Protein 4PCQ (pdb70)

Foldseek 3Di:
DDDVLLVQLVQVCVVPVPDDLVVSCVVSVHDSVVSVVSVVVCCVVCVPVDRDDDDDLCVVPQVWKKKKFFAFDPVCVVVVVVLCVVLVVDDFFDDKAADDDDTRIITIGTHRDPVRVVCCCVVSPVPDRTDDMDMDTDNGDDDDPDHD/DPPVADPLNVQLCLVCVVPVPQDLCNSCVVSVHDSVVSVVSVVVCVVVCVPVDDDDDPACVQFVWKKKKFFAFDPVCVVCVVVLCVVVVVDDFFDDWAQDDDRTGIITIGTHRDPVRVVCCCVVSPVPDRTDDMDMGTDDDDDDDPDRD/DDPLLVQLCVVCVVPVPQDLVNSCVVSVHDSVVSVVSVVVCVVVCVPVDDDDDDDVCVVQFVWKKKKFFAFDPVCLVCVVVLCVVLVPDPFFDDKAADPDDGRIMTIGTHNDPVRVCCCCVPSPVPDRTDDMDMDTDPDDDDPDDDD/DDDPLLVLLVQVCLVPVPDDQCNSVVSVDHSVVSVVSVVVCCVVCVPVDRDDDDPCVPHWWKKKKFFAADPVCVVVVVVLVVVLVVDPFFDDWAADDDRTGIMTIGTARDPVRVVVCCVPSPVPDRTDDMDMDTDDDDDDDPDRD

Solvent-accessible surface area: 28224 Å² total; per-residue (Å²): 149,46,82,134,59,20,143,38,1,22,51,53,7,90,70,62,2,70,29,85,38,71,42,0,0,118,82,32,68,37,50,80,86,85,1,116,38,25,15,40,55,8,60,124,83,40,22,5,72,12,25,58,9,19,44,1,77,20,26,31,41,50,84,57,19,4,7,3,17,0,34,6,88,24,102,7,23,79,120,48,81,72,21,5,50,76,5,74,151,62,127,14,2,61,29,0,0,25,26,10,18,60,43,28,0,22,0,4,0,1,0,131,65,99,63,5,31,174,45,1,34,64,119,33,6,106,79,73,53,18,56,60,49,81,62,47,54,10,121,42,23,19,50,18,63,20,93,118,78,73,107,100,41,66,84,40,1,49,36,0,13,59,56,0,21,52,70,0,63,30,82,39,96,38,0,0,106,86,29,64,39,53,58,88,71,0,102,38,59,10,108,79,0,45,114,88,33,7,3,101,24,43,69,40,52,46,37,76,81,48,51,76,15,20,2,11,0,19,0,21,7,63,93,110,24,109,77,64,48,76,73,34,6,72,58,5,87,65,68,70,30,1,58,17,0,1,35,26,65,48,99,51,19,0,20,0,8,1,0,1,146,63,30,63,15,15,81,43,3,20,59,122,31,2,39,73,74,61,3,31,29,20,48,7,32,20,3,39,102,61,60,43,28,58,34,116,108,108,100,80,41,29,63,116,20,42,66,29,21,95,51,64,0,78,35,76,55,86,33,5,0,109,68,40,68,44,50,70,84,87,12,48,40,33,31,54,114,20,70,122,114,29,47,12,112,25,54,73,6,23,20,33,2,79,26,62,50,33,67,14,11,4,11,2,18,0,40,5,56,98,105,18,103,76,56,46,195,66,31,3,112,38,6,60,143,76,67,28,0,44,24,0,1,26,27,57,50,103,40,30,0,24,0,0,1,0,0,145,67,20,70,10,8,8,33,1,27,73,123,35,5,51,82,71,52,7,33,39,28,56,14,41,22,5,36,26,22,23,39,58,23,70,42,141,117,25,63,83,40,2,127,38,1,5,65,51,0,54,67,57,1,84,33,86,21,102,51,1,104,90,28,69,32,55,52,86,74,2,105,31,76,25,169,80,0,54,91,96,11,11,0,20,13,25,46,6,31,22,21,79,102,68,114,129,49,54,0,12,3,21,0,39,3,90,21,105,15,20,70,135,42,63,58,34,3,115,125,7,63,193,74,101,38,19,85,8,1,0,19,25,14,14,67,52,20,0,28,0,10,2,19,6,203,72,98,65,25,25,177,42,4,20,73,120,30,4,101,76,79,58,12,49,55,42,85,59,28,49,18,119,64,61,23,26,26,58,23,112,80

Sequence (589 aa):
ELDEVDRRILSLLHGDARMPNNALADTVGIAPSTCHGRVRRLVDLGVIRGFYTDIDPVAVGLPLQAMISVNLQSSARGKIRSFIQQIRRKRQVMDVYFLAGADDFILHVAARDTEDLRSFVVENLNADADVAGTQTSLIFEHLRGAAPRPAELDEVDRRILSLLHGDARMPNNALADTVGIAPSTCHGRVRRLVDLGVIRGFYIDPVAVGLPLQAMISVNLQSSARGKIRSFIQQIRRKRQVMDVYFLAGADDFILHVAARDTEDLRSFVVENLNADADVAGTQTSLIFEHLRGAAPLDEVDRRILSLLHGDARMPNNALADTVGIAPSTCHGRVRRLVDLGVIRGFYTDIDPVAVGLPLQAMISVNLQSSARGKIRSFIQQIRRKRQVMDVYFLAGADDFILHVAARDTEDLRSFVVENLNADADVAGTQTSLIFEHLRGAAPELDEVDRRILSLLHGDARMPNNALDTVGIAPSTCHGRVRRLVDLGVIRGFYTDIDPVAVPLQAMISVNLQSSARGKIRSFIQQIRRKRQVMDVYFLAGADDFILHVAARDTEDLRSFVVENLNADADVAGTQTSLIFEHLRGAAP

B-factor: mean 44.5, std 14.68, range [3.32, 142.03]

Secondary structure (DSSP, 8-state):
---HHHHHHHHHHHH-TT--HHHHHHHHTS-HHHHHHHHHHHHHTTSS----EEETTSTTT--EEEEEEEE--TTGGGGHHHHHHHHHTSSSEEEEEEEESSSSEEEEEEESSHHHHHHHIIIIIITSS--EEEEEEEEEEEE-----/--SS--HHHHHHHHHHHH-TT--HHHHHHHHTS-HHHHHHHHHHHHHHTSEEEE----STTT--EEEEEEEE--TTTGGGHHHHHHHHTTSSSEEEEEEESSSSSEEEEEEESSHHHHHHHIIIIIITSS--EEEEEEEEEEEE-----/-HHHHHHHHHHHHH-TT--HHHHHHHHT--HHHHHHHHHHHHHHTSEEEEEEEE-GGGGT--EEEEEEEE--TTGGGGHHHHHHHHTTSTTEEEEEEEESSSSEEEEEEESSHHHHHHHIIIIIITSS--EEEEEEEEEEESSS---/---HHHHHHHHHHHH-TT--TTT---SSS-HHHHHHHHHHHHHHTSEEEEEEEE-SS---EEEEEEEE--TTTGGGHHHHHHHHTTSSSEEEEEEESSSSSEEEEEEESSHHHHHHHIIIIIITSS--EEEEEEEEEEEE-----

CATH classification: 1.10.10.10 (+1 more: 3.30.70.920)

Structure (mmCIF, N/CA/C/O backbone):
data_4PCQ
#
_entry.id   4PCQ
#
_cell.length_a   99.739
_cell.length_b   146.099
_cell.length_c   49.961
_cell.angle_alpha   90.00
_cell.angle_beta   90.00
_cell.angle_gamma   90.00
#
_symmetry.space_group_name_H-M   'P 21 21 2'
#
loop_
_entity.id
_entity.type
_entity.pdbx_description
1 polymer 'Possible transcriptional regulatory protein (Probably Lrp/AsnC-family)'
2 water water
#
loop_
_atom_site.group_PDB
_atom_site.id
_atom_site.type_symbol
_atom_site.label_atom_id
_atom_site.label_alt_id
_atom_site.label_comp_id
_atom_site.label_asym_id
_atom_site.label_entity_id
_atom_site.label_seq_id
_atom_site.pdbx_PDB_ins_code
_atom_site.Cartn_x
_atom_site.Cartn_y
_atom_site.Cartn_z
_atom_site.occupancy
_atom_site.B_iso_or_equiv
_atom_site.auth_seq_id
_atom_site.auth_comp_id
_atom_site.auth_asym_id
_atom_site.auth_atom_id
_atom_site.pdbx_PDB_model_num
ATOM 1 N N . GLU A 1 31 ? 9.353 14.410 13.025 1.00 84.18 31 GLU A N 1
ATOM 2 C CA . GLU A 1 31 ? 8.864 15.544 13.800 1.00 83.37 31 GLU A CA 1
ATOM 3 C C . GLU A 1 31 ? 8.967 16.843 13.006 1.00 82.00 31 GLU A C 1
ATOM 4 O O . GLU A 1 31 ? 8.926 17.934 13.577 1.00 82.88 31 GLU A O 1
ATOM 6 N N . LEU A 1 32 ? 9.100 16.724 11.688 1.00 64.86 32 LEU A N 1
ATOM 7 C CA . LEU A 1 32 ? 9.193 17.902 10.833 1.00 61.26 32 LEU A CA 1
ATOM 8 C C . LEU A 1 32 ? 8.024 18.020 9.872 1.00 52.72 32 LEU A C 1
ATOM 9 O O . LEU A 1 32 ? 7.786 17.135 9.049 1.00 56.52 32 LEU A O 1
ATOM 14 N N . ASP A 1 33 ? 7.306 19.131 9.972 1.00 56.79 33 ASP A N 1
ATOM 15 C CA . ASP A 1 33 ? 6.220 19.416 9.049 1.00 62.25 33 ASP A CA 1
ATOM 16 C C . ASP A 1 33 ? 6.758 20.129 7.813 1.00 62.04 33 ASP A C 1
ATOM 17 O O . ASP A 1 33 ? 7.850 20.698 7.847 1.00 58.23 33 ASP A O 1
ATOM 22 N N . GLU A 1 34 ? 5.994 20.090 6.726 1.00 55.47 34 GLU A N 1
ATOM 23 C CA . GLU A 1 34 ? 6.472 20.589 5.441 1.00 56.47 34 GLU A CA 1
ATOM 24 C C . GLU A 1 34 ? 6.851 22.067 5.474 1.00 57.22 34 GLU A C 1
ATOM 25 O O . GLU A 1 34 ? 7.714 22.509 4.714 1.00 57.78 34 GLU A O 1
ATOM 31 N N . VAL A 1 35 ? 6.217 22.825 6.363 1.00 51.43 35 VAL A N 1
ATOM 32 C CA . VAL A 1 35 ? 6.559 24.233 6.511 1.00 51.00 35 VAL A CA 1
ATOM 33 C C . VAL A 1 35 ? 8.007 24.351 7.011 1.00 51.99 35 VAL A C 1
ATOM 34 O O . VAL A 1 35 ? 8.789 25.160 6.493 1.00 51.60 35 VAL A O 1
ATOM 38 N N . ASP A 1 36 ? 8.370 23.521 7.988 1.00 50.26 36 ASP A N 1
ATOM 39 C CA . ASP A 1 36 ? 9.736 23.477 8.490 1.00 49.56 36 ASP A CA 1
ATOM 40 C C . ASP A 1 36 ? 10.691 23.066 7.382 1.00 48.59 36 ASP A C 1
ATOM 41 O O . ASP A 1 36 ? 11.816 23.550 7.316 1.00 49.99 36 ASP A O 1
ATOM 46 N N . ARG A 1 37 ? 10.245 22.156 6.522 1.00 48.70 37 ARG A N 1
ATOM 47 C CA . ARG A 1 37 ? 11.073 21.688 5.418 1.00 47.95 37 ARG A CA 1
ATOM 48 C C . ARG A 1 37 ? 11.371 22.813 4.420 1.00 48.11 37 ARG A C 1
ATOM 49 O O . ARG A 1 37 ? 12.511 22.974 3.971 1.00 46.70 37 ARG A O 1
ATOM 57 N N . ARG A 1 38 ? 10.347 23.590 4.078 1.00 47.93 38 ARG A N 1
ATOM 58 C CA . ARG A 1 38 ? 10.528 24.732 3.184 1.00 47.66 38 ARG A CA 1
ATOM 59 C C . ARG A 1 38 ? 11.451 25.774 3.817 1.00 47.26 38 ARG A C 1
ATOM 60 O O . ARG A 1 38 ? 12.343 26.324 3.153 1.00 46.78 38 ARG A O 1
ATOM 62 N N . ILE A 1 39 ? 11.244 26.021 5.108 1.00 47.63 39 ILE A N 1
ATOM 63 C CA . ILE A 1 39 ? 12.076 26.961 5.853 1.00 47.50 39 ILE A CA 1
ATOM 64 C C . ILE A 1 39 ? 13.545 26.532 5.816 1.00 46.76 39 ILE A C 1
ATOM 65 O O . ILE A 1 39 ? 14.431 27.335 5.514 1.00 46.46 39 ILE A O 1
ATOM 70 N N . LEU A 1 40 ? 13.787 25.256 6.100 1.00 46.57 40 LEU A N 1
ATOM 71 C CA . LEU A 1 40 ? 15.137 24.697 6.113 1.00 45.96 40 LEU A CA 1
ATOM 72 C C . LEU A 1 40 ? 15.802 24.704 4.740 1.00 45.38 40 LEU A C 1
ATOM 73 O O . LEU A 1 40 ? 17.004 24.939 4.632 1.00 44.97 40 LEU A O 1
ATOM 78 N N . SER A 1 41 ? 15.027 24.429 3.696 1.00 50.31 41 SER A N 1
ATOM 79 C CA . SER A 1 41 ? 15.571 24.420 2.342 1.00 51.76 41 SER A CA 1
ATOM 80 C C . SER A 1 41 ? 15.992 25.829 1.931 1.00 50.82 41 SER A C 1
ATOM 81 O O . SER A 1 41 ? 17.123 26.057 1.469 1.00 49.42 41 SER A O 1
ATOM 84 N N . LEU A 1 42 ? 15.081 26.777 2.129 1.00 45.60 42 LEU A N 1
ATOM 85 C CA . LEU A 1 42 ? 15.352 28.163 1.784 1.00 45.79 42 LEU A CA 1
ATOM 86 C C . LEU A 1 42 ? 16.525 28.718 2.583 1.00 45.64 42 LEU A C 1
ATOM 87 O O . LEU A 1 42 ? 17.336 29.480 2.054 1.00 45.65 42 LEU A O 1
ATOM 92 N N . LEU A 1 43 ? 16.622 28.334 3.852 1.00 45.65 43 LEU A N 1
ATOM 93 C CA . LEU A 1 43 ? 17.697 28.838 4.696 1.00 45.67 43 LEU A CA 1
ATOM 94 C C . LEU A 1 43 ? 19.014 28.176 4.306 1.00 45.10 43 LEU A C 1
ATOM 95 O O . LEU A 1 43 ? 20.085 28.766 4.452 1.00 45.14 43 LEU A O 1
ATOM 100 N N . HIS A 1 44 ? 18.929 26.941 3.822 1.00 44.70 44 HIS A N 1
ATOM 101 C CA . HIS A 1 44 ? 20.104 26.252 3.315 1.00 44.24 44 HIS A CA 1
ATOM 102 C C . HIS A 1 44 ? 20.663 27.023 2.136 1.00 44.26 44 HIS A C 1
ATOM 103 O O . HIS A 1 44 ? 21.872 27.226 2.033 1.00 44.18 44 HIS A O 1
ATOM 110 N N . GLY A 1 45 ? 19.775 27.446 1.239 1.00 48.38 45 GLY A N 1
ATOM 111 C CA . GLY A 1 45 ? 20.225 28.156 0.055 1.00 47.75 45 GLY A CA 1
ATOM 112 C C . GLY A 1 45 ? 20.629 29.589 0.353 1.00 47.14 45 GLY A C 1
ATOM 113 O O . GLY A 1 45 ? 21.581 30.109 -0.231 1.00 48.45 45 GLY A O 1
ATOM 114 N N . ASP A 1 46 ? 19.902 30.230 1.261 1.00 48.96 46 ASP A N 1
ATOM 115 C CA . ASP A 1 46 ? 20.225 31.589 1.682 1.00 46.05 46 ASP A CA 1
ATOM 116 C C . ASP A 1 46 ? 20.258 31.690 3.205 1.00 46.20 46 ASP A C 1
ATOM 117 O O . ASP A 1 46 ? 19.254 32.035 3.824 1.00 46.58 46 ASP A O 1
ATOM 122 N N . ALA A 1 47 ? 21.408 31.401 3.808 1.00 46.03 47 ALA A N 1
ATOM 123 C CA . ALA A 1 47 ? 21.547 31.493 5.261 1.00 46.32 47 ALA A CA 1
ATOM 124 C C . ALA A 1 47 ? 21.313 32.919 5.759 1.00 47.23 47 ALA A C 1
ATOM 125 O O . ALA A 1 47 ? 21.018 33.140 6.936 1.00 47.71 47 ALA A O 1
ATOM 127 N N . ARG A 1 48 ? 21.426 33.878 4.845 1.00 48.06 48 ARG A N 1
ATOM 128 C CA . ARG A 1 48 ? 21.368 35.292 5.181 1.00 49.07 48 ARG A CA 1
ATOM 129 C C . ARG A 1 48 ? 20.006 35.867 4.847 1.00 49.48 48 ARG A C 1
ATOM 130 O O . ARG A 1 48 ? 19.801 37.082 4.928 1.00 50.42 48 ARG A O 1
ATOM 138 N N . MET A 1 49 ? 19.075 34.987 4.492 1.00 51.60 49 MET A N 1
ATOM 139 C CA . MET A 1 49 ? 17.743 35.413 4.074 1.00 51.98 49 MET A CA 1
ATOM 140 C C . MET A 1 49 ? 16.971 36.103 5.192 1.00 52.79 49 MET A C 1
ATOM 141 O O . MET A 1 49 ? 16.737 35.511 6.253 1.00 52.93 49 MET A O 1
ATOM 146 N N . PRO A 1 50 ? 16.552 37.351 4.939 1.00 50.55 50 PRO A N 1
ATOM 147 C CA . PRO A 1 50 ? 15.816 38.156 5.917 1.00 51.54 50 PRO A CA 1
ATOM 148 C C . PRO A 1 50 ? 14.508 37.428 6.264 1.00 51.36 50 PRO A C 1
ATOM 149 O O . PRO A 1 50 ? 13.933 36.831 5.353 1.00 50.83 50 PRO A O 1
ATOM 153 N N . ASN A 1 51 ? 14.052 37.473 7.521 1.00 51.92 51 ASN A N 1
ATOM 154 C CA . ASN A 1 51 ? 12.857 36.722 7.953 1.00 51.89 51 ASN A CA 1
ATOM 155 C C . ASN A 1 51 ? 11.565 37.157 7.240 1.00 52.33 51 ASN A C 1
ATOM 156 O O . ASN A 1 51 ? 10.681 36.344 7.013 1.00 52.04 51 ASN A O 1
ATOM 161 N N . ASN A 1 52 ? 11.468 38.427 6.864 1.00 53.13 52 ASN A N 1
ATOM 162 C CA . ASN A 1 52 ? 10.292 38.902 6.133 1.00 53.64 52 ASN A CA 1
ATOM 163 C C . ASN A 1 52 ? 10.155 38.163 4.804 1.00 52.80 52 ASN A C 1
ATOM 164 O O . ASN A 1 52 ? 9.095 37.609 4.489 1.00 52.76 52 ASN A O 1
ATOM 166 N N . ALA A 1 53 ? 11.241 38.144 4.038 1.00 52.26 53 ALA A N 1
ATOM 167 C CA . ALA A 1 53 ? 11.270 37.453 2.757 1.00 51.58 53 ALA A CA 1
ATOM 168 C C . ALA A 1 53 ? 11.039 35.952 2.915 1.00 58.05 53 ALA A C 1
ATOM 169 O O . ALA A 1 53 ? 10.379 35.330 2.085 1.00 58.27 53 ALA A O 1
ATOM 171 N N . LEU A 1 54 ? 11.587 35.376 3.981 1.00 54.11 54 LEU A N 1
ATOM 172 C CA . LEU A 1 54 ? 11.443 33.945 4.234 1.00 49.67 54 LEU A CA 1
ATOM 173 C C . LEU A 1 54 ? 9.987 33.592 4.538 1.00 58.03 54 LEU A C 1
ATOM 174 O O . LEU A 1 54 ? 9.422 32.667 3.953 1.00 49.92 54 LEU A O 1
ATOM 179 N N . ALA A 1 55 ? 9.386 34.354 5.446 1.00 51.00 55 ALA A N 1
ATOM 180 C CA . ALA A 1 55 ? 8.005 34.154 5.865 1.00 56.16 55 ALA A CA 1
ATOM 181 C C . ALA A 1 55 ? 7.056 34.361 4.690 1.00 55.66 55 ALA A C 1
ATOM 182 O O . ALA A 1 55 ? 6.047 33.664 4.562 1.00 52.19 55 ALA A O 1
ATOM 184 N N . ASP A 1 56 ? 7.381 35.327 3.836 1.00 52.08 56 ASP A N 1
ATOM 185 C CA . ASP A 1 56 ? 6.573 35.587 2.651 1.00 52.44 56 ASP A CA 1
ATOM 186 C C . ASP A 1 56 ? 6.686 34.463 1.623 1.00 51.77 56 ASP A C 1
ATOM 187 O O . ASP A 1 56 ? 5.681 34.020 1.068 1.00 52.11 56 ASP A O 1
ATOM 192 N N . THR A 1 57 ? 7.909 34.007 1.374 1.00 50.93 57 THR A N 1
ATOM 193 C CA . THR A 1 57 ? 8.149 32.924 0.422 1.00 50.35 57 THR A CA 1
ATOM 194 C C . THR A 1 57 ? 7.514 31.611 0.872 1.00 50.24 57 THR A C 1
ATOM 195 O O . THR A 1 57 ? 7.041 30.825 0.048 1.00 50.30 57 THR A O 1
ATOM 199 N N . VAL A 1 58 ? 7.474 31.390 2.182 1.00 50.26 58 VAL A N 1
ATOM 200 C CA . VAL A 1 58 ? 6.890 30.164 2.716 1.00 50.34 58 VAL A CA 1
ATOM 201 C C . VAL A 1 58 ? 5.370 30.296 2.795 1.00 51.33 58 VAL A C 1
ATOM 202 O O . VAL A 1 58 ? 4.643 29.304 2.770 1.00 51.66 58 VAL A O 1
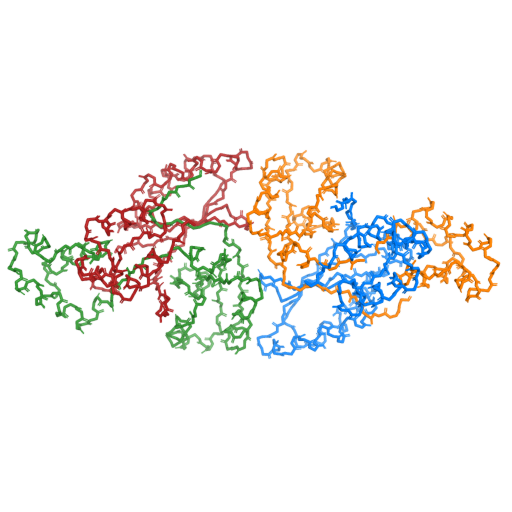ATOM 206 N N . GLY A 1 59 ? 4.893 31.535 2.834 1.00 51.91 59 GLY A N 1
ATOM 207 C CA . GLY A 1 59 ? 3.469 31.806 2.880 1.00 52.93 59 GLY A CA 1
ATOM 208 C C . GLY A 1 59 ? 2.924 31.799 4.291 1.00 53.53 59 GLY A C 1
ATOM 209 O O . GLY A 1 59 ? 1.751 31.507 4.516 1.00 54.94 59 GLY A O 1
ATOM 210 N N . ILE A 1 60 ? 3.784 32.127 5.246 1.00 53.24 60 ILE A N 1
ATOM 211 C CA . ILE A 1 60 ? 3.386 32.187 6.644 1.00 65.85 60 ILE A CA 1
ATOM 212 C C . ILE A 1 60 ? 3.572 33.603 7.171 1.00 66.87 60 ILE A C 1
ATOM 213 O O . ILE A 1 60 ? 4.093 34.470 6.470 1.00 54.17 60 ILE A O 1
ATOM 215 N N . ALA A 1 61 ? 3.153 33.832 8.410 1.00 82.15 61 ALA A N 1
ATOM 216 C CA . ALA A 1 61 ? 3.322 35.134 9.043 1.00 60.34 61 ALA A CA 1
ATOM 217 C C . ALA A 1 61 ? 4.706 35.218 9.673 1.00 59.84 61 ALA A C 1
ATOM 218 O O . ALA A 1 61 ? 5.240 34.209 10.133 1.00 59.31 61 ALA A O 1
ATOM 220 N N . PRO A 1 62 ? 5.299 36.421 9.676 1.00 55.70 62 PRO A N 1
ATOM 221 C CA . PRO A 1 62 ? 6.646 36.629 10.220 1.00 55.39 62 PRO A CA 1
ATOM 222 C C . PRO A 1 62 ? 6.812 36.119 11.652 1.00 55.83 62 PRO A C 1
ATOM 223 O O . PRO A 1 62 ? 7.851 35.544 11.981 1.00 55.20 62 PRO A O 1
ATOM 227 N N . SER A 1 63 ? 5.795 36.310 12.485 1.00 56.99 63 SER A N 1
ATOM 228 C CA . SER A 1 63 ? 5.848 35.838 13.863 1.00 57.66 63 SER A CA 1
ATOM 229 C C . SER A 1 63 ? 5.957 34.318 13.938 1.00 56.91 63 SER A C 1
ATOM 230 O O . SER A 1 63 ? 6.811 33.774 14.647 1.00 56.72 63 SER A O 1
ATOM 233 N N . THR A 1 64 ? 5.098 33.636 13.188 1.00 56.59 64 THR A N 1
ATOM 234 C CA . THR A 1 64 ? 5.064 32.180 13.197 1.00 56.10 64 THR A CA 1
ATOM 235 C C . THR A 1 64 ? 6.345 31.616 12.584 1.00 54.73 64 THR A C 1
ATOM 236 O O . THR A 1 64 ? 6.856 30.583 13.024 1.00 54.41 64 THR A O 1
ATOM 240 N N . CYS A 1 65 ? 6.859 32.304 11.569 1.00 54.02 65 CYS A N 1
ATOM 241 C CA . CYS A 1 65 ? 8.093 31.896 10.909 1.00 52.82 65 CYS A CA 1
ATOM 242 C C . CYS A 1 65 ? 9.276 31.992 11.869 1.00 52.80 65 CYS A C 1
ATOM 243 O O . CYS A 1 65 ? 10.072 31.053 11.992 1.00 52.14 65 CYS A O 1
ATOM 246 N N . HIS A 1 66 ? 9.367 33.118 12.573 1.00 53.65 66 HIS A N 1
ATOM 247 C CA . HIS A 1 66 ? 10.427 33.316 13.552 1.00 53.92 66 HIS A CA 1
ATOM 248 C C . HIS A 1 66 ? 10.340 32.279 14.664 1.00 54.31 66 HIS A C 1
ATOM 249 O O . HIS A 1 66 ? 11.356 31.732 15.088 1.00 53.96 66 HIS A O 1
ATOM 256 N N . GLY A 1 67 ? 9.129 32.013 15.138 1.00 55.16 67 GLY A N 1
ATOM 257 C CA . GLY A 1 67 ? 8.944 31.010 16.171 1.00 55.74 67 GLY A CA 1
ATOM 258 C C . GLY A 1 67 ? 9.351 29.621 15.716 1.00 54.74 67 GLY A C 1
ATOM 259 O O . GLY A 1 67 ? 9.940 28.854 16.478 1.00 54.87 67 GLY A O 1
ATOM 260 N N . ARG A 1 68 ? 9.034 29.300 14.465 1.00 56.52 68 ARG A N 1
ATOM 261 C CA . ARG A 1 68 ? 9.384 28.006 13.896 1.00 52.98 68 ARG A CA 1
ATOM 262 C C . ARG A 1 68 ? 10.896 27.851 13.797 1.00 52.07 68 ARG A C 1
ATOM 263 O O . ARG A 1 68 ? 11.440 26.791 14.114 1.00 51.85 68 ARG A O 1
ATOM 265 N N . VAL A 1 69 ? 11.569 28.912 13.360 1.00 51.68 69 VAL A N 1
ATOM 266 C CA . VAL A 1 69 ? 13.025 28.889 13.240 1.00 50.94 69 VAL A CA 1
ATOM 267 C C . VAL A 1 69 ? 13.707 28.781 14.605 1.00 51.60 69 VAL A C 1
ATOM 268 O O . VAL A 1 69 ? 14.642 27.995 14.781 1.00 51.16 69 VAL A O 1
ATOM 272 N N . ARG A 1 70 ? 13.233 29.571 15.565 1.00 60.11 70 ARG A N 1
ATOM 273 C CA . ARG A 1 70 ? 13.738 29.502 16.933 1.00 53.71 70 ARG A CA 1
ATOM 274 C C . ARG A 1 70 ? 13.555 28.094 17.488 1.00 53.88 70 ARG A C 1
ATOM 275 O O . ARG A 1 70 ? 14.437 27.562 18.161 1.00 54.02 70 ARG A O 1
ATOM 277 N N . ARG A 1 71 ? 12.409 27.491 17.187 1.00 53.98 71 ARG A N 1
ATOM 278 C CA . ARG A 1 71 ? 12.140 26.115 17.584 1.00 54.24 71 ARG A CA 1
ATOM 279 C C . ARG A 1 71 ? 13.160 25.169 16.961 1.00 54.70 71 ARG A C 1
ATOM 280 O O . ARG A 1 71 ? 13.689 24.284 17.635 1.00 53.38 71 ARG A O 1
ATOM 282 N N . LEU A 1 72 ? 13.434 25.370 15.673 1.00 51.90 72 LEU A N 1
ATOM 283 C CA . LEU A 1 72 ? 14.373 24.525 14.941 1.00 50.83 72 LEU A CA 1
ATOM 284 C C . LEU A 1 72 ? 15.784 24.606 15.519 1.00 50.71 72 LEU A C 1
ATOM 285 O O . LEU A 1 72 ? 16.475 23.593 15.629 1.00 50.46 72 LEU A O 1
ATOM 290 N N . VAL A 1 73 ? 16.211 25.810 15.885 1.00 51.00 73 VAL A N 1
ATOM 291 C CA . VAL A 1 73 ? 17.518 25.984 16.508 1.00 51.13 73 VAL A CA 1
ATOM 292 C C . VAL A 1 73 ? 17.530 25.339 17.894 1.00 52.24 73 VAL A C 1
ATOM 293 O O . VAL A 1 73 ? 18.508 24.701 18.291 1.00 52.22 73 VAL A O 1
ATOM 297 N N . ASP A 1 74 ? 16.423 25.493 18.613 1.00 53.31 74 ASP A N 1
ATOM 298 C CA . ASP A 1 74 ? 16.286 24.952 19.961 1.00 57.81 74 ASP A CA 1
ATOM 299 C C . ASP A 1 74 ? 16.349 23.427 19.996 1.00 56.98 74 ASP A C 1
ATOM 300 O O . ASP A 1 74 ? 17.013 22.845 20.853 1.00 59.24 74 ASP A O 1
ATOM 305 N N . LEU A 1 75 ? 15.656 22.786 19.060 1.00 53.83 75 LEU A N 1
ATOM 306 C CA . LEU A 1 75 ? 15.603 21.329 19.005 1.00 53.84 75 LEU A CA 1
ATOM 307 C C . LEU A 1 75 ? 16.904 20.726 18.477 1.00 52.83 75 LEU A C 1
ATOM 308 O O . LEU A 1 75 ? 17.092 19.510 18.504 1.00 56.73 75 LEU A O 1
ATOM 310 N N . GLY A 1 76 ? 17.801 21.580 17.997 1.00 52.04 76 GLY A N 1
ATOM 311 C CA . GLY A 1 76 ? 19.072 21.121 17.473 1.00 51.12 76 GLY A CA 1
ATOM 312 C C . GLY A 1 76 ? 18.995 20.740 16.008 1.00 49.91 76 GLY A C 1
ATOM 313 O O . GLY A 1 76 ? 19.973 20.259 15.439 1.00 49.21 76 GLY A O 1
ATOM 314 N N . VAL A 1 77 ? 17.835 20.960 15.395 1.00 50.10 77 VAL A N 1
ATOM 315 C CA . VAL A 1 77 ? 17.654 20.666 13.977 1.00 49.14 77 VAL A CA 1
ATOM 316 C C . VAL A 1 77 ? 18.579 21.544 13.148 1.00 48.22 77 VAL A C 1
ATOM 317 O O . VAL A 1 77 ? 19.156 21.095 12.156 1.00 47.44 77 VAL A O 1
ATOM 321 N N . ILE A 1 78 ? 18.714 22.800 13.565 1.00 48.74 78 ILE A N 1
ATOM 322 C CA . ILE A 1 78 ? 19.747 23.677 13.040 1.00 47.60 78 ILE A CA 1
ATOM 323 C C . ILE A 1 78 ? 20.801 23.838 14.129 1.00 55.15 78 ILE A C 1
ATOM 324 O O . ILE A 1 78 ? 20.523 24.385 15.197 1.00 55.38 78 ILE A O 1
ATOM 329 N N . ARG A 1 79 ? 22.004 23.335 13.871 1.00 47.67 79 ARG A N 1
ATOM 330 C CA . ARG A 1 79 ? 23.085 23.437 14.841 1.00 49.42 79 ARG A CA 1
ATOM 331 C C . ARG A 1 79 ? 23.507 24.893 14.985 1.00 49.96 79 ARG A C 1
ATOM 332 O O . ARG A 1 79 ? 23.995 25.315 16.033 1.00 51.53 79 ARG A O 1
ATOM 334 N N . GLY A 1 80 ? 23.303 25.658 13.919 1.00 47.94 80 GLY A N 1
ATOM 335 C CA . GLY A 1 80 ? 23.625 27.070 13.918 1.00 48.29 80 GLY A CA 1
ATOM 336 C C . GLY A 1 80 ? 23.738 27.610 12.508 1.00 47.55 80 GLY A C 1
ATOM 337 O O . GLY A 1 80 ? 23.583 26.875 11.535 1.00 46.76 80 GLY A O 1
ATOM 338 N N . PHE A 1 81 ? 23.996 28.907 12.404 1.00 48.68 81 PHE A N 1
ATOM 339 C CA . PHE A 1 81 ? 24.233 29.544 11.119 1.00 48.22 81 PHE A CA 1
ATOM 340 C C . PHE A 1 81 ? 25.665 30.036 11.145 1.00 48.47 81 PHE A C 1
ATOM 341 O O . PHE A 1 81 ? 26.081 30.697 12.098 1.00 49.34 81 PHE A O 1
ATOM 349 N N . TYR A 1 82 ? 26.424 29.725 10.101 1.00 47.12 82 TYR A N 1
ATOM 350 C CA . TYR A 1 82 ? 27.841 30.062 10.103 1.00 47.41 82 TYR A CA 1
ATOM 351 C C . TYR A 1 82 ? 28.313 30.772 8.844 1.00 47.30 82 TYR A C 1
ATOM 352 O O . TYR A 1 82 ? 27.743 30.613 7.765 1.00 46.75 82 TYR A O 1
ATOM 361 N N . THR A 1 83 ? 29.376 31.551 9.005 1.00 65.89 83 THR A N 1
ATOM 362 C CA . THR A 1 83 ? 30.033 32.206 7.889 1.00 65.34 83 THR A CA 1
ATOM 363 C C . THR A 1 83 ? 31.312 31.436 7.596 1.00 69.34 83 THR A C 1
ATOM 364 O O . THR A 1 83 ? 32.079 31.122 8.507 1.00 48.13 83 THR A O 1
ATOM 368 N N . ASP A 1 84 ? 31.544 31.130 6.325 1.00 94.55 84 ASP A N 1
ATOM 369 C CA . ASP A 1 84 ? 32.735 30.389 5.943 1.00 49.25 84 ASP A CA 1
ATOM 370 C C . ASP A 1 84 ? 33.846 31.401 5.708 1.00 49.15 84 ASP A C 1
ATOM 371 O O . ASP A 1 84 ? 33.955 31.989 4.633 1.00 52.46 84 ASP A O 1
ATOM 376 N N . ILE A 1 85 ? 34.671 31.597 6.732 1.00 76.13 85 ILE A N 1
ATOM 377 C CA . ILE A 1 85 ? 35.693 32.632 6.701 1.00 68.89 85 ILE A CA 1
ATOM 378 C C . ILE A 1 85 ? 37.023 32.140 6.162 1.00 67.53 85 ILE A C 1
ATOM 379 O O . ILE A 1 85 ? 37.772 31.453 6.859 1.00 66.46 85 ILE A O 1
ATOM 384 N N . ASP A 1 86 ? 37.286 32.488 4.902 1.00 87.99 86 ASP A N 1
ATOM 385 C CA . ASP A 1 86 ? 38.619 32.409 4.311 1.00 90.00 86 ASP A CA 1
ATOM 386 C C . ASP A 1 86 ? 39.170 30.994 4.242 1.00 89.99 86 ASP A C 1
ATOM 387 O O . ASP A 1 86 ? 38.553 30.057 4.740 1.00 91.29 86 ASP A O 1
ATOM 389 N N . PRO A 1 87 ? 40.351 30.831 3.621 1.00 94.24 87 PRO A N 1
ATOM 390 C CA . PRO A 1 87 ? 41.065 29.562 3.786 1.00 92.74 87 PRO A CA 1
ATOM 391 C C . PRO A 1 87 ? 41.608 29.415 5.208 1.00 86.32 87 PRO A C 1
ATOM 392 O O . PRO A 1 87 ? 42.486 28.578 5.428 1.00 89.48 87 PRO A O 1
ATOM 396 N N . VAL A 1 88 ? 41.094 30.228 6.133 1.00 53.87 88 VAL A N 1
ATOM 397 C CA . VAL A 1 88 ? 41.631 30.399 7.483 1.00 49.12 88 VAL A CA 1
ATOM 398 C C . VAL A 1 88 ? 42.975 31.131 7.455 1.00 47.79 88 VAL A C 1
ATOM 399 O O . VAL A 1 88 ? 43.513 31.492 8.495 1.00 46.92 88 VAL A O 1
ATOM 401 N N . ALA A 1 89 ? 43.493 31.371 6.254 1.00 47.54 89 ALA A N 1
ATOM 402 C CA . ALA A 1 89 ? 44.759 32.072 6.046 1.00 47.63 89 ALA A CA 1
ATOM 403 C C . ALA A 1 89 ? 44.837 33.461 6.692 1.00 47.07 89 ALA A C 1
ATOM 404 O O . ALA A 1 89 ? 45.891 34.094 6.675 1.00 50.04 89 ALA A O 1
ATOM 406 N N . VAL A 1 90 ? 43.730 33.933 7.258 1.00 46.62 90 VAL A N 1
ATOM 407 C CA . VAL A 1 90 ? 43.653 35.289 7.802 1.00 46.97 90 VAL A CA 1
ATOM 408 C C . VAL A 1 90 ? 43.211 35.357 9.282 1.00 45.34 90 VAL A C 1
ATOM 409 O O . VAL A 1 90 ? 42.141 35.873 9.599 1.00 45.76 90 VAL A O 1
ATOM 413 N N . GLY A 1 91 ? 44.029 34.838 10.197 1.00 43.99 91 GLY A N 1
ATOM 414 C CA . GLY A 1 91 ? 45.382 34.409 9.904 1.00 46.23 91 GLY A CA 1
ATOM 415 C C . GLY A 1 91 ? 45.754 33.130 10.629 1.00 44.01 91 GLY A C 1
ATOM 416 O O . GLY A 1 91 ? 46.554 33.132 11.565 1.00 44.02 91 GLY A O 1
ATOM 417 N N . LEU A 1 92 ? 45.159 32.030 10.187 1.00 42.06 92 LEU A N 1
ATOM 418 C CA . LEU A 1 92 ? 45.436 30.716 10.742 1.00 41.26 92 LEU A CA 1
ATOM 419 C C . LEU A 1 92 ? 45.734 29.800 9.571 1.00 48.88 92 LEU A C 1
ATOM 420 O O . LEU A 1 92 ? 44.948 28.907 9.254 1.00 44.64 92 LEU A O 1
ATOM 425 N N . PRO A 1 93 ? 46.881 30.017 8.917 1.00 61.40 93 PRO A N 1
ATOM 426 C CA . PRO A 1 93 ? 47.123 29.334 7.647 1.00 21.92 93 PRO A CA 1
ATOM 427 C C . PRO A 1 93 ? 47.436 27.856 7.816 1.00 24.14 93 PRO A C 1
ATOM 428 O O . PRO A 1 93 ? 47.429 27.128 6.824 1.00 29.67 93 PRO A O 1
ATOM 432 N N . LEU A 1 94 ? 47.694 27.406 9.039 1.00 28.40 94 LEU A N 1
ATOM 433 C CA . LEU A 1 94 ? 48.113 26.024 9.188 1.00 33.99 94 LEU A CA 1
ATOM 434 C C . LEU A 1 94 ? 46.976 25.197 9.766 1.00 34.65 94 LEU A C 1
ATOM 435 O O . LEU A 1 94 ? 46.564 25.406 10.888 1.00 26.35 94 LEU A O 1
ATOM 440 N N . GLN A 1 95 ? 46.484 24.234 9.000 1.00 28.70 95 GLN A N 1
ATOM 441 C CA . GLN A 1 95 ? 45.358 23.426 9.454 1.00 24.82 95 GLN A CA 1
ATOM 442 C C . GLN A 1 95 ? 45.769 21.979 9.592 1.00 24.00 95 GLN A C 1
ATOM 443 O O . GLN A 1 95 ? 46.592 21.496 8.826 1.00 24.20 95 GLN A O 1
ATOM 449 N N . ALA A 1 96 ? 45.196 21.275 10.560 1.00 23.47 96 ALA A N 1
ATOM 450 C CA . ALA A 1 96 ? 45.583 19.880 10.768 1.00 23.09 96 ALA A CA 1
ATOM 451 C C . ALA A 1 96 ? 44.428 18.972 11.197 1.00 22.55 96 ALA A C 1
ATOM 452 O O . ALA A 1 96 ? 43.409 19.442 11.700 1.00 22.54 96 ALA A O 1
ATOM 454 N N . MET A 1 97 ? 44.635 17.668 11.023 1.00 23.02 97 MET A N 1
ATOM 455 C CA . MET A 1 97 ? 43.715 16.630 11.445 1.00 22.09 97 MET A CA 1
ATOM 456 C C . MET A 1 97 ? 44.488 15.795 12.452 1.00 25.27 97 MET A C 1
ATOM 457 O O . MET A 1 97 ? 45.499 15.189 12.102 1.00 22.70 97 MET A O 1
ATOM 462 N N . ILE A 1 98 ? 44.045 15.768 13.700 1.00 22.53 98 ILE A N 1
ATOM 463 C CA . ILE A 1 98 ? 44.748 14.987 14.703 1.00 23.12 98 ILE A CA 1
ATOM 464 C C . ILE A 1 98 ? 43.868 13.835 15.177 1.00 23.21 98 ILE A C 1
ATOM 465 O O . ILE A 1 98 ? 42.891 14.054 15.882 1.00 23.35 98 ILE A O 1
ATOM 470 N N . SER A 1 99 ? 44.223 12.605 14.821 1.00 24.49 99 SER A N 1
ATOM 471 C CA . SER A 1 99 ? 43.441 11.455 15.269 1.00 26.52 99 SER A CA 1
ATOM 472 C C . SER A 1 99 ? 43.952 11.041 16.647 1.00 30.26 99 SER A C 1
ATOM 473 O O . SER A 1 99 ? 45.145 10.803 16.829 1.00 26.79 99 SER A O 1
ATOM 476 N N . VAL A 1 100 ? 43.054 10.984 17.626 1.00 25.21 100 VAL A N 1
ATOM 477 C CA . VAL A 1 100 ? 43.455 10.748 19.013 1.00 26.52 100 VAL A CA 1
ATOM 478 C C . VAL A 1 100 ? 42.989 9.403 19.568 1.00 27.47 100 VAL A C 1
ATOM 479 O O . VAL A 1 100 ? 41.811 9.052 19.459 1.00 27.32 100 VAL A O 1
ATOM 483 N N . ASN A 1 101 ? 43.917 8.651 20.153 1.00 28.68 101 ASN A N 1
ATOM 484 C CA . ASN A 1 101 ? 43.578 7.413 20.837 1.00 43.70 101 ASN A CA 1
ATOM 485 C C . ASN A 1 101 ? 43.827 7.543 22.338 1.00 42.10 101 ASN A C 1
ATOM 486 O O . ASN A 1 101 ? 44.934 7.907 22.755 1.00 43.11 101 ASN A O 1
ATOM 491 N N . LEU A 1 102 ? 42.823 7.200 23.141 1.00 32.77 102 LEU A N 1
ATOM 492 C CA . LEU A 1 102 ? 42.910 7.355 24.584 1.00 34.83 102 LEU A CA 1
ATOM 493 C C . LEU A 1 102 ? 43.307 6.017 25.198 1.00 36.74 102 LEU A C 1
ATOM 494 O O . LEU A 1 102 ? 43.296 4.985 24.524 1.00 36.42 102 LEU A O 1
ATOM 499 N N . GLN A 1 103 ? 43.646 6.028 26.481 1.00 39.03 103 GLN A N 1
ATOM 500 C CA . GLN A 1 103 ? 43.888 4.783 27.197 1.00 41.29 103 GLN A CA 1
ATOM 501 C C . GLN A 1 103 ? 42.564 4.062 27.480 1.00 41.97 103 GLN A C 1
ATOM 502 O O . GLN A 1 103 ? 41.511 4.698 27.573 1.00 41.45 103 GLN A O 1
ATOM 508 N N . SER A 1 104 ? 42.622 2.738 27.606 1.00 43.34 104 SER A N 1
ATOM 509 C CA . SER A 1 104 ? 41.424 1.924 27.788 1.00 44.16 104 SER A CA 1
ATOM 510 C C . SER A 1 104 ? 40.634 2.277 29.044 1.00 49.21 104 SER A C 1
ATOM 511 O O . SER A 1 104 ? 39.424 2.062 29.100 1.00 51.22 104 SER A O 1
ATOM 514 N N . SER A 1 105 ? 41.319 2.824 30.042 1.00 54.98 105 SER A N 1
ATOM 515 C CA . SER A 1 105 ? 40.684 3.170 31.306 1.00 50.49 105 SER A CA 1
ATOM 516 C C . SER A 1 105 ? 40.058 4.552 31.223 1.00 49.29 105 SER A C 1
ATOM 517 O O . SER A 1 105 ? 39.104 4.856 31.936 1.00 50.87 105 SER A O 1
ATOM 520 N N . ALA A 1 106 ? 40.594 5.382 30.337 1.00 62.39 106 ALA A N 1
ATOM 521 C CA . ALA A 1 106 ? 40.131 6.759 30.208 1.00 60.83 106 ALA A CA 1
ATOM 522 C C . ALA A 1 106 ? 38.895 6.881 29.322 1.00 57.91 106 ALA A C 1
ATOM 523 O O . ALA A 1 106 ? 38.290 7.950 29.240 1.00 57.87 106 ALA A O 1
ATOM 525 N N . ARG A 1 107 ? 38.527 5.788 28.660 1.00 42.90 107 ARG A N 1
ATOM 526 C CA . ARG A 1 107 ? 37.415 5.813 27.713 1.00 41.16 107 ARG A CA 1
ATOM 527 C C . ARG A 1 107 ? 36.102 6.240 28.359 1.00 42.62 107 ARG A C 1
ATOM 528 O O . ARG A 1 107 ? 35.308 6.952 27.749 1.00 41.38 107 ARG A O 1
ATOM 536 N N . GLY A 1 108 ? 35.900 5.846 29.610 1.00 48.16 108 GLY A N 1
ATOM 537 C CA . GLY A 1 108 ? 34.698 6.211 30.335 1.00 53.15 108 GLY A CA 1
ATOM 538 C C . GLY A 1 108 ? 34.541 7.715 30.468 1.00 51.54 108 GLY A C 1
ATOM 539 O O . GLY A 1 108 ? 33.437 8.217 30.674 1.00 53.36 108 GLY A O 1
ATOM 540 N N . LYS A 1 109 ? 35.652 8.434 30.342 1.00 46.42 109 LYS A N 1
ATOM 541 C CA . LYS A 1 109 ? 35.661 9.879 30.520 1.00 49.98 109 LYS A CA 1
ATOM 542 C C . LYS A 1 109 ? 35.529 10.630 29.194 1.00 49.01 109 LYS A C 1
ATOM 543 O O . LYS A 1 109 ? 35.608 11.865 29.165 1.00 50.25 109 LYS A O 1
ATOM 549 N N . ILE A 1 110 ? 35.290 9.886 28.112 1.00 41.35 110 ILE A N 1
ATOM 550 C CA . ILE A 1 110 ? 35.317 10.454 26.760 1.00 38.55 110 ILE A CA 1
ATOM 551 C C . ILE A 1 110 ? 34.462 11.717 26.591 1.00 38.62 110 ILE A C 1
ATOM 552 O O . ILE A 1 110 ? 34.948 12.742 26.103 1.00 37.47 110 ILE A O 1
ATOM 557 N N . ARG A 1 111 ? 33.217 11.653 27.055 1.00 41.48 111 ARG A N 1
ATOM 558 C CA . ARG A 1 111 ? 32.268 12.750 26.913 1.00 41.87 111 ARG A CA 1
ATOM 559 C C . ARG A 1 111 ? 32.812 14.020 27.544 1.00 44.61 111 ARG A C 1
ATOM 560 O O . ARG A 1 111 ? 32.622 15.116 27.016 1.00 45.37 111 ARG A O 1
ATOM 562 N N . SER A 1 112 ? 33.484 13.868 28.680 1.00 43.94 112 SER A N 1
ATOM 563 C CA . SER A 1 112 ? 34.060 15.019 29.354 1.00 45.48 112 SER A CA 1
ATOM 564 C C . SER A 1 112 ? 35.221 15.578 28.548 1.00 47.20 112 SER A C 1
ATOM 565 O O . SER A 1 112 ? 35.331 16.794 28.368 1.00 49.64 112 SER A O 1
ATOM 568 N N . PHE A 1 113 ? 36.068 14.683 28.043 1.00 41.22 113 PHE A N 1
ATOM 569 C CA . PHE A 1 113 ? 37.304 15.091 27.379 1.00 39.38 113 PHE A CA 1
ATOM 570 C C . PHE A 1 113 ? 37.005 16.007 26.202 1.00 38.68 113 PHE A C 1
ATOM 571 O O . PHE A 1 113 ? 37.648 17.042 26.028 1.00 40.97 113 PHE A O 1
ATOM 579 N N . ILE A 1 114 ? 36.034 15.608 25.389 1.00 36.18 114 ILE A N 1
ATOM 580 C CA . ILE A 1 114 ? 35.625 16.412 24.252 1.00 34.65 114 ILE A CA 1
ATOM 581 C C . ILE A 1 114 ? 35.140 17.780 24.711 1.00 36.36 114 ILE A C 1
ATOM 582 O O . ILE A 1 114 ? 35.524 18.804 24.135 1.00 35.69 114 ILE A O 1
ATOM 587 N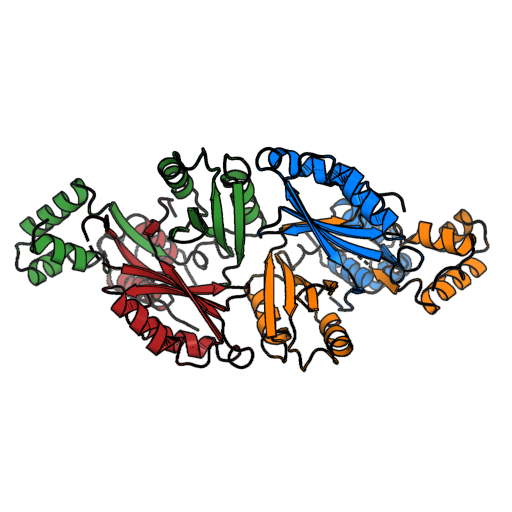 N . GLN A 1 115 ? 34.347 17.797 25.781 1.00 38.89 115 GLN A N 1
ATOM 588 C CA . GLN A 1 115 ? 33.703 19.027 26.233 1.00 41.03 115 GLN A CA 1
ATOM 589 C C . GLN A 1 115 ? 34.735 20.118 26.429 1.00 41.49 115 GLN A C 1
ATOM 590 O O . GLN A 1 115 ? 34.777 21.088 25.666 1.00 40.70 115 GLN A O 1
ATOM 592 N N . GLN A 1 116 ? 35.591 19.928 27.426 1.00 62.09 116 GLN A N 1
ATOM 593 C CA . GLN A 1 116 ? 36.667 20.866 27.703 1.00 68.08 116 GLN A CA 1
ATOM 594 C C . GLN A 1 116 ? 37.505 21.168 26.462 1.00 70.23 116 GLN A C 1
ATOM 595 O O . GLN A 1 116 ? 37.964 22.297 26.284 1.00 69.46 116 GLN A O 1
ATOM 601 N N . ILE A 1 117 ? 37.708 20.174 25.601 1.00 40.14 117 ILE A N 1
ATOM 602 C CA . ILE A 1 117 ? 38.596 20.397 24.466 1.00 37.81 117 ILE A CA 1
ATOM 603 C C . ILE A 1 117 ? 37.896 21.201 23.371 1.00 38.62 117 ILE A C 1
ATOM 604 O O . ILE A 1 117 ? 38.553 21.873 22.573 1.00 39.84 117 ILE A O 1
ATOM 609 N N . ARG A 1 118 ? 36.566 21.128 23.328 1.00 42.79 118 ARG A N 1
ATOM 610 C CA . ARG A 1 118 ? 35.809 21.906 22.351 1.00 44.25 118 ARG A CA 1
ATOM 611 C C . ARG A 1 118 ? 35.989 23.385 22.643 1.00 49.17 118 ARG A C 1
ATOM 612 O O . ARG A 1 118 ? 35.919 24.226 21.752 1.00 50.66 118 ARG A O 1
ATOM 620 N N . ARG A 1 119 ? 36.234 23.684 23.911 1.00 38.86 119 ARG A N 1
ATOM 621 C CA . ARG A 1 119 ? 36.421 25.047 24.383 1.00 41.11 119 ARG A CA 1
ATOM 622 C C . ARG A 1 119 ? 37.757 25.639 23.943 1.00 40.23 119 ARG A C 1
ATOM 623 O O . ARG A 1 119 ? 37.989 26.842 24.076 1.00 41.86 119 ARG A O 1
ATOM 631 N N . LYS A 1 120 ? 38.626 24.791 23.401 1.00 37.90 120 LYS A N 1
ATOM 632 C CA . LYS A 1 120 ? 39.937 25.240 22.943 1.00 37.12 120 LYS A CA 1
ATOM 633 C C . LYS A 1 120 ? 39.870 25.987 21.614 1.00 35.82 120 LYS A C 1
ATOM 634 O O . LYS A 1 120 ? 39.136 25.602 20.701 1.00 34.30 120 LYS A O 1
ATOM 640 N N . ARG A 1 121 ? 40.655 27.058 21.527 1.00 36.72 121 ARG A N 1
ATOM 641 C CA . ARG A 1 121 ? 40.672 27.961 20.379 1.00 36.15 121 ARG A CA 1
ATOM 642 C C . ARG A 1 121 ? 40.944 27.259 19.051 1.00 33.46 121 ARG A C 1
ATOM 643 O O . ARG A 1 121 ? 40.196 27.411 18.086 1.00 32.71 121 ARG A O 1
ATOM 651 N N . GLN A 1 122 ? 42.022 26.488 19.014 1.00 33.63 122 GLN A N 1
ATOM 652 C CA . GLN A 1 122 ? 42.481 25.872 17.776 1.00 32.25 122 GLN A CA 1
ATOM 653 C C . GLN A 1 122 ? 41.489 24.867 17.195 1.00 31.17 122 GLN A C 1
ATOM 654 O O . GLN A 1 122 ? 41.413 24.707 15.981 1.00 31.54 122 GLN A O 1
ATOM 660 N N . VAL A 1 123 ? 40.740 24.190 18.060 1.00 29.17 123 VAL A N 1
ATOM 661 C CA . VAL A 1 123 ? 39.768 23.187 17.625 1.00 28.11 123 VAL A CA 1
ATOM 662 C C . VAL A 1 123 ? 38.593 23.798 16.853 1.00 28.30 123 VAL A C 1
ATOM 663 O O . VAL A 1 123 ? 37.968 24.736 17.332 1.00 29.87 123 VAL A O 1
ATOM 667 N N . MET A 1 124 ? 38.318 23.298 15.648 1.00 41.19 124 MET A N 1
ATOM 668 C CA . MET A 1 124 ? 37.104 23.691 14.927 1.00 40.33 124 MET A CA 1
ATOM 669 C C . MET A 1 124 ? 36.107 22.550 14.908 1.00 38.52 124 MET A C 1
ATOM 670 O O . MET A 1 124 ? 34.920 22.740 15.174 1.00 40.86 124 MET A O 1
ATOM 675 N N . ASP A 1 125 ? 36.591 21.358 14.581 1.00 25.72 125 ASP A N 1
ATOM 676 C CA . ASP A 1 125 ? 35.682 20.226 14.451 1.00 25.47 125 ASP A CA 1
ATOM 677 C C . ASP A 1 125 ? 36.124 19.015 15.254 1.00 25.07 125 ASP A C 1
ATOM 678 O O . ASP A 1 125 ? 37.312 18.812 15.492 1.00 24.57 125 ASP A O 1
ATOM 683 N N . VAL A 1 126 ? 35.149 18.222 15.682 1.00 25.54 126 VAL A N 1
ATOM 684 C CA . VAL A 1 126 ? 35.427 16.941 16.320 1.00 25.36 126 VAL A CA 1
ATOM 685 C C . VAL A 1 126 ? 34.635 15.826 15.641 1.00 25.11 126 VAL A C 1
ATOM 686 O O . VAL A 1 126 ? 33.410 15.901 15.534 1.00 25.87 126 VAL A O 1
ATOM 690 N N . TYR A 1 127 ? 35.336 14.792 15.188 1.00 24.34 127 TYR A N 1
ATOM 691 C CA . TYR A 1 127 ? 34.691 13.653 14.544 1.00 24.36 127 TYR A CA 1
ATOM 692 C C . TYR A 1 127 ? 34.881 12.397 15.372 1.00 24.73 127 TYR A C 1
ATOM 693 O O . TYR A 1 127 ? 35.987 12.067 15.752 1.00 24.46 127 TYR A O 1
ATOM 702 N N . PHE A 1 128 ? 33.789 11.708 15.673 1.00 29.82 128 PHE A N 1
ATOM 703 C CA . PHE A 1 128 ? 33.871 10.410 16.328 1.00 26.20 128 PHE A CA 1
ATOM 704 C C . PHE A 1 128 ? 33.691 9.355 15.257 1.00 26.13 128 PHE A C 1
ATOM 705 O O . PHE A 1 128 ? 32.723 9.404 14.499 1.00 29.35 128 PHE A O 1
ATOM 713 N N . LEU A 1 129 ? 34.590 8.385 15.181 1.00 49.24 129 LEU A N 1
ATOM 714 C CA . LEU A 1 129 ? 34.445 7.404 14.119 1.00 48.42 129 LEU A CA 1
ATOM 715 C C . LEU A 1 129 ? 34.292 5.987 14.628 1.00 51.07 129 LEU A C 1
ATOM 716 O O . LEU A 1 129 ? 34.543 5.684 15.797 1.00 53.26 129 LEU A O 1
ATOM 721 N N . ALA A 1 130 ? 33.909 5.115 13.708 1.00 48.51 130 ALA A N 1
ATOM 722 C CA . ALA A 1 130 ? 33.778 3.707 13.996 1.00 47.22 130 ALA A CA 1
ATOM 723 C C . ALA A 1 130 ? 34.941 3.049 13.284 1.00 49.23 130 ALA A C 1
ATOM 724 O O . ALA A 1 130 ? 34.776 2.411 12.245 1.00 52.09 130 ALA A O 1
ATOM 726 N N . GLY A 1 131 ? 36.126 3.264 13.844 1.00 55.30 131 GLY A N 1
ATOM 727 C CA . GLY A 1 131 ? 37.363 2.735 13.310 1.00 48.94 131 GLY A CA 1
ATOM 728 C C . GLY A 1 131 ? 38.357 2.560 14.439 1.00 50.10 131 GLY A C 1
ATOM 729 O O . GLY A 1 131 ? 37.970 2.378 15.593 1.00 54.47 131 GLY A O 1
ATOM 730 N N . ALA A 1 132 ? 39.640 2.619 14.110 1.00 40.54 132 ALA A N 1
ATOM 731 C CA . ALA A 1 132 ? 40.688 2.400 15.098 1.00 47.91 132 ALA A CA 1
ATOM 732 C C . ALA A 1 132 ? 40.816 3.550 16.099 1.00 51.57 132 ALA A C 1
ATOM 733 O O . ALA A 1 132 ? 41.152 3.334 17.263 1.00 54.09 132 ALA A O 1
ATOM 735 N N . ASP A 1 133 ? 40.543 4.769 15.644 1.00 55.61 133 ASP A N 1
ATOM 736 C CA . ASP A 1 133 ? 40.709 5.961 16.473 1.00 54.44 133 ASP A CA 1
ATOM 737 C C . ASP A 1 133 ? 39.453 6.338 17.255 1.00 49.20 133 ASP A C 1
ATOM 738 O O . ASP A 1 133 ? 38.338 6.152 16.770 1.00 50.96 133 ASP A O 1
ATOM 743 N N . ASP A 1 134 ? 39.638 6.861 18.466 1.00 40.30 134 ASP A N 1
ATOM 744 C CA . ASP A 1 134 ? 38.511 7.291 19.296 1.00 28.66 134 ASP A CA 1
ATOM 745 C C . ASP A 1 134 ? 37.848 8.551 18.738 1.00 27.05 134 ASP A C 1
ATOM 746 O O . ASP A 1 134 ? 36.621 8.658 18.717 1.00 30.69 134 ASP A O 1
ATOM 751 N N . PHE A 1 135 ? 38.665 9.506 18.304 1.00 26.14 135 PHE A N 1
ATOM 752 C CA . PHE A 1 135 ? 38.163 10.701 17.633 1.00 25.29 135 PHE A CA 1
ATOM 753 C C . PHE A 1 135 ? 39.244 11.442 16.844 1.00 24.35 135 PHE A C 1
ATOM 754 O O . PHE A 1 135 ? 40.437 11.215 17.035 1.00 27.45 135 PHE A O 1
ATOM 762 N N . ILE A 1 136 ? 38.805 12.313 1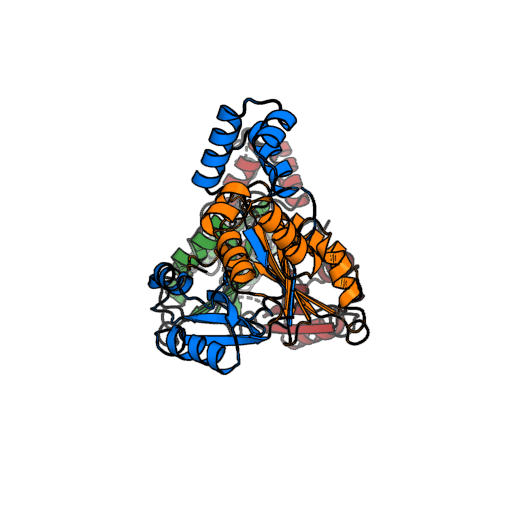5.943 1.00 23.68 136 ILE A N 1
ATOM 763 C CA . ILE A 1 136 ? 39.689 13.145 15.145 1.00 23.01 136 ILE A CA 1
ATOM 764 C C . ILE A 1 136 ? 39.374 14.608 15.416 1.00 23.07 136 ILE A C 1
ATOM 765 O O . ILE A 1 136 ? 38.212 14.989 15.549 1.00 23.41 136 ILE A O 1
ATOM 770 N N . LEU A 1 137 ? 40.420 15.419 15.506 1.00 23.02 137 LEU A N 1
ATOM 771 C CA . LEU A 1 137 ? 40.295 16.833 15.795 1.00 23.37 137 LEU A CA 1
ATOM 772 C C . LEU A 1 137 ? 40.696 17.625 14.575 1.00 22.84 137 LEU A C 1
ATOM 773 O O . LEU A 1 137 ? 41.835 17.541 14.129 1.00 23.07 137 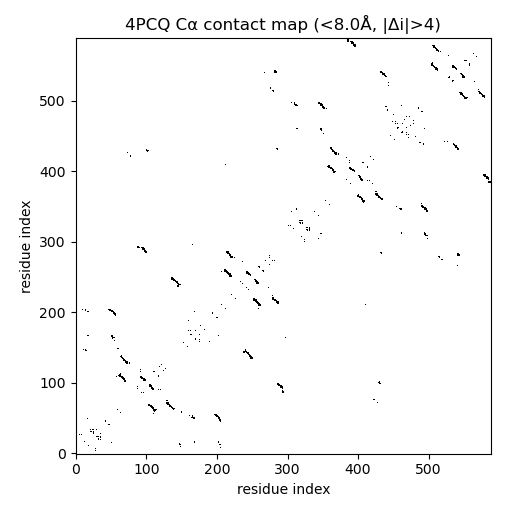LEU A O 1
ATOM 778 N N . HIS A 1 138 ? 39.761 18.400 14.036 1.00 27.45 138 HIS A N 1
ATOM 779 C CA . HIS A 1 138 ? 40.089 19.336 12.974 1.00 23.23 138 HIS A CA 1
ATOM 780 C C . HIS A 1 138 ? 40.437 20.667 13.628 1.00 23.98 138 HIS A C 1
ATOM 781 O O . HIS A 1 138 ? 39.580 21.305 14.267 1.00 29.27 138 HIS A O 1
ATOM 788 N N . VAL A 1 139 ? 41.695 21.072 13.458 1.00 23.58 139 VAL A N 1
ATOM 789 C CA . VAL A 1 139 ? 42.228 22.254 14.125 1.00 24.52 139 VAL A CA 1
ATOM 790 C C . VAL A 1 139 ? 42.846 23.265 13.157 1.00 24.75 139 VAL A C 1
ATOM 791 O O . VAL A 1 139 ? 43.278 22.911 12.053 1.00 24.20 139 VAL A O 1
ATOM 795 N N . ALA A 1 140 ? 42.892 24.523 13.592 1.00 28.81 140 ALA A N 1
ATOM 796 C CA . ALA A 1 140 ? 43.562 25.591 12.854 1.00 28.24 140 ALA A CA 1
ATOM 797 C C . ALA A 1 140 ? 44.537 26.319 13.768 1.00 27.62 140 ALA A C 1
ATOM 798 O O . ALA A 1 140 ? 44.257 26.552 14.944 1.00 28.51 140 ALA A O 1
ATOM 800 N N . ALA A 1 141 ? 45.690 26.665 13.216 1.00 29.15 141 ALA A N 1
ATOM 801 C CA . ALA A 1 141 ? 46.739 27.343 13.954 1.00 30.44 141 ALA A CA 1
ATOM 802 C C . ALA A 1 141 ? 47.477 28.380 13.114 1.00 37.80 141 ALA A C 1
ATOM 803 O O . ALA A 1 141 ? 47.523 28.305 11.870 1.00 36.99 141 ALA A O 1
ATOM 805 N N . ARG A 1 142 ? 48.100 29.302 13.845 1.00 31.66 142 ARG A N 1
ATOM 806 C CA . ARG A 1 142 ? 48.844 30.435 13.321 1.00 33.04 142 ARG A CA 1
ATOM 807 C C . ARG A 1 142 ? 50.147 29.996 12.669 1.00 33.53 142 ARG A C 1
ATOM 808 O O . ARG A 1 142 ? 50.432 30.312 11.508 1.00 33.52 142 ARG A O 1
ATOM 816 N N . ASP A 1 143 ? 50.915 29.228 13.429 1.00 50.49 143 ASP A N 1
ATOM 817 C CA . ASP A 1 143 ? 52.212 28.743 13.000 1.00 39.93 143 ASP A CA 1
ATOM 818 C C . ASP A 1 143 ? 52.455 27.347 13.540 1.00 36.70 143 ASP A C 1
ATOM 819 O O . ASP A 1 143 ? 51.579 26.754 14.166 1.00 37.45 143 ASP A O 1
ATOM 824 N N . THR A 1 144 ? 53.653 26.833 13.306 1.00 36.81 144 THR A N 1
ATOM 825 C CA . THR A 1 144 ? 53.996 25.508 13.778 1.00 33.95 144 THR A CA 1
ATOM 826 C C . THR A 1 144 ? 54.068 25.506 15.302 1.00 32.91 144 THR A C 1
ATOM 827 O O . THR A 1 144 ? 53.717 24.519 15.954 1.00 32.33 144 THR A O 1
ATOM 831 N N . GLU A 1 145 ? 54.474 26.638 15.869 1.00 48.23 145 GLU A N 1
ATOM 832 C CA . GLU A 1 145 ? 54.606 26.760 17.316 1.00 49.80 145 GLU A CA 1
ATOM 833 C C . GLU A 1 145 ? 53.240 26.725 17.993 1.00 50.46 145 GLU A C 1
ATOM 834 O O . GLU A 1 145 ? 53.091 26.171 19.083 1.00 51.45 145 GLU A O 1
ATOM 836 N N . ASP A 1 146 ? 52.246 27.314 17.335 1.00 35.63 146 ASP A N 1
ATOM 837 C CA . ASP A 1 146 ? 50.887 27.339 17.857 1.00 35.23 146 ASP A CA 1
ATOM 838 C C . ASP A 1 146 ? 50.300 25.928 17.887 1.00 42.39 146 ASP A C 1
ATOM 839 O O . ASP A 1 146 ? 49.724 25.498 18.893 1.00 41.72 146 ASP A O 1
ATOM 844 N N . LEU A 1 147 ? 50.487 25.203 16.787 1.00 30.95 147 LEU A N 1
ATOM 845 C CA . LEU A 1 147 ? 50.006 23.832 16.668 1.00 29.53 147 LEU A CA 1
ATOM 846 C C . LEU A 1 147 ? 50.671 22.957 17.718 1.00 32.39 147 LEU A C 1
ATOM 847 O O . LEU A 1 147 ? 50.004 22.205 18.442 1.00 30.15 147 LEU A O 1
ATOM 852 N N . ARG A 1 148 ? 51.992 23.067 17.800 1.00 31.46 148 ARG A N 1
ATOM 853 C CA . ARG A 1 148 ? 52.758 22.280 18.749 1.00 32.62 148 ARG A CA 1
ATOM 854 C C . ARG A 1 148 ? 52.288 22.583 20.163 1.00 34.02 148 ARG A C 1
ATOM 855 O O . ARG A 1 148 ? 52.231 21.694 21.012 1.00 34.58 148 ARG A O 1
ATOM 863 N N . SER A 1 149 ? 51.948 23.844 20.409 1.00 37.37 149 SER A N 1
ATOM 864 C CA . SER A 1 149 ? 51.485 24.248 21.726 1.00 39.40 149 SER A CA 1
ATOM 865 C C . SER A 1 149 ? 50.160 23.566 22.027 1.00 35.73 149 SER A C 1
ATOM 866 O O . SER A 1 149 ? 49.945 23.065 23.136 1.00 36.98 149 SER A O 1
ATOM 869 N N . PHE A 1 150 ? 49.283 23.518 21.029 1.00 33.72 150 PHE A N 1
ATOM 870 C CA . PHE A 1 150 ? 48.008 22.839 21.215 1.00 32.85 150 PHE A CA 1
ATOM 871 C C . PHE A 1 150 ? 48.202 21.365 21.550 1.00 32.46 150 PHE A C 1
ATOM 872 O O . PHE A 1 150 ? 47.607 20.857 22.499 1.00 33.30 150 PHE A O 1
ATOM 880 N N . VAL A 1 151 ? 49.030 20.681 20.765 1.00 31.46 151 VAL A N 1
ATOM 881 C CA . VAL A 1 151 ? 49.259 19.257 20.981 1.00 31.27 151 VAL A CA 1
ATOM 882 C C . VAL A 1 151 ? 49.882 18.977 22.348 1.00 33.48 151 VAL A C 1
ATOM 883 O O . VAL A 1 151 ? 49.405 18.118 23.091 1.00 34.02 151 VAL A O 1
ATOM 887 N N . VAL A 1 152 ? 50.937 19.715 22.679 1.00 35.01 152 VAL A N 1
ATOM 888 C CA . VAL A 1 152 ? 51.647 19.520 23.941 1.00 39.24 152 VAL A CA 1
ATOM 889 C C . VAL A 1 152 ? 50.777 19.806 25.162 1.00 39.14 152 VAL A C 1
ATOM 890 O O . VAL A 1 152 ? 50.683 18.979 26.065 1.00 40.44 152 VAL A O 1
ATOM 894 N N . GLU A 1 153 ? 50.140 20.970 25.194 1.00 42.30 153 GLU A N 1
ATOM 895 C CA . GLU A 1 153 ? 49.336 21.335 26.359 1.00 45.70 153 GLU A CA 1
ATOM 896 C C . GLU A 1 153 ? 47.984 20.628 26.477 1.00 46.17 153 GLU A C 1
ATOM 897 O O . GLU A 1 153 ? 47.534 20.333 27.583 1.00 50.26 153 GLU A O 1
ATOM 903 N N . ASN A 1 154 ? 47.341 20.338 25.353 1.00 50.24 154 ASN A N 1
ATOM 904 C CA . ASN A 1 154 ? 46.002 19.759 25.412 1.00 38.41 154 ASN A CA 1
ATOM 905 C C . ASN A 1 154 ? 45.936 18.245 25.248 1.00 37.37 154 ASN A C 1
ATOM 906 O O . ASN A 1 154 ? 44.998 17.610 25.730 1.00 37.75 154 ASN A O 1
ATOM 911 N N . LEU A 1 155 ? 46.925 17.669 24.573 1.00 40.47 155 LEU A N 1
ATOM 912 C CA . LEU A 1 155 ? 46.939 16.228 24.348 1.00 34.25 155 LEU A CA 1
ATOM 913 C C . LEU A 1 155 ? 48.059 15.536 25.133 1.00 36.08 155 LEU A C 1
ATOM 914 O O . LEU A 1 155 ? 47.795 14.725 26.021 1.00 37.48 155 LEU A O 1
ATOM 919 N N . ASN A 1 156 ? 49.306 15.871 24.814 1.00 41.35 156 ASN A N 1
ATOM 920 C CA . ASN A 1 156 ? 50.465 15.225 25.429 1.00 38.41 156 ASN A CA 1
ATOM 921 C C . ASN A 1 156 ? 50.458 15.276 26.956 1.00 46.81 156 ASN A C 1
ATOM 922 O O . ASN A 1 156 ? 51.033 14.411 27.613 1.00 49.37 156 ASN A O 1
ATOM 927 N N . ALA A 1 157 ? 49.820 16.298 27.520 1.00 54.99 157 ALA A N 1
ATOM 928 C CA . ALA A 1 157 ? 49.768 16.440 28.970 1.00 58.04 157 ALA A CA 1
ATOM 929 C C . ALA A 1 157 ? 48.482 15.877 29.575 1.00 61.96 157 ALA A C 1
ATOM 930 O O . ALA A 1 157 ? 47.848 16.524 30.409 1.00 65.40 157 ALA A O 1
ATOM 932 N N . ASP A 1 158 ? 48.108 14.669 29.164 1.00 65.51 158 ASP A N 1
ATOM 933 C CA . ASP A 1 158 ? 46.916 14.019 29.700 1.00 67.20 158 ASP A CA 1
ATOM 934 C C . ASP A 1 158 ? 47.018 12.501 29.558 1.00 68.15 158 ASP A C 1
ATOM 935 O O . ASP A 1 158 ? 48.004 11.978 29.039 1.00 68.24 158 ASP A O 1
ATOM 940 N N . ALA A 1 159 ? 45.987 11.806 30.026 1.00 52.71 159 ALA A N 1
ATOM 941 C CA . ALA A 1 159 ? 45.898 10.356 29.917 1.00 50.04 159 ALA A CA 1
ATOM 942 C C . ALA A 1 159 ? 45.258 9.926 28.597 1.00 49.05 159 ALA A C 1
ATOM 943 O O . ALA A 1 159 ? 44.157 9.375 28.582 1.00 46.64 159 ALA A O 1
ATOM 945 N N . ASP A 1 160 ? 45.934 10.211 27.489 1.00 43.95 160 ASP A N 1
ATOM 946 C CA . ASP A 1 160 ? 45.529 9.672 26.197 1.00 38.63 160 ASP A CA 1
ATOM 947 C C . ASP A 1 160 ? 46.733 8.997 25.578 1.00 37.18 160 ASP A C 1
ATOM 948 O O . ASP A 1 160 ? 47.837 9.532 25.609 1.00 37.66 160 ASP A O 1
ATOM 953 N N . VAL A 1 161 ? 46.513 7.806 25.036 1.00 43.47 161 VAL A N 1
ATOM 954 C CA . VAL A 1 161 ? 47.609 6.959 24.598 1.00 14.54 161 VAL A CA 1
ATOM 955 C C . VAL A 1 161 ? 48.494 7.646 23.565 1.00 24.30 161 VAL A C 1
ATOM 956 O O . VAL A 1 161 ? 49.704 7.748 23.759 1.00 29.02 161 VAL A O 1
ATOM 958 N N . ALA A 1 162 ? 47.889 8.131 22.484 1.00 45.08 162 ALA A N 1
ATOM 959 C CA . ALA A 1 162 ? 48.663 8.758 21.416 1.00 43.47 162 ALA A CA 1
ATOM 960 C C . ALA A 1 162 ? 47.817 9.560 20.443 1.00 42.31 162 ALA A C 1
ATOM 961 O O . ALA A 1 162 ? 46.597 9.580 20.537 1.00 42.80 162 ALA A O 1
ATOM 963 N N . GLY A 1 163 ? 48.487 10.222 19.506 1.00 43.06 163 GLY A N 1
ATOM 964 C CA . GLY A 1 163 ? 47.809 10.948 18.452 1.00 42.15 163 GLY A CA 1
ATOM 965 C C . GLY A 1 163 ? 48.618 10.962 17.174 1.00 41.37 163 GLY A C 1
ATOM 966 O O . GLY A 1 163 ? 49.849 10.935 17.206 1.00 41.03 163 GLY A O 1
ATOM 967 N N . THR A 1 164 ? 47.918 11.014 16.048 1.00 39.25 164 THR A N 1
ATOM 968 C CA . THR A 1 164 ? 48.553 11.113 14.745 1.00 38.81 164 THR A CA 1
ATOM 969 C C . THR A 1 164 ? 48.094 12.394 14.080 1.00 37.82 164 THR A C 1
ATOM 970 O O . THR A 1 164 ? 46.917 12.547 13.745 1.00 38.33 164 THR A O 1
ATOM 974 N N . GLN A 1 165 ? 49.027 13.321 13.897 1.00 36.61 165 GLN A N 1
ATOM 975 C CA . GLN A 1 165 ? 48.704 14.584 13.255 1.00 35.82 165 GLN A CA 1
ATOM 976 C C . GLN A 1 165 ? 49.037 14.507 11.774 1.00 35.89 165 GLN A C 1
ATOM 977 O O . GLN A 1 165 ? 50.113 14.074 11.394 1.00 35.85 165 GLN A O 1
ATOM 979 N N . THR A 1 166 ? 48.087 14.892 10.935 1.00 36.34 166 THR A N 1
ATOM 980 C CA . THR A 1 166 ? 48.288 14.894 9.495 1.00 36.81 166 THR A CA 1
ATOM 981 C C . THR A 1 166 ? 47.940 16.284 8.980 1.00 36.24 166 THR A C 1
ATOM 982 O O . THR A 1 166 ? 47.014 16.925 9.488 1.00 36.26 166 THR A O 1
ATOM 986 N N . SER A 1 167 ? 48.661 16.730 7.954 1.00 36.02 167 SER A N 1
ATOM 987 C CA . SER A 1 167 ? 48.534 18.099 7.469 1.00 35.53 167 SER A CA 1
ATOM 988 C C . SER A 1 167 ? 47.312 18.314 6.591 1.00 36.90 167 SER A C 1
ATOM 989 O O . SER A 1 167 ? 47.064 17.570 5.645 1.00 38.32 167 SER A O 1
ATOM 992 N N . LEU A 1 168 ? 46.562 19.358 6.921 1.00 64.21 168 LEU A N 1
ATOM 993 C CA . LEU A 1 168 ? 45.494 19.851 6.070 1.00 35.37 168 LEU A CA 1
ATOM 994 C C . LEU A 1 168 ? 46.015 20.921 5.145 1.00 34.92 168 LEU A C 1
ATOM 995 O O . LEU A 1 168 ? 46.553 21.944 5.569 1.00 41.09 168 LEU A O 1
ATOM 1000 N N . ILE A 1 169 ? 45.841 20.661 3.865 1.00 26.14 169 ILE A N 1
ATOM 1001 C CA . ILE A 1 169 ? 46.286 21.557 2.824 1.00 26.44 169 ILE A CA 1
ATOM 1002 C C . ILE A 1 169 ? 45.198 22.533 2.360 1.00 25.60 169 ILE A C 1
ATOM 1003 O O . ILE A 1 169 ? 45.476 23.708 2.134 1.00 25.93 169 ILE A O 1
ATOM 1008 N N . PHE A 1 170 ? 43.966 22.048 2.247 1.00 28.19 170 PHE A N 1
ATOM 1009 C CA . PHE A 1 170 ? 42.811 22.902 1.971 1.00 26.07 170 PHE A CA 1
ATOM 1010 C C . PHE A 1 170 ? 41.553 22.195 2.450 1.00 26.04 170 PHE A C 1
ATOM 1011 O O . PHE A 1 170 ? 41.452 20.973 2.333 1.00 26.27 170 PHE A O 1
ATOM 1013 N N . GLU A 1 171 ? 40.595 22.931 3.002 1.00 21.91 171 GLU A N 1
ATOM 1014 C CA . GLU A 1 171 ? 39.287 22.325 3.218 1.00 21.28 171 GLU A CA 1
ATOM 1015 C C . GLU A 1 171 ? 38.190 23.103 2.513 1.00 22.95 171 GLU A C 1
ATOM 1016 O O . GLU A 1 171 ? 38.187 24.333 2.535 1.00 21.94 171 GLU A O 1
ATOM 1022 N N . HIS A 1 172 ? 37.248 22.388 1.903 1.00 36.08 172 HIS A N 1
ATOM 1023 C CA . HIS A 1 172 ? 36.125 23.027 1.216 1.00 34.91 172 HIS A CA 1
ATOM 1024 C C . HIS A 1 172 ? 34.749 22.481 1.614 1.00 35.61 172 HIS A C 1
ATOM 1025 O O . HIS A 1 172 ? 34.541 21.264 1.651 1.00 38.62 172 HIS A O 1
ATOM 1027 N N . LEU A 1 173 ? 33.818 23.399 1.898 1.00 33.02 173 LEU A N 1
ATOM 1028 C CA . LEU A 1 173 ? 32.391 23.084 2.028 1.00 34.70 173 LEU A CA 1
ATOM 1029 C C . LEU A 1 173 ? 31.896 22.475 0.717 1.00 36.48 173 LEU A C 1
ATOM 1030 O O . LEU A 1 173 ? 32.625 22.429 -0.274 1.00 35.41 173 LEU A O 1
ATOM 1035 N N . ARG A 1 174 ? 30.630 22.077 0.681 1.00 30.43 174 ARG A N 1
ATOM 1036 C CA . ARG A 1 174 ? 30.069 21.496 -0.535 1.00 34.02 174 ARG A CA 1
ATOM 1037 C C . ARG A 1 174 ? 28.865 22.288 -1.018 1.00 38.61 174 ARG A C 1
ATOM 1038 O O . ARG A 1 174 ? 27.947 22.562 -0.250 1.00 37.80 174 ARG A O 1
ATOM 1040 N N . GLY A 1 175 ? 28.875 22.644 -2.299 1.00 46.13 175 GLY A N 1
ATOM 1041 C CA . GLY A 1 175 ? 27.799 23.412 -2.896 1.00 49.73 175 GLY A CA 1
ATOM 1042 C C . GLY A 1 175 ? 26.696 22.592 -3.522 1.00 55.23 175 GLY A C 1
ATOM 1043 O O . GLY A 1 175 ? 26.515 22.635 -4.735 1.00 59.85 175 GLY A O 1
ATOM 1044 N N . ALA A 1 176 ? 25.975 21.819 -2.720 1.00 38.14 176 ALA A N 1
ATOM 1045 C CA . ALA A 1 176 ? 24.870 21.048 -3.268 1.00 37.57 176 ALA A CA 1
ATOM 1046 C C . ALA A 1 176 ? 23.552 21.475 -2.643 1.00 42.70 176 ALA A C 1
ATOM 1047 O O . ALA A 1 176 ? 23.458 21.640 -1.429 1.00 42.36 176 ALA A O 1
ATOM 1049 N N . ALA A 1 177 ? 22.540 21.649 -3.489 1.00 47.94 177 ALA A N 1
ATOM 1050 C CA . ALA A 1 177 ? 21.205 22.055 -3.058 1.00 51.80 177 ALA A CA 1
ATOM 1051 C C . ALA A 1 177 ? 20.407 20.860 -2.535 1.00 65.06 177 ALA A C 1
ATOM 1052 O O . ALA A 1 177 ? 20.622 19.732 -2.977 1.00 62.66 177 ALA A O 1
ATOM 1054 N N . PRO A 1 178 ? 19.474 21.101 -1.598 1.00 107.17 178 PRO A N 1
ATOM 1055 C CA . PRO A 1 178 ? 18.649 20.013 -1.062 1.00 75.98 178 PRO A CA 1
ATOM 1056 C C . PRO A 1 178 ? 17.411 19.762 -1.921 1.00 75.50 178 PRO A C 1
ATOM 1057 O O . PRO A 1 178 ? 16.704 18.779 -1.690 1.00 78.70 178 PRO A O 1
ATOM 1061 N N . ARG B 1 28 ? 44.714 35.987 1.908 1.00 68.15 28 ARG B N 1
ATOM 1062 C CA . ARG B 1 28 ? 45.638 37.111 2.011 1.00 72.55 28 ARG B CA 1
ATOM 1063 C C . ARG B 1 28 ? 45.312 37.982 3.222 1.00 76.72 28 ARG B C 1
ATOM 1064 O O . ARG B 1 28 ? 44.316 38.705 3.219 1.00 78.34 28 ARG B O 1
ATOM 1066 N N . PRO B 1 29 ? 46.158 37.916 4.263 1.00 76.79 29 PRO B N 1
ATOM 1067 C CA . PRO B 1 29 ? 45.940 38.652 5.513 1.00 77.56 29 PRO B CA 1
ATOM 1068 C C . PRO B 1 29 ? 46.424 40.090 5.409 1.00 84.07 29 PRO B C 1
ATOM 1069 O O . PRO B 1 29 ? 46.772 40.536 4.316 1.00 90.80 29 PRO B O 1
ATOM 1073 N N . ALA B 1 30 ? 46.421 40.804 6.533 1.00 81.65 30 ALA B N 1
ATOM 1074 C CA . ALA B 1 30 ? 47.006 42.147 6.630 1.00 82.79 30 ALA B CA 1
ATOM 1075 C C . ALA B 1 30 ? 46.313 43.238 5.803 1.00 78.96 30 ALA B C 1
ATOM 1076 O O . ALA B 1 30 ? 46.544 44.426 6.027 1.00 76.46 30 ALA B O 1
ATOM 1078 N N . GLU B 1 31 ? 45.479 42.842 4.848 1.00 76.62 31 GLU B N 1
ATOM 1079 C CA . GLU B 1 31 ? 44.634 43.802 4.148 1.00 72.95 31 GLU B CA 1
ATOM 1080 C C . GLU B 1 31 ? 43.257 43.806 4.786 1.00 66.74 31 GLU B C 1
ATOM 1081 O O . GLU B 1 31 ? 42.235 43.780 4.104 1.00 65.97 31 GLU B O 1
ATOM 1087 N N . LEU B 1 32 ? 43.257 43.825 6.113 1.00 52.75 32 LEU B N 1
ATOM 1088 C CA . LEU B 1 32 ? 42.043 43.822 6.911 1.00 51.09 32 LEU B CA 1
ATOM 1089 C C . LEU B 1 32 ? 42.272 44.749 8.098 1.00 52.30 32 LEU B C 1
ATOM 1090 O O . LEU B 1 32 ? 43.187 44.521 8.887 1.00 55.63 32 LEU B O 1
ATOM 1095 N N . ASP B 1 33 ? 41.449 45.784 8.240 1.00 51.48 33 ASP B N 1
ATOM 1096 C CA . ASP B 1 33 ? 41.582 46.676 9.391 1.00 52.72 33 ASP B CA 1
ATOM 1097 C C . ASP B 1 33 ? 40.809 46.169 10.602 1.00 52.03 33 ASP B C 1
ATOM 1098 O O . ASP B 1 33 ? 40.203 45.101 10.553 1.00 53.22 33 ASP B O 1
ATOM 1103 N N . GLU B 1 34 ? 40.826 46.945 11.681 1.00 53.21 34 GLU B N 1
ATOM 1104 C CA . GLU B 1 34 ? 40.155 46.558 12.917 1.00 53.21 34 GLU B CA 1
ATOM 1105 C C . GLU B 1 34 ? 38.657 46.408 12.687 1.00 50.88 34 GLU B C 1
ATOM 1106 O O . GLU B 1 34 ? 38.012 45.561 13.301 1.00 50.34 34 GLU B O 1
ATOM 1108 N N . VAL B 1 35 ? 38.110 47.231 11.798 1.00 62.96 35 VAL B N 1
ATOM 1109 C CA . VAL B 1 35 ? 36.694 47.156 11.460 1.00 47.63 35 VAL B CA 1
ATOM 1110 C C . VAL B 1 35 ? 36.385 45.831 10.760 1.00 46.13 35 VAL B C 1
ATOM 1111 O O . VAL B 1 35 ? 35.422 45.141 11.111 1.00 45.12 35 VAL B O 1
ATOM 1115 N N . ASP B 1 36 ? 37.228 45.463 9.796 1.00 49.05 36 ASP B N 1
ATOM 1116 C CA . ASP B 1 36 ? 37.076 44.196 9.092 1.00 47.85 36 ASP B CA 1
ATOM 1117 C C . ASP B 1 36 ? 37.185 43.036 10.071 1.00 48.11 36 ASP B C 1
ATOM 1118 O O . ASP B 1 36 ? 36.432 42.062 9.987 1.00 48.97 36 ASP B O 1
ATOM 1123 N N . ARG B 1 37 ? 38.105 43.171 11.023 1.00 52.34 37 ARG B N 1
ATOM 1124 C CA . ARG B 1 37 ? 38.323 42.153 12.041 1.00 51.32 37 ARG B CA 1
ATOM 1125 C C . ARG B 1 37 ? 37.082 41.965 12.903 1.00 50.69 37 ARG B C 1
ATOM 1126 O O . ARG B 1 37 ? 36.610 40.842 13.085 1.00 52.34 37 ARG B O 1
ATOM 1128 N N . ARG B 1 38 ? 36.557 43.069 13.427 1.00 47.98 38 ARG B N 1
ATOM 1129 C CA . ARG B 1 38 ? 35.351 43.030 14.244 1.00 47.59 38 ARG B CA 1
ATOM 1130 C C . ARG B 1 38 ? 34.188 42.422 13.465 1.00 45.44 38 ARG B C 1
ATOM 1131 O O . ARG B 1 38 ? 33.413 41.625 14.004 1.00 45.21 38 ARG B O 1
ATOM 1133 N N . ILE B 1 39 ? 34.078 42.794 12.192 1.00 53.86 39 ILE B N 1
ATOM 1134 C CA . ILE B 1 39 ? 33.032 42.253 11.330 1.00 52.64 39 ILE B CA 1
ATOM 1135 C C . ILE B 1 39 ? 33.135 40.734 11.202 1.00 51.73 39 ILE B C 1
ATOM 1136 O O . ILE B 1 39 ? 32.152 40.021 11.410 1.00 50.87 39 ILE B O 1
ATOM 1141 N N . LEU B 1 40 ? 34.328 40.238 10.885 1.00 42.91 40 LEU B N 1
ATOM 1142 C CA . LEU B 1 40 ? 34.510 38.800 10.713 1.00 42.95 40 LEU B CA 1
ATOM 1143 C C . LEU B 1 40 ? 34.281 38.044 12.012 1.00 43.86 40 LEU B C 1
ATOM 1144 O O . LEU B 1 40 ? 33.708 36.949 12.012 1.00 43.46 40 LEU B O 1
ATOM 1149 N N . SER B 1 41 ? 34.714 38.638 13.119 1.00 45.30 41 SER B N 1
ATOM 1150 C CA . SER B 1 41 ? 34.566 38.006 14.423 1.00 46.60 41 SER B CA 1
ATOM 1151 C C . SER B 1 41 ? 33.097 37.877 14.789 1.00 45.73 41 SER B C 1
ATOM 1152 O O . SER B 1 41 ? 32.642 36.804 15.183 1.00 45.96 41 SER B O 1
ATOM 1155 N N . LEU B 1 42 ? 32.357 38.973 14.655 1.00 44.93 42 LEU B N 1
ATOM 1156 C CA . LEU B 1 42 ? 30.931 38.967 14.966 1.00 44.27 42 LEU B CA 1
ATOM 1157 C C . LEU B 1 42 ? 30.148 38.036 14.041 1.00 48.80 42 LEU B C 1
ATOM 1158 O O . LEU B 1 42 ? 29.250 37.321 14.481 1.00 49.43 42 LEU B O 1
ATOM 1163 N N . LEU B 1 43 ? 30.499 38.046 12.759 1.00 41.59 43 LEU B N 1
ATOM 1164 C CA . LEU B 1 43 ? 29.777 37.262 11.760 1.00 40.30 43 LEU B CA 1
ATOM 1165 C C . LEU B 1 43 ? 30.112 35.763 11.749 1.00 44.78 43 LEU B C 1
ATOM 1166 O O . LEU B 1 43 ? 29.355 34.963 11.196 1.00 43.06 43 LEU B O 1
ATOM 1171 N N . HIS B 1 44 ? 31.246 35.390 12.340 1.00 46.94 44 HIS B N 1
ATOM 1172 C CA . HIS B 1 44 ? 31.694 33.995 12.343 1.00 47.49 44 HIS B CA 1
ATOM 1173 C C . HIS B 1 44 ? 30.654 33.026 12.908 1.00 48.11 44 HIS B C 1
ATOM 1174 O O . HIS B 1 44 ? 30.277 32.053 12.254 1.00 45.20 44 HIS B O 1
ATOM 1176 N N . GLY B 1 45 ? 30.203 33.302 14.127 1.00 54.20 45 GLY B N 1
ATOM 1177 C CA . GLY B 1 45 ? 29.251 32.449 14.820 1.00 54.21 45 GLY B CA 1
ATOM 1178 C C . GLY B 1 45 ? 27.800 32.806 14.549 1.00 53.10 45 GLY B C 1
ATOM 1179 O O . GLY B 1 45 ? 26.929 31.935 14.524 1.00 53.62 45 GLY B O 1
ATOM 1180 N N . ASP B 1 46 ? 27.546 34.091 14.319 1.00 42.90 46 ASP B N 1
ATOM 1181 C CA . ASP B 1 46 ? 26.197 34.571 14.078 1.00 41.65 46 ASP B CA 1
ATOM 1182 C C . ASP B 1 46 ? 26.132 35.124 12.672 1.00 39.99 46 ASP B C 1
ATOM 1183 O O . ASP B 1 46 ? 26.216 36.332 12.451 1.00 39.50 46 ASP B O 1
ATOM 1188 N N . ALA B 1 47 ? 25.960 34.214 11.721 1.00 44.58 47 ALA B N 1
ATOM 1189 C CA . ALA B 1 47 ? 25.847 34.579 10.320 1.00 41.37 47 ALA B CA 1
ATOM 1190 C C . ALA B 1 47 ? 24.598 35.410 10.090 1.00 41.02 47 ALA B C 1
ATOM 1191 O O . ALA B 1 47 ? 24.498 36.120 9.101 1.00 41.45 47 ALA B O 1
ATOM 1193 N N . ARG B 1 48 ? 23.655 35.335 11.022 1.00 37.98 48 ARG B N 1
ATOM 1194 C CA . ARG B 1 48 ? 22.359 35.968 10.834 1.00 38.99 48 ARG B CA 1
ATOM 1195 C C . ARG B 1 48 ? 22.246 37.286 11.575 1.00 41.85 48 ARG B C 1
ATOM 1196 O O . ARG B 1 48 ? 21.156 37.835 11.699 1.00 44.15 48 ARG B O 1
ATOM 1204 N N . MET B 1 49 ? 23.367 37.780 12.088 1.00 38.30 49 MET B N 1
ATOM 1205 C CA . MET B 1 49 ? 23.357 39.067 12.756 1.00 38.82 49 MET B CA 1
ATOM 1206 C C . MET B 1 49 ? 23.002 40.104 11.708 1.00 41.05 49 MET B C 1
ATOM 1207 O O . MET B 1 49 ? 23.672 40.198 10.680 1.00 43.43 49 MET B O 1
ATOM 1212 N N . PRO B 1 50 ? 21.937 40.879 11.961 1.00 43.91 50 PRO B N 1
ATOM 1213 C CA . PRO B 1 50 ? 21.426 41.873 11.016 1.00 40.91 50 PRO B CA 1
ATOM 1214 C C . PRO B 1 50 ? 22.466 42.939 10.731 1.00 42.48 50 PRO B C 1
ATOM 1215 O O . PRO B 1 50 ? 23.286 43.238 11.597 1.00 45.13 50 PRO B O 1
ATOM 1219 N N . ASN B 1 51 ? 22.433 43.492 9.523 1.00 44.38 51 ASN B N 1
ATOM 1220 C CA . ASN B 1 51 ? 23.419 44.477 9.097 1.00 45.83 51 ASN B CA 1
ATOM 1221 C C . ASN B 1 51 ? 23.407 45.699 10.000 1.00 48.91 51 ASN B C 1
ATOM 1222 O O . ASN B 1 51 ? 24.454 46.256 10.308 1.00 49.52 51 ASN B O 1
ATOM 1227 N N . ASN B 1 52 ? 22.216 46.112 10.421 1.00 37.43 52 ASN B N 1
ATOM 1228 C CA . ASN B 1 52 ? 22.083 47.264 11.301 1.00 38.60 52 ASN B CA 1
ATOM 1229 C C . ASN B 1 52 ? 22.663 47.013 12.689 1.00 39.93 52 ASN B C 1
ATOM 1230 O O . ASN B 1 52 ? 23.366 47.860 13.241 1.00 40.97 52 ASN B O 1
ATOM 1235 N N . ALA B 1 53 ? 22.397 45.828 13.230 1.00 41.74 53 ALA B N 1
ATOM 1236 C CA . ALA B 1 53 ? 22.918 45.443 14.537 1.00 41.55 53 ALA B CA 1
ATOM 1237 C C . ALA B 1 53 ? 24.426 45.285 14.473 1.00 41.67 53 ALA B C 1
ATOM 1238 O O . ALA B 1 53 ? 25.146 45.642 15.408 1.00 43.16 53 ALA B O 1
ATOM 1240 N N . LEU B 1 54 ? 24.894 44.765 13.346 1.00 43.18 54 LEU B N 1
ATOM 1241 C CA . LEU B 1 54 ? 26.311 44.519 13.143 1.00 42.96 54 LEU B CA 1
ATOM 1242 C C . LEU B 1 54 ? 27.039 45.848 13.064 1.00 41.04 54 LEU B C 1
ATOM 1243 O O . LEU B 1 54 ? 28.027 46.062 13.757 1.00 45.35 54 LEU B O 1
ATOM 1248 N N . ALA B 1 55 ? 26.521 46.748 12.236 1.00 46.65 55 ALA B N 1
ATOM 1249 C CA . ALA B 1 55 ? 27.125 48.059 12.039 1.00 47.87 55 ALA B CA 1
ATOM 1250 C C . ALA B 1 55 ? 27.105 48.876 13.323 1.00 49.42 55 ALA B C 1
ATOM 1251 O O . ALA B 1 55 ? 28.052 49.607 13.615 1.00 49.69 55 ALA B O 1
ATOM 1253 N N . ASP B 1 56 ? 26.028 48.744 14.091 1.00 52.67 56 ASP B N 1
ATOM 1254 C CA . ASP B 1 56 ? 25.921 49.456 15.356 1.00 53.41 56 ASP B CA 1
ATOM 1255 C C . ASP B 1 56 ? 26.941 48.920 16.355 1.00 53.92 56 ASP B C 1
ATOM 1256 O O . ASP B 1 56 ? 27.620 49.692 17.032 1.00 55.89 56 ASP B O 1
ATOM 1261 N N . THR B 1 57 ? 27.053 47.598 16.432 1.00 54.42 57 THR B N 1
ATOM 1262 C CA . THR B 1 57 ? 28.009 46.956 17.330 1.00 56.20 57 THR B CA 1
ATOM 1263 C C . THR B 1 57 ? 29.460 47.273 16.950 1.00 55.90 57 THR B C 1
ATOM 1264 O O . THR B 1 57 ? 30.333 47.360 17.815 1.00 57.09 57 THR B O 1
ATOM 1268 N N . VAL B 1 58 ? 29.715 47.449 15.658 1.00 55.43 58 VAL B N 1
ATOM 1269 C CA . VAL B 1 58 ? 31.059 47.773 15.191 1.00 54.42 58 VAL B CA 1
ATOM 1270 C C . VAL B 1 58 ? 31.296 49.282 15.298 1.00 55.80 58 VAL B C 1
ATOM 1271 O O . VAL B 1 58 ? 32.434 49.743 15.400 1.00 58.36 58 VAL B O 1
ATOM 1275 N N . GLY B 1 59 ? 30.211 50.048 15.316 1.00 48.68 59 GLY B N 1
ATOM 1276 C CA . GLY B 1 59 ? 30.311 51.490 15.453 1.00 50.97 59 GLY B CA 1
ATOM 1277 C C . GLY B 1 59 ? 30.510 52.241 14.150 1.00 51.84 59 GLY B C 1
ATOM 1278 O O . GLY B 1 59 ? 31.110 53.317 14.132 1.00 52.11 59 GLY B O 1
ATOM 1279 N N . ILE B 1 60 ? 30.015 51.675 13.055 1.00 46.13 60 ILE B N 1
ATOM 1280 C CA . ILE B 1 60 ? 30.057 52.350 11.762 1.00 50.68 60 ILE B CA 1
ATOM 1281 C C . ILE B 1 60 ? 28.660 52.403 11.156 1.00 55.05 60 ILE B C 1
ATOM 1282 O O . ILE B 1 60 ? 27.752 51.713 11.618 1.00 51.47 60 ILE B O 1
ATOM 1287 N N . ALA B 1 61 ? 28.486 53.227 10.129 1.00 76.25 61 ALA B N 1
ATOM 1288 C CA . ALA B 1 61 ? 27.191 53.346 9.472 1.00 34.33 61 ALA B CA 1
ATOM 1289 C C . ALA B 1 61 ? 26.869 52.065 8.709 1.00 41.72 61 ALA B C 1
ATOM 1290 O O . ALA B 1 61 ? 27.766 51.427 8.159 1.00 47.28 61 ALA B O 1
ATOM 1292 N N . PRO B 1 62 ? 25.582 51.682 8.682 1.00 41.06 62 PRO B N 1
ATOM 1293 C CA . PRO B 1 62 ? 25.104 50.462 8.018 1.00 37.07 62 PRO B CA 1
ATOM 1294 C C . PRO B 1 62 ? 25.514 50.358 6.549 1.00 38.43 62 PRO B C 1
ATOM 1295 O O . PRO B 1 62 ? 25.810 49.259 6.082 1.00 39.64 62 PRO B O 1
ATOM 1299 N N . SER B 1 63 ? 25.514 51.479 5.835 1.00 42.76 63 SER B N 1
ATOM 1300 C CA . SER B 1 63 ? 25.938 51.501 4.440 1.00 40.76 63 SER B CA 1
ATOM 1301 C C . SER B 1 63 ? 27.408 51.107 4.326 1.00 42.05 63 SER B C 1
ATOM 1302 O O . SER B 1 63 ? 27.791 50.285 3.481 1.00 43.03 63 SER B O 1
ATOM 1305 N N . THR B 1 64 ? 28.220 51.686 5.207 1.00 43.52 64 THR B N 1
ATOM 1306 C CA . THR B 1 64 ? 29.656 51.451 5.223 1.00 44.47 64 THR B CA 1
ATOM 1307 C C . THR B 1 64 ? 29.908 49.990 5.549 1.00 39.91 64 THR B C 1
ATOM 1308 O O . THR B 1 64 ? 30.797 49.343 4.985 1.00 37.79 64 THR B O 1
ATOM 1312 N N . CYS B 1 65 ? 29.089 49.476 6.455 1.00 30.13 65 CYS B N 1
ATOM 1313 C CA . CYS B 1 65 ? 29.192 48.100 6.896 1.00 31.17 65 CYS B CA 1
ATOM 1314 C C . CYS B 1 65 ? 28.867 47.145 5.760 1.00 30.57 65 CYS B C 1
ATOM 1315 O O . CYS B 1 65 ? 29.563 46.156 5.562 1.00 28.93 65 CYS B O 1
ATOM 1318 N N . HIS B 1 66 ? 27.806 47.446 5.018 1.00 28.41 66 HIS B N 1
ATOM 1319 C CA . HIS B 1 66 ? 27.416 46.629 3.877 1.00 29.03 66 HIS B CA 1
ATOM 1320 C C . HIS B 1 66 ? 28.518 46.613 2.830 1.00 35.39 66 HIS B C 1
ATOM 1321 O O . HIS B 1 66 ? 28.821 45.564 2.254 1.00 36.57 66 HIS B O 1
ATOM 1328 N N . GLY B 1 67 ? 29.120 47.775 2.591 1.00 28.91 67 GLY B N 1
ATOM 1329 C CA . GLY B 1 67 ? 30.224 47.860 1.652 1.00 29.17 67 GLY B CA 1
ATOM 1330 C C . GLY B 1 67 ? 31.390 46.996 2.098 1.00 28.90 67 GLY B C 1
ATOM 1331 O O . GLY B 1 67 ? 32.052 46.353 1.284 1.00 29.40 67 GLY B O 1
ATOM 1332 N N . ARG B 1 68 ? 31.627 46.982 3.406 1.00 28.34 68 ARG B N 1
ATOM 1333 C CA . ARG B 1 68 ? 32.713 46.209 3.991 1.00 28.31 68 ARG B CA 1
ATOM 1334 C C . ARG B 1 68 ? 32.475 44.695 3.918 1.00 33.68 68 ARG B C 1
ATOM 1335 O O . ARG B 1 68 ? 33.395 43.929 3.630 1.00 34.56 68 ARG B O 1
ATOM 1343 N N . VAL B 1 69 ? 31.250 44.264 4.205 1.00 28.69 69 VAL B N 1
ATOM 1344 C CA . VAL B 1 69 ? 30.892 42.852 4.111 1.00 29.26 69 VAL B CA 1
ATOM 1345 C C . VAL B 1 69 ? 30.971 42.367 2.665 1.00 30.51 69 VAL B C 1
ATOM 1346 O O . VAL B 1 69 ? 31.488 41.278 2.382 1.00 32.60 69 VAL B O 1
ATOM 1350 N N . ARG B 1 70 ? 30.468 43.195 1.753 1.00 38.58 70 ARG B N 1
ATOM 1351 C CA . ARG B 1 70 ? 30.549 42.914 0.324 1.00 39.60 70 ARG B CA 1
ATOM 1352 C C . ARG B 1 70 ? 32.000 42.801 -0.109 1.00 31.28 70 ARG B C 1
ATOM 1353 O O . ARG B 1 70 ? 32.368 41.939 -0.912 1.00 32.22 70 ARG B O 1
ATOM 1361 N N . ARG B 1 71 ? 32.815 43.682 0.456 1.00 30.56 71 ARG B N 1
ATOM 1362 C CA . ARG B 1 71 ? 34.244 43.709 0.221 1.00 30.82 71 ARG B CA 1
ATOM 1363 C C . ARG B 1 71 ? 34.832 42.354 0.641 1.00 38.81 71 ARG B C 1
ATOM 1364 O O . ARG B 1 71 ? 35.587 41.721 -0.114 1.00 32.05 71 ARG B O 1
ATOM 1372 N N . LEU B 1 72 ? 34.477 41.914 1.847 1.00 30.66 72 LEU B N 1
ATOM 1373 C CA . LEU B 1 72 ? 34.987 40.657 2.399 1.00 31.14 72 LEU B CA 1
ATOM 1374 C C . LEU B 1 72 ? 34.603 39.437 1.567 1.00 34.66 72 LEU B C 1
ATOM 1375 O O . LEU B 1 72 ? 35.399 38.510 1.410 1.00 32.94 72 LEU B O 1
ATOM 1380 N N . VAL B 1 73 ? 33.373 39.424 1.063 1.00 44.38 73 VAL B N 1
ATOM 1381 C CA . VAL B 1 73 ? 32.932 38.336 0.194 1.00 45.56 73 VAL B CA 1
ATOM 1382 C C . VAL B 1 73 ? 33.694 38.367 -1.130 1.00 46.55 73 VAL B C 1
ATOM 1383 O O . VAL B 1 73 ? 34.098 37.326 -1.655 1.00 46.42 73 VAL B O 1
ATOM 1387 N N . ASP B 1 74 ? 33.907 39.573 -1.648 1.00 42.87 74 ASP B N 1
ATOM 1388 C CA . ASP B 1 74 ? 34.605 39.757 -2.918 1.00 47.70 74 ASP B CA 1
ATOM 1389 C C . ASP B 1 74 ? 36.053 39.285 -2.879 1.00 47.31 74 ASP B C 1
ATOM 1390 O O . ASP B 1 74 ? 36.532 38.662 -3.825 1.00 49.79 74 ASP B O 1
ATOM 1395 N N . LEU B 1 75 ? 36.749 39.587 -1.788 1.00 46.45 75 LEU B N 1
ATOM 1396 C CA . LEU B 1 75 ? 38.151 39.195 -1.656 1.00 41.76 75 LEU B CA 1
ATOM 1397 C C . LEU B 1 75 ? 38.326 37.692 -1.435 1.00 47.96 75 LEU B C 1
ATOM 1398 O O . LEU B 1 75 ? 39.432 37.161 -1.545 1.00 51.52 75 LEU B O 1
ATOM 1403 N N . GLY B 1 76 ? 37.233 37.011 -1.113 1.00 47.04 76 GLY B N 1
ATOM 1404 C CA . GLY B 1 76 ? 37.281 35.590 -0.831 1.00 38.55 76 GLY B CA 1
ATOM 1405 C C . GLY B 1 76 ? 37.572 35.356 0.638 1.00 36.84 76 GLY B C 1
ATOM 1406 O O . GLY B 1 76 ? 37.691 34.215 1.084 1.00 39.64 76 GLY B O 1
ATOM 1407 N N . VAL B 1 77 ? 37.674 36.446 1.393 1.00 35.18 77 VAL B N 1
ATOM 1408 C CA . VAL B 1 77 ? 37.896 36.371 2.833 1.00 34.83 77 VAL B CA 1
ATOM 1409 C C . VAL B 1 77 ? 36.688 35.714 3.494 1.00 34.71 77 VAL B C 1
ATOM 1410 O O . VAL B 1 77 ? 36.816 34.990 4.479 1.00 35.22 77 VAL B O 1
ATOM 1414 N N . ILE B 1 78 ? 35.509 35.991 2.951 1.00 36.40 78 ILE B N 1
ATOM 1415 C CA . ILE B 1 78 ? 34.311 35.249 3.316 1.00 38.11 78 ILE B CA 1
ATOM 1416 C C . ILE B 1 78 ? 33.971 34.306 2.170 1.00 35.80 78 ILE B C 1
ATOM 1417 O O . ILE B 1 78 ? 33.653 34.747 1.064 1.00 35.88 78 ILE B O 1
ATOM 1422 N N . ARG B 1 79 ? 34.052 33.006 2.433 1.00 37.01 79 ARG B N 1
ATOM 1423 C CA . ARG B 1 79 ? 33.819 32.005 1.400 1.00 39.63 79 ARG B CA 1
ATOM 1424 C C . ARG B 1 79 ? 32.324 31.752 1.214 1.00 43.26 79 ARG B C 1
ATOM 1425 O O . ARG B 1 79 ? 31.882 31.358 0.135 1.00 46.87 79 ARG B O 1
ATOM 1433 N N . GLY B 1 80 ? 31.551 31.968 2.273 1.00 43.25 80 GLY B N 1
ATOM 1434 C CA . GLY B 1 80 ? 30.108 31.862 2.177 1.00 42.63 80 GLY B CA 1
ATOM 1435 C C . GLY B 1 80 ? 29.394 31.811 3.514 1.00 42.17 80 GLY B C 1
ATOM 1436 O O . GLY B 1 80 ? 30.024 31.809 4.572 1.00 42.40 80 GLY B O 1
ATOM 1437 N N . PHE B 1 81 ? 28.065 31.783 3.455 1.00 39.05 81 PHE B N 1
ATOM 1438 C CA . PHE B 1 81 ? 27.232 31.638 4.642 1.00 39.23 81 PHE B CA 1
ATOM 1439 C C . PHE B 1 81 ? 26.402 30.357 4.528 1.00 41.31 81 PHE B C 1
ATOM 1440 O O . PHE B 1 81 ? 25.751 30.130 3.507 1.00 43.72 81 PHE B O 1
ATOM 1448 N N . TYR B 1 82 ? 26.411 29.523 5.564 1.00 45.57 82 TYR B N 1
ATOM 1449 C CA . TYR B 1 82 ? 25.688 28.249 5.512 1.00 48.03 82 TYR B CA 1
ATOM 1450 C C . TYR B 1 82 ? 24.844 27.973 6.759 1.00 46.93 82 TYR B C 1
ATOM 1451 O O . TYR B 1 82 ? 25.005 28.621 7.794 1.00 45.86 82 TYR B O 1
ATOM 1460 N N . ILE B 1 85 ? 23.680 25.445 9.234 1.00 50.13 85 ILE B N 1
ATOM 1461 C CA . ILE B 1 85 ? 24.079 24.045 9.322 1.00 52.23 85 ILE B CA 1
ATOM 1462 C C . ILE B 1 85 ? 22.978 23.167 9.908 1.00 54.80 85 ILE B C 1
ATOM 1463 O O . ILE B 1 85 ? 22.950 22.914 11.113 1.00 55.64 85 ILE B O 1
ATOM 1465 N N . ASP B 1 86 ? 22.064 22.718 9.052 1.00 56.29 86 ASP B N 1
ATOM 1466 C CA . ASP B 1 86 ? 21.015 21.800 9.471 1.00 59.13 86 ASP B CA 1
ATOM 1467 C C . ASP B 1 86 ? 21.706 20.469 9.685 1.00 63.33 86 ASP B C 1
ATOM 1468 O O . ASP B 1 86 ? 22.556 20.106 8.878 1.00 60.87 86 ASP B O 1
ATOM 1470 N N . PRO B 1 87 ? 21.357 19.768 10.766 1.00 95.44 87 PRO B N 1
ATOM 1471 C CA . PRO B 1 87 ? 22.023 18.522 11.182 1.00 39.77 87 PRO B CA 1
ATOM 1472 C C . PRO B 1 87 ? 22.357 17.536 10.060 1.00 47.45 87 PRO B C 1
ATOM 1473 O O . PRO B 1 87 ? 23.273 17.774 9.278 1.00 57.86 87 PRO B O 1
ATOM 1475 N N . VAL B 1 88 ? 21.653 16.404 10.034 1.00 60.98 88 VAL B N 1
ATOM 1476 C CA . VAL B 1 88 ? 21.766 15.403 8.964 1.00 52.72 88 VAL B CA 1
ATOM 1477 C C . VAL B 1 88 ? 20.761 14.279 9.158 1.00 53.48 88 VAL B C 1
ATOM 1478 O O . VAL B 1 88 ? 20.309 13.670 8.189 1.00 49.24 88 VAL B O 1
ATOM 1482 N N . ALA B 1 89 ? 20.416 14.004 10.412 1.00 65.16 89 ALA B N 1
ATOM 1483 C CA . ALA B 1 89 ? 19.533 12.887 10.737 1.00 65.05 89 ALA B CA 1
ATOM 1484 C C . ALA B 1 89 ? 18.140 13.063 10.138 1.00 67.81 89 ALA B C 1
ATOM 1485 O O . ALA B 1 89 ? 17.338 12.130 10.124 1.00 71.39 89 ALA B O 1
ATOM 1487 N N . VAL B 1 90 ? 17.869 14.261 9.632 1.00 56.67 90 VAL B N 1
ATOM 1488 C CA . VAL B 1 90 ? 16.640 14.537 8.903 1.00 59.80 90 VAL B CA 1
ATOM 1489 C C . VAL B 1 90 ? 16.739 14.099 7.440 1.00 59.69 90 VAL B C 1
ATOM 1490 O O . VAL B 1 90 ? 16.612 14.910 6.520 1.00 58.88 90 VAL B O 1
ATOM 1494 N N . GLY B 1 91 ? 17.044 12.825 7.226 1.00 66.96 91 GLY B N 1
ATOM 1495 C CA . GLY B 1 91 ? 16.921 12.241 5.905 1.00 57.86 91 GLY B CA 1
ATOM 1496 C C . GLY B 1 91 ? 18.139 11.407 5.591 1.00 54.68 91 GLY B C 1
ATOM 1497 O O . GLY B 1 91 ? 18.096 10.467 4.797 1.00 54.47 91 GLY B O 1
ATOM 1498 N N . LEU B 1 92 ? 19.237 11.776 6.240 1.00 53.78 92 LEU B N 1
ATOM 1499 C CA . LEU B 1 92 ? 20.531 11.155 6.025 1.00 50.49 92 LEU B CA 1
ATOM 1500 C C . LEU B 1 92 ? 21.160 10.761 7.358 1.00 49.35 92 LEU B C 1
ATOM 1501 O O . LEU B 1 92 ? 22.141 11.368 7.788 1.00 44.61 92 LEU B O 1
ATOM 1506 N N . PRO B 1 93 ? 20.597 9.739 8.020 1.00 54.40 93 PRO B N 1
ATOM 1507 C CA . PRO B 1 93 ? 20.999 9.408 9.391 1.00 53.78 93 PRO B CA 1
ATOM 1508 C C . PRO B 1 93 ? 22.365 8.738 9.469 1.00 52.13 93 PRO B C 1
ATOM 1509 O O . PRO B 1 93 ? 22.919 8.600 10.561 1.00 55.26 93 PRO B O 1
ATOM 1513 N N . LEU B 1 94 ? 22.896 8.317 8.327 1.00 43.49 94 LEU B N 1
ATOM 1514 C CA . LEU B 1 94 ? 24.154 7.588 8.315 1.00 40.85 94 LEU B CA 1
ATOM 1515 C C . LEU B 1 94 ? 25.270 8.462 7.751 1.00 38.12 94 LEU B C 1
ATOM 1516 O O . LEU B 1 94 ? 25.193 8.906 6.617 1.00 37.79 94 LEU B O 1
ATOM 1521 N N . GLN B 1 95 ? 26.316 8.697 8.532 1.00 41.86 95 GLN B N 1
ATOM 1522 C CA . GLN B 1 95 ? 27.407 9.570 8.092 1.00 39.63 95 GLN B CA 1
ATOM 1523 C C . GLN B 1 95 ? 28.714 8.811 7.943 1.00 37.51 95 GLN B C 1
ATOM 1524 O O . GLN B 1 95 ? 28.956 7.837 8.650 1.00 37.60 95 GLN B O 1
ATOM 1530 N N . ALA B 1 96 ? 29.545 9.250 7.003 1.00 32.42 96 ALA B N 1
ATOM 1531 C CA . ALA B 1 96 ? 30.812 8.575 6.753 1.00 30.67 96 ALA B CA 1
ATOM 1532 C C . ALA B 1 96 ? 31.965 9.511 6.393 1.00 29.28 96 ALA B C 1
ATOM 1533 O O . ALA B 1 96 ? 31.771 10.651 5.987 1.00 29.97 96 ALA B O 1
ATOM 1535 N N . MET B 1 97 ? 33.170 8.988 6.552 1.00 26.08 97 MET B N 1
ATOM 1536 C CA . MET B 1 97 ? 34.402 9.657 6.203 1.00 24.95 97 MET B CA 1
ATOM 1537 C C . MET B 1 97 ? 35.085 8.755 5.182 1.00 24.65 97 MET B C 1
ATOM 1538 O O . MET B 1 97 ? 35.513 7.654 5.528 1.00 23.97 97 MET B O 1
ATOM 1543 N N . ILE B 1 98 ? 35.224 9.213 3.944 1.00 24.16 98 ILE B N 1
ATOM 1544 C CA . ILE B 1 98 ? 35.824 8.374 2.913 1.00 23.87 98 ILE B CA 1
ATOM 1545 C C . ILE B 1 98 ? 37.159 8.937 2.454 1.00 24.36 98 ILE B C 1
ATOM 1546 O O . ILE B 1 98 ? 37.198 9.976 1.809 1.00 25.58 98 ILE B O 1
ATOM 1551 N N . SER B 1 99 ? 38.250 8.246 2.770 1.00 33.03 99 SER B N 1
ATOM 1552 C CA . SER B 1 99 ? 39.571 8.694 2.343 1.00 34.73 99 SER B CA 1
ATOM 1553 C C . SER B 1 99 ? 39.868 8.167 0.948 1.00 37.54 99 SER B C 1
ATOM 1554 O O . SER B 1 99 ? 39.773 6.970 0.697 1.00 34.41 99 SER B O 1
ATOM 1557 N N . VAL B 1 100 ? 40.208 9.069 0.034 1.00 23.73 100 VAL B N 1
ATOM 1558 C CA . VAL B 1 100 ? 40.415 8.693 -1.359 1.00 24.65 100 VAL B CA 1
ATOM 1559 C C . VAL B 1 100 ? 41.869 8.828 -1.796 1.00 25.16 100 VAL B C 1
ATOM 1560 O O . VAL B 1 100 ? 42.517 9.845 -1.541 1.00 25.31 100 VAL B O 1
ATOM 1564 N N . ASN B 1 101 ? 42.379 7.788 -2.448 1.00 25.68 101 ASN B N 1
ATOM 1565 C CA . ASN B 1 101 ? 43.702 7.839 -3.054 1.00 26.71 101 ASN B CA 1
ATOM 1566 C C . ASN B 1 101 ? 43.580 7.708 -4.567 1.00 28.35 101 ASN B C 1
ATOM 1567 O O . ASN B 1 101 ? 43.034 6.721 -5.069 1.00 28.65 101 ASN B O 1
ATOM 1569 N N . LEU B 1 102 ? 44.082 8.713 -5.284 1.00 29.68 102 LEU B N 1
ATOM 1570 C CA . LEU B 1 102 ? 44.019 8.748 -6.741 1.00 31.75 102 LEU B CA 1
ATOM 1571 C C . LEU B 1 102 ? 45.210 8.009 -7.331 1.00 33.69 102 LEU B C 1
ATOM 1572 O O . LEU B 1 102 ? 46.151 7.659 -6.615 1.00 32.57 102 LEU B O 1
ATOM 1577 N N . GLN B 1 103 ? 45.166 7.778 -8.640 1.00 36.83 103 GLN B N 1
ATOM 1578 C CA . GLN B 1 103 ? 46.302 7.201 -9.347 1.00 38.76 103 GLN B CA 1
ATOM 1579 C C . GLN B 1 103 ? 47.405 8.238 -9.505 1.00 40.22 103 GLN B C 1
ATOM 1580 O O . GLN B 1 103 ? 47.152 9.438 -9.603 1.00 40.55 103 GLN B O 1
ATOM 1586 N N . SER B 1 104 ? 48.639 7.762 -9.537 1.00 48.67 104 SER B N 1
ATOM 1587 C CA . SER B 1 104 ? 49.787 8.645 -9.602 1.00 49.72 104 SER B CA 1
ATOM 1588 C C . SER B 1 104 ? 49.738 9.487 -10.859 1.00 54.74 104 SER B C 1
ATOM 1589 O O . SER B 1 104 ? 50.295 10.590 -10.911 1.00 61.51 104 SER B O 1
ATOM 1592 N N . SER B 1 105 ? 49.045 8.961 -11.863 1.00 55.52 105 SER B N 1
ATOM 1593 C CA . SER B 1 105 ? 48.906 9.632 -13.141 1.00 48.49 105 SER B CA 1
ATOM 1594 C C . SER B 1 105 ? 47.743 10.613 -13.113 1.00 47.60 105 SER B C 1
ATOM 1595 O O . SER B 1 105 ? 47.700 11.545 -13.910 1.00 49.93 105 SER B O 1
ATOM 1598 N N . ALA B 1 106 ? 46.777 10.368 -12.234 1.00 58.14 106 ALA B N 1
ATOM 1599 C CA . ALA B 1 106 ? 45.597 11.215 -12.140 1.00 56.30 106 ALA B CA 1
ATOM 1600 C C . ALA B 1 106 ? 45.749 12.400 -11.182 1.00 53.17 106 ALA B C 1
ATOM 1601 O O . ALA B 1 106 ? 44.881 13.270 -11.153 1.00 52.96 106 ALA B O 1
ATOM 1603 N N . ARG B 1 107 ? 46.833 12.433 -10.407 1.00 48.44 107 ARG B N 1
ATOM 1604 C CA . ARG B 1 107 ? 46.991 13.433 -9.345 1.00 43.72 107 ARG B CA 1
ATOM 1605 C C . ARG B 1 107 ? 46.917 14.885 -9.815 1.00 44.56 107 ARG B C 1
ATOM 1606 O O . ARG B 1 107 ? 46.334 15.731 -9.134 1.00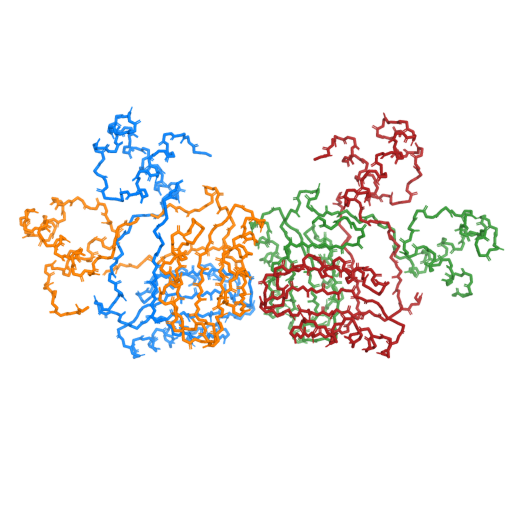 43.86 107 ARG B O 1
ATOM 1614 N N . GLY B 1 108 ? 47.470 15.159 -10.994 1.00 44.88 108 GLY B N 1
ATOM 1615 C CA . GLY B 1 108 ? 47.517 16.511 -11.522 1.00 46.97 108 GLY B CA 1
ATOM 1616 C C . GLY B 1 108 ? 46.150 17.143 -11.683 1.00 52.45 108 GLY B C 1
ATOM 1617 O O . GLY B 1 108 ? 45.998 18.358 -11.572 1.00 52.94 108 GLY B O 1
ATOM 1618 N N . LYS B 1 109 ? 45.147 16.310 -11.921 1.00 68.17 109 LYS B N 1
ATOM 1619 C CA . LYS B 1 109 ? 43.799 16.798 -12.159 1.00 74.47 109 LYS B CA 1
ATOM 1620 C C . LYS B 1 109 ? 42.981 16.901 -10.871 1.00 72.57 109 LYS B C 1
ATOM 1621 O O . LYS B 1 109 ? 41.761 17.085 -10.924 1.00 70.17 109 LYS B O 1
ATOM 1623 N N . ILE B 1 110 ? 43.653 16.784 -9.725 1.00 40.31 110 ILE B N 1
ATOM 1624 C CA . ILE B 1 110 ? 42.966 16.789 -8.431 1.00 37.53 110 ILE B CA 1
ATOM 1625 C C . ILE B 1 110 ? 42.004 17.976 -8.274 1.00 37.61 110 ILE B C 1
ATOM 1626 O O . ILE B 1 110 ? 40.856 17.804 -7.843 1.00 36.43 110 ILE B O 1
ATOM 1631 N N . ARG B 1 111 ? 42.463 19.161 -8.670 1.00 48.06 111 ARG B N 1
ATOM 1632 C CA . ARG B 1 111 ? 41.682 20.384 -8.538 1.00 48.12 111 ARG B CA 1
ATOM 1633 C C . ARG B 1 111 ? 40.334 20.241 -9.227 1.00 49.88 111 ARG B C 1
ATOM 1634 O O . ARG B 1 111 ? 39.311 20.690 -8.709 1.00 48.47 111 ARG B O 1
ATOM 1636 N N . SER B 1 112 ? 40.338 19.595 -10.387 1.00 46.98 112 SER B N 1
ATOM 1637 C CA . SER B 1 112 ? 39.111 19.375 -11.134 1.00 46.51 112 SER B CA 1
ATOM 1638 C C . SER B 1 112 ? 38.204 18.400 -10.415 1.00 47.06 112 SER B C 1
ATOM 1639 O O . SER B 1 112 ? 36.993 18.609 -10.337 1.00 51.57 112 SER B O 1
ATOM 1642 N N . PHE B 1 113 ? 38.803 17.335 -9.891 1.00 47.12 113 PHE B N 1
ATOM 1643 C CA . PHE B 1 113 ? 38.050 16.224 -9.316 1.00 46.87 113 PHE B CA 1
ATOM 1644 C C . PHE B 1 113 ? 37.139 16.744 -8.214 1.00 46.59 113 PHE B C 1
ATOM 1645 O O . PHE B 1 113 ? 35.911 16.561 -8.242 1.00 48.73 113 PHE B O 1
ATOM 1653 N N . ILE B 1 114 ? 37.749 17.469 -7.286 1.00 36.72 114 ILE B N 1
ATOM 1654 C CA . ILE B 1 114 ? 37.019 18.072 -6.185 1.00 34.11 114 ILE B CA 1
ATOM 1655 C C . ILE B 1 114 ? 35.964 19.032 -6.724 1.00 35.88 114 ILE B C 1
ATOM 1656 O O . ILE B 1 114 ? 34.826 19.049 -6.251 1.00 35.72 114 ILE B O 1
ATOM 1661 N N . GLN B 1 115 ? 36.350 19.807 -7.735 1.00 56.48 115 GLN B N 1
ATOM 1662 C CA . GLN B 1 115 ? 35.485 20.829 -8.303 1.00 58.43 115 GLN B CA 1
ATOM 1663 C C . GLN B 1 115 ? 34.164 20.213 -8.758 1.00 60.72 115 GLN B C 1
ATOM 1664 O O . GLN B 1 115 ? 33.128 20.887 -8.777 1.00 66.38 115 GLN B O 1
ATOM 1666 N N . GLN B 1 116 ? 34.202 18.922 -9.093 1.00 40.84 116 GLN B N 1
ATOM 1667 C CA . GLN B 1 116 ? 32.985 18.196 -9.432 1.00 41.95 116 GLN B CA 1
ATOM 1668 C C . GLN B 1 116 ? 32.389 17.538 -8.193 1.00 39.84 116 GLN B C 1
ATOM 1669 O O . GLN B 1 116 ? 31.183 17.628 -7.951 1.00 40.64 116 GLN B O 1
ATOM 1671 N N . ILE B 1 117 ? 33.241 16.884 -7.403 1.00 37.46 117 ILE B N 1
ATOM 1672 C CA . ILE B 1 117 ? 32.784 16.078 -6.267 1.00 35.71 117 ILE B CA 1
ATOM 1673 C C . ILE B 1 117 ? 32.008 16.900 -5.240 1.00 36.97 117 ILE B C 1
ATOM 1674 O O . ILE B 1 117 ? 31.157 16.370 -4.536 1.00 38.30 117 ILE B O 1
ATOM 1679 N N . ARG B 1 118 ? 32.310 18.194 -5.177 1.00 35.55 118 ARG B N 1
ATOM 1680 C CA . ARG B 1 118 ? 31.658 19.104 -4.250 1.00 35.44 118 ARG B CA 1
ATOM 1681 C C . ARG B 1 118 ? 30.184 19.259 -4.579 1.00 37.51 118 ARG B C 1
ATOM 1682 O O . ARG B 1 118 ? 29.360 19.455 -3.688 1.00 37.52 118 ARG B O 1
ATOM 1690 N N . ARG B 1 119 ? 29.855 19.180 -5.864 1.00 71.09 119 ARG B N 1
ATOM 1691 C CA . ARG B 1 119 ? 28.482 19.411 -6.295 1.00 39.41 119 ARG B CA 1
ATOM 1692 C C . ARG B 1 119 ? 27.576 18.223 -5.976 1.00 39.07 119 ARG B C 1
ATOM 1693 O O . ARG B 1 119 ? 26.351 18.339 -6.014 1.00 46.64 119 ARG B O 1
ATOM 1695 N N . LYS B 1 120 ? 28.187 17.088 -5.649 1.00 52.85 120 LYS B N 1
ATOM 1696 C CA . LYS B 1 120 ? 27.445 15.862 -5.375 1.00 51.91 120 LYS B CA 1
ATOM 1697 C C . LYS B 1 120 ? 26.658 16.013 -4.078 1.00 49.96 120 LYS B C 1
ATOM 1698 O O . LYS B 1 120 ? 27.142 16.613 -3.124 1.00 46.65 120 LYS B O 1
ATOM 1704 N N . ARG B 1 121 ? 25.443 15.475 -4.052 1.00 47.68 121 ARG B N 1
ATOM 1705 C CA . ARG B 1 121 ? 24.506 15.753 -2.965 1.00 51.42 121 ARG B CA 1
ATOM 1706 C C . ARG B 1 121 ? 24.967 15.275 -1.592 1.00 55.06 121 ARG B C 1
ATOM 1707 O O . ARG B 1 121 ? 24.723 15.941 -0.584 1.00 55.21 121 ARG B O 1
ATOM 1709 N N . GLN B 1 122 ? 25.638 14.130 -1.549 1.00 38.55 122 GLN B N 1
ATOM 1710 C CA . GLN B 1 122 ? 26.027 13.546 -0.269 1.00 37.78 122 GLN B CA 1
ATOM 1711 C C . GLN B 1 122 ? 27.191 14.256 0.429 1.00 35.59 122 GLN B C 1
ATOM 1712 O O . GLN B 1 122 ? 27.238 14.306 1.658 1.00 35.53 122 GLN B O 1
ATOM 1718 N N . VAL B 1 123 ? 28.122 14.803 -0.346 1.00 34.17 123 VAL B N 1
ATOM 1719 C CA . VAL B 1 123 ? 29.321 15.405 0.238 1.00 32.40 123 VAL B CA 1
ATOM 1720 C C . VAL B 1 123 ? 29.005 16.639 1.079 1.00 32.47 123 VAL B C 1
ATOM 1721 O O . VAL B 1 123 ? 28.252 17.523 0.668 1.00 33.30 123 VAL B O 1
ATOM 1725 N N . MET B 1 124 ? 29.531 16.648 2.297 1.00 41.70 124 MET B N 1
ATOM 1726 C CA . MET B 1 124 ? 29.429 17.815 3.161 1.00 41.78 124 MET B CA 1
ATOM 1727 C C . MET B 1 124 ? 30.771 18.519 3.259 1.00 40.31 124 MET B C 1
ATOM 1728 O O . MET B 1 124 ? 30.844 19.740 3.135 1.00 40.63 124 MET B O 1
ATOM 1733 N N . ASP B 1 125 ? 31.838 17.758 3.470 1.00 29.77 125 ASP B N 1
ATOM 1734 C CA . ASP B 1 125 ? 33.149 18.384 3.575 1.00 28.85 125 ASP B CA 1
ATOM 1735 C C . ASP B 1 125 ? 34.198 17.709 2.695 1.00 28.21 125 ASP B C 1
ATOM 1736 O O . ASP B 1 125 ? 34.141 16.506 2.449 1.00 28.32 125 ASP B O 1
ATOM 1741 N N . VAL B 1 126 ? 35.165 18.491 2.228 1.00 27.81 126 VAL B N 1
ATOM 1742 C CA . VAL B 1 126 ? 36.307 17.944 1.507 1.00 27.64 126 VAL B CA 1
ATOM 1743 C C . VAL B 1 126 ? 37.612 18.426 2.122 1.00 27.68 126 VAL B C 1
ATOM 1744 O O . VAL B 1 126 ? 37.840 19.626 2.241 1.00 27.78 126 VAL B O 1
ATOM 1748 N N . TYR B 1 127 ? 38.468 17.487 2.509 1.00 27.86 127 TYR B N 1
ATOM 1749 C CA . TYR B 1 127 ? 39.756 17.838 3.088 1.00 28.38 127 TYR B CA 1
ATOM 1750 C C . TYR B 1 127 ? 40.874 17.334 2.192 1.00 28.88 127 TYR B C 1
ATOM 1751 O O . TYR B 1 127 ? 40.925 16.145 1.893 1.00 28.89 127 TYR B O 1
ATOM 1760 N N . PHE B 1 128 ? 41.792 18.218 1.809 1.00 33.84 128 PHE B N 1
ATOM 1761 C CA . PHE B 1 128 ? 42.972 17.806 1.060 1.00 34.36 128 PHE B CA 1
ATOM 1762 C C . PHE B 1 128 ? 44.063 17.588 2.084 1.00 35.39 128 PHE B C 1
ATOM 1763 O O . PHE B 1 128 ? 44.283 18.429 2.951 1.00 35.77 128 PHE B O 1
ATOM 1771 N N . LEU B 1 129 ? 44.745 16.458 1.988 1.00 40.45 129 LEU B N 1
ATOM 1772 C CA . LEU B 1 129 ? 45.724 16.088 2.994 1.00 39.22 129 LEU B CA 1
ATOM 1773 C C . LEU B 1 129 ? 47.103 15.905 2.384 1.00 42.23 129 LEU B C 1
ATOM 1774 O O . LEU B 1 129 ? 47.254 15.912 1.165 1.00 44.60 129 LEU B O 1
ATOM 1779 N N . ALA B 1 130 ? 48.112 15.755 3.234 1.00 47.88 130 ALA B N 1
ATOM 1780 C CA . ALA B 1 130 ? 49.459 15.512 2.745 1.00 46.61 130 ALA B CA 1
ATOM 1781 C C . ALA B 1 130 ? 49.958 14.111 3.109 1.00 48.50 130 ALA B C 1
ATOM 1782 O O . ALA B 1 130 ? 51.144 13.817 2.969 1.00 52.35 130 ALA B O 1
ATOM 1784 N N . GLY B 1 131 ? 49.045 13.227 3.502 1.00 38.90 131 GLY B N 1
ATOM 1785 C CA . GLY B 1 131 ? 49.418 11.876 3.882 1.00 39.74 131 GLY B CA 1
ATOM 1786 C C . GLY B 1 131 ? 49.405 10.991 2.656 1.00 39.54 131 GLY B C 1
ATOM 1787 O O . GLY B 1 131 ? 49.604 11.473 1.544 1.00 39.81 131 GLY B O 1
ATOM 1788 N N . ALA B 1 132 ? 49.191 9.695 2.847 1.00 39.35 132 ALA B N 1
ATOM 1789 C CA . ALA B 1 132 ? 49.192 8.766 1.723 1.00 47.13 132 ALA B CA 1
ATOM 1790 C C . ALA B 1 132 ? 47.949 8.952 0.854 1.00 49.79 132 ALA B C 1
ATOM 1791 O O . ALA B 1 132 ? 48.007 8.822 -0.371 1.00 51.34 132 ALA B O 1
ATOM 1793 N N . ASP B 1 133 ? 46.829 9.281 1.489 1.00 51.39 133 ASP B N 1
ATOM 1794 C CA . ASP B 1 133 ? 45.596 9.484 0.747 1.00 50.15 133 ASP B CA 1
ATOM 1795 C C . ASP B 1 133 ? 45.525 10.932 0.312 1.00 45.45 133 ASP B C 1
ATOM 1796 O O . ASP B 1 133 ? 45.929 11.835 1.041 1.00 46.29 133 ASP B O 1
ATOM 1801 N N . ASP B 1 134 ? 45.003 11.140 -0.887 1.00 50.78 134 ASP B N 1
ATOM 1802 C CA . ASP B 1 134 ? 44.951 12.465 -1.478 1.00 33.44 134 ASP B CA 1
ATOM 1803 C C . ASP B 1 134 ? 43.947 13.381 -0.791 1.00 32.11 134 ASP B C 1
ATOM 1804 O O . ASP B 1 134 ? 44.211 14.570 -0.608 1.00 37.80 134 ASP B O 1
ATOM 1809 N N . PHE B 1 135 ? 42.796 12.829 -0.420 1.00 28.17 135 PHE B N 1
ATOM 1810 C CA . PHE B 1 135 ? 41.780 13.595 0.293 1.00 22.78 135 PHE B CA 1
ATOM 1811 C C . PHE B 1 135 ? 40.740 12.749 1.035 1.00 21.61 135 PHE B C 1
ATOM 1812 O O . PHE B 1 135 ? 40.568 11.569 0.736 1.00 27.47 135 PHE B O 1
ATOM 1820 N N . ILE B 1 136 ? 40.060 13.356 2.009 1.00 23.05 136 ILE B N 1
ATOM 1821 C CA . ILE B 1 136 ? 38.973 12.675 2.716 1.00 19.84 136 ILE B CA 1
ATOM 1822 C C . ILE B 1 136 ? 37.673 13.449 2.558 1.00 24.83 136 ILE B C 1
ATOM 1823 O O . ILE B 1 136 ? 37.654 14.682 2.570 1.00 26.34 136 ILE B O 1
ATOM 1828 N N . LEU B 1 137 ? 36.590 12.699 2.392 1.00 19.80 137 LEU B N 1
ATOM 1829 C CA . LEU B 1 137 ? 35.286 13.251 2.096 1.00 20.23 137 LEU B CA 1
ATOM 1830 C C . LEU B 1 137 ? 34.356 12.985 3.268 1.00 21.80 137 LEU B C 1
ATOM 1831 O O . LEU B 1 137 ? 34.112 11.834 3.609 1.00 23.40 137 LEU B O 1
ATOM 1836 N N . HIS B 1 138 ? 33.825 14.037 3.880 1.00 20.00 138 HIS B N 1
ATOM 1837 C CA . HIS B 1 138 ? 32.795 13.870 4.897 1.00 20.42 138 HIS B CA 1
ATOM 1838 C C . HIS B 1 138 ? 31.451 13.879 4.194 1.00 21.88 138 HIS B C 1
ATOM 1839 O O . HIS B 1 138 ? 31.054 14.892 3.610 1.00 22.54 138 HIS B O 1
ATOM 1846 N N . VAL B 1 139 ? 30.760 12.744 4.249 1.00 22.72 139 VAL B N 1
ATOM 1847 C CA . VAL B 1 139 ? 29.510 12.561 3.516 1.00 25.38 139 VAL B CA 1
ATOM 1848 C C . VAL B 1 139 ? 28.352 12.101 4.401 1.00 26.05 139 VAL B C 1
ATOM 1849 O O . VAL B 1 139 ? 28.556 11.518 5.468 1.00 25.59 139 VAL B O 1
ATOM 1853 N N . ALA B 1 140 ? 27.134 12.361 3.935 1.00 36.43 140 ALA B N 1
ATOM 1854 C CA . ALA B 1 140 ? 25.930 11.879 4.604 1.00 36.44 140 ALA B CA 1
ATOM 1855 C C . ALA B 1 140 ? 25.038 11.110 3.632 1.00 32.68 140 ALA B C 1
ATOM 1856 O O . ALA B 1 140 ? 24.865 11.511 2.482 1.00 33.62 140 ALA B O 1
ATOM 1858 N N . ALA B 1 141 ? 24.477 10.005 4.112 1.00 33.93 141 ALA B N 1
ATOM 1859 C CA . ALA B 1 141 ? 23.604 9.146 3.323 1.00 36.46 141 ALA B CA 1
ATOM 1860 C C . ALA B 1 141 ? 22.457 8.588 4.175 1.00 39.15 141 ALA B C 1
ATOM 1861 O O . ALA B 1 141 ? 22.551 8.519 5.409 1.00 38.66 141 ALA B O 1
ATOM 1863 N N . ARG B 1 142 ? 21.378 8.194 3.503 1.00 51.55 142 ARG B N 1
ATOM 1864 C CA . ARG B 1 142 ? 20.187 7.674 4.169 1.00 58.55 142 ARG B CA 1
ATOM 1865 C C . ARG B 1 142 ? 20.403 6.262 4.716 1.00 59.86 142 ARG B C 1
ATOM 1866 O O . ARG B 1 142 ? 20.029 5.962 5.851 1.00 59.89 142 ARG B O 1
ATOM 1874 N N . ASP B 1 143 ? 21.002 5.396 3.904 1.00 62.53 143 ASP B N 1
ATOM 1875 C CA . ASP B 1 143 ? 21.276 4.027 4.320 1.00 55.38 143 ASP B CA 1
ATOM 1876 C C . ASP B 1 143 ? 22.632 3.561 3.801 1.00 52.20 143 ASP B C 1
ATOM 1877 O O . ASP B 1 143 ? 23.342 4.324 3.148 1.00 50.21 143 ASP B O 1
ATOM 1882 N N . THR B 1 144 ? 22.985 2.310 4.082 1.00 40.91 144 THR B N 1
ATOM 1883 C CA . THR B 1 144 ? 24.277 1.779 3.656 1.00 38.39 144 THR B CA 1
ATOM 1884 C C . THR B 1 144 ? 24.334 1.611 2.149 1.00 38.81 144 THR B C 1
ATOM 1885 O O . THR B 1 144 ? 25.398 1.710 1.544 1.00 36.77 144 THR B O 1
ATOM 1889 N N . GLU B 1 145 ? 23.182 1.347 1.547 1.00 41.89 145 GLU B N 1
ATOM 1890 C CA . GLU B 1 145 ? 23.110 1.176 0.105 1.00 43.03 145 GLU B CA 1
ATOM 1891 C C . GLU B 1 145 ? 23.366 2.508 -0.591 1.00 42.14 145 GLU B C 1
ATOM 1892 O O . GLU B 1 145 ? 23.988 2.555 -1.649 1.00 41.61 145 GLU B O 1
ATOM 1894 N N . ASP B 1 146 ? 22.889 3.589 0.016 1.00 42.25 146 ASP B N 1
ATOM 1895 C CA . ASP B 1 146 ? 23.074 4.921 -0.534 1.00 41.66 146 ASP B CA 1
ATOM 1896 C C . ASP B 1 146 ? 24.557 5.269 -0.509 1.00 38.02 146 ASP B C 1
ATOM 1897 O O . ASP B 1 146 ? 25.107 5.774 -1.489 1.00 37.76 146 ASP B O 1
ATOM 1902 N N . LEU B 1 147 ? 25.200 4.967 0.613 1.00 35.87 147 LEU B N 1
ATOM 1903 C CA . LEU B 1 147 ? 26.624 5.217 0.787 1.00 32.84 147 LEU B CA 1
ATOM 1904 C C . LEU B 1 147 ? 27.422 4.420 -0.241 1.00 32.57 147 LEU B C 1
ATOM 1905 O O . LEU B 1 147 ? 28.301 4.957 -0.929 1.00 31.47 147 LEU B O 1
ATOM 1910 N N . ARG B 1 148 ? 27.089 3.136 -0.341 1.00 33.89 148 ARG B N 1
ATOM 1911 C CA . ARG B 1 148 ? 27.739 2.218 -1.265 1.00 34.11 148 ARG B CA 1
ATOM 1912 C C . ARG B 1 148 ? 27.604 2.706 -2.697 1.00 43.01 148 ARG B C 1
ATOM 1913 O O . ARG B 1 148 ? 28.538 2.614 -3.491 1.00 34.96 148 ARG B O 1
ATOM 1921 N N . SER B 1 149 ? 26.425 3.224 -3.016 1.00 41.39 149 SER B N 1
ATOM 1922 C CA . SER B 1 149 ? 26.142 3.734 -4.345 1.00 39.69 149 SER B CA 1
ATOM 1923 C C . SER B 1 149 ? 26.981 4.975 -4.607 1.00 38.77 149 SER B C 1
ATOM 1924 O O . SER B 1 149 ? 27.482 5.170 -5.716 1.00 38.79 149 SER B O 1
ATOM 1927 N N . PHE B 1 150 ? 27.129 5.813 -3.583 1.00 36.07 150 PHE B N 1
ATOM 1928 C CA . PHE B 1 150 ? 27.953 7.007 -3.706 1.00 34.49 150 PHE B CA 1
ATOM 1929 C C . PHE B 1 150 ? 29.374 6.609 -4.058 1.00 32.90 150 PHE B C 1
ATOM 1930 O O . PHE B 1 150 ? 29.967 7.156 -4.990 1.00 33.33 150 PHE B O 1
ATOM 1938 N N . VAL B 1 151 ? 29.915 5.651 -3.314 1.00 31.47 151 VAL B N 1
ATOM 1939 C CA . VAL B 1 151 ? 31.280 5.199 -3.566 1.00 30.37 151 VAL B CA 1
ATOM 1940 C C . VAL B 1 151 ? 31.442 4.573 -4.955 1.00 32.34 151 VAL B C 1
ATOM 1941 O O . VAL B 1 151 ? 32.365 4.913 -5.695 1.00 32.45 151 VAL B O 1
ATOM 1945 N N . VAL B 1 152 ? 30.535 3.670 -5.309 1.00 34.24 152 VAL B N 1
ATOM 1946 C CA . VAL B 1 152 ? 30.619 2.972 -6.587 1.00 43.56 152 VAL B CA 1
ATOM 1947 C C . VAL B 1 152 ? 30.506 3.906 -7.786 1.00 38.33 152 VAL B C 1
ATOM 1948 O O . VAL B 1 152 ? 31.374 3.922 -8.658 1.00 39.01 152 VAL B O 1
ATOM 1952 N N . GLU B 1 153 ? 29.438 4.691 -7.816 1.00 60.52 153 GLU B N 1
ATOM 1953 C CA . GLU B 1 153 ? 29.162 5.554 -8.958 1.00 63.47 153 GLU B CA 1
ATOM 1954 C C . GLU B 1 153 ? 30.003 6.843 -9.020 1.00 63.65 153 GLU B C 1
ATOM 1955 O O . GLU B 1 153 ? 30.295 7.330 -10.110 1.00 67.35 153 GLU B O 1
ATOM 1961 N N . ASN B 1 154 ? 30.390 7.397 -7.873 1.00 43.16 154 ASN B N 1
ATOM 1962 C CA . ASN B 1 154 ? 31.208 8.616 -7.891 1.00 17.23 154 ASN B CA 1
ATOM 1963 C C . ASN B 1 154 ? 32.715 8.392 -7.736 1.00 23.23 154 ASN B C 1
ATOM 1964 O O . ASN B 1 154 ? 33.515 9.200 -8.207 1.00 24.02 154 ASN B O 1
ATOM 1969 N N . LEU B 1 155 ? 33.100 7.304 -7.076 1.00 44.48 155 LEU B N 1
ATOM 1970 C CA . LEU B 1 155 ? 34.516 7.037 -6.840 1.00 41.99 155 LEU B CA 1
ATOM 1971 C C . LEU B 1 155 ? 35.031 5.807 -7.586 1.00 42.35 155 LEU B C 1
ATOM 1972 O O . LEU B 1 155 ? 35.870 5.923 -8.476 1.00 42.70 155 LEU B O 1
ATOM 1977 N N . ASN B 1 156 ? 34.516 4.634 -7.228 1.00 42.59 156 ASN B N 1
ATOM 1978 C CA . ASN B 1 156 ? 35.007 3.367 -7.771 1.00 43.13 156 ASN B CA 1
ATOM 1979 C C . ASN B 1 156 ? 34.988 3.287 -9.296 1.00 45.85 156 ASN B C 1
ATOM 1980 O O . ASN B 1 156 ? 35.806 2.594 -9.900 1.00 46.54 156 ASN B O 1
ATOM 1985 N N . ALA B 1 157 ? 34.051 3.995 -9.915 1.00 61.02 157 ALA B N 1
ATOM 1986 C CA . ALA B 1 157 ? 33.945 3.999 -11.366 1.00 63.61 157 ALA B CA 1
ATOM 1987 C C . ALA B 1 157 ? 34.663 5.207 -11.957 1.00 67.36 157 ALA B C 1
ATOM 1988 O O . ALA B 1 157 ? 34.100 5.928 -12.779 1.00 70.97 157 ALA B O 1
ATOM 1990 N N . ASP B 1 158 ? 35.908 5.422 -11.536 1.00 61.41 158 ASP B N 1
ATOM 1991 C CA . ASP B 1 158 ? 36.698 6.551 -12.019 1.00 62.82 158 ASP B CA 1
ATOM 1992 C C . ASP B 1 158 ? 38.194 6.252 -11.924 1.00 63.95 158 ASP B C 1
ATOM 1993 O O . ASP B 1 158 ? 38.590 5.168 -11.497 1.00 63.94 158 ASP B O 1
ATOM 1998 N N . ALA B 1 159 ? 39.018 7.220 -12.319 1.00 65.52 159 ALA B N 1
ATOM 1999 C CA . ALA B 1 159 ? 40.472 7.083 -12.253 1.00 63.20 159 ALA B CA 1
ATOM 2000 C C . ALA B 1 159 ? 41.033 7.470 -10.883 1.00 61.90 159 ALA B C 1
ATOM 2001 O O . ALA B 1 159 ? 41.819 8.413 -10.765 1.00 59.52 159 ALA B O 1
ATOM 2003 N N . ASP B 1 160 ? 40.612 6.747 -9.850 1.00 47.76 160 ASP B N 1
ATOM 2004 C CA . ASP B 1 160 ? 41.211 6.872 -8.527 1.00 42.42 160 ASP B CA 1
ATOM 2005 C C . ASP B 1 160 ? 41.531 5.487 -7.986 1.00 37.30 160 ASP B C 1
ATOM 2006 O O . ASP B 1 160 ? 40.725 4.570 -8.108 1.00 37.56 160 ASP B O 1
ATOM 2011 N N . VAL B 1 161 ? 42.720 5.339 -7.411 1.00 35.73 161 VAL B N 1
ATOM 2012 C CA . VAL B 1 161 ? 43.225 4.030 -7.021 1.00 35.41 161 VAL B CA 1
ATOM 2013 C C . VAL B 1 161 ? 42.309 3.310 -6.033 1.00 35.03 161 VAL B C 1
ATOM 2014 O O . VAL B 1 161 ? 41.919 2.163 -6.271 1.00 35.86 161 VAL B O 1
ATOM 2016 N N . ALA B 1 162 ? 41.950 3.979 -4.940 1.00 34.13 162 ALA B N 1
ATOM 2017 C CA . ALA B 1 162 ? 41.131 3.327 -3.918 1.00 41.20 162 ALA B CA 1
ATOM 2018 C C . ALA B 1 162 ? 40.462 4.287 -2.949 1.00 35.50 162 ALA B C 1
ATOM 2019 O O . ALA B 1 162 ? 40.716 5.487 -2.969 1.00 35.69 162 ALA B O 1
ATOM 2021 N N . GLY B 1 163 ? 39.620 3.733 -2.084 1.00 33.50 163 GLY B N 1
ATOM 2022 C CA . GLY B 1 163 ? 38.987 4.506 -1.039 1.00 33.24 163 GLY B CA 1
ATOM 2023 C C . GLY B 1 163 ? 38.784 3.672 0.205 1.00 33.40 163 GLY B C 1
ATOM 2024 O O . GLY B 1 163 ? 38.559 2.465 0.125 1.00 33.98 163 GLY B O 1
ATOM 2025 N N . THR B 1 164 ? 38.842 4.318 1.358 1.00 40.28 164 THR B N 1
ATOM 2026 C CA . THR B 1 164 ? 38.517 3.650 2.600 1.00 40.88 164 THR B CA 1
ATOM 2027 C C . THR B 1 164 ? 37.354 4.407 3.217 1.00 41.13 164 THR B C 1
ATOM 2028 O O . THR B 1 164 ? 37.505 5.565 3.627 1.00 41.10 164 THR B O 1
ATOM 2032 N N . GLN B 1 165 ? 36.187 3.784 3.283 1.00 34.73 165 GLN B N 1
ATOM 2033 C CA . GLN B 1 165 ? 35.004 4.428 3.843 1.00 35.27 165 GLN B CA 1
ATOM 2034 C C . GLN B 1 165 ? 34.864 4.005 5.308 1.00 36.10 165 GLN B C 1
ATOM 2035 O O . GLN B 1 165 ? 34.903 2.800 5.624 1.00 36.76 165 GLN B O 1
ATOM 2037 N N . THR B 1 166 ? 34.712 4.979 6.192 1.00 41.99 166 THR B N 1
ATOM 2038 C CA . THR B 1 166 ? 34.648 4.717 7.603 1.00 47.46 166 THR B CA 1
ATOM 2039 C C . THR B 1 166 ? 33.395 5.365 8.231 1.00 47.88 166 THR B C 1
ATOM 2040 O O . THR B 1 166 ? 32.982 6.422 7.782 1.00 48.14 166 THR B O 1
ATOM 2044 N N . SER B 1 167 ? 32.789 4.766 9.261 1.00 45.73 167 SER B N 1
ATOM 2045 C CA . SER B 1 167 ? 31.557 5.315 9.858 1.00 44.08 167 SER B CA 1
ATOM 2046 C C . SER B 1 167 ? 31.773 6.485 10.859 1.00 45.08 167 SER B C 1
ATOM 2047 O O . SER B 1 167 ? 32.640 6.457 11.742 1.00 45.99 167 SER B O 1
ATOM 2050 N N . LEU B 1 168 ? 30.979 7.533 10.668 1.00 68.34 168 LEU B N 1
ATOM 2051 C CA . LEU B 1 168 ? 30.882 8.639 11.616 1.00 36.62 168 LEU B CA 1
ATOM 2052 C C . LEU B 1 168 ? 29.748 8.448 12.606 1.00 35.58 168 LEU B C 1
ATOM 2053 O O . LEU B 1 168 ? 28.597 8.288 12.204 1.00 43.21 168 LEU B O 1
ATOM 2058 N N . ILE B 1 169 ? 30.061 8.464 13.896 1.00 44.54 169 ILE B N 1
ATOM 2059 C CA . ILE B 1 169 ? 29.022 8.297 14.902 1.00 39.88 169 ILE B CA 1
ATOM 2060 C C . ILE B 1 169 ? 28.495 9.638 15.452 1.00 39.48 169 ILE B C 1
ATOM 2061 O O . ILE B 1 169 ? 27.301 9.777 15.695 1.00 40.48 169 ILE B O 1
ATOM 2066 N N . PHE B 1 170 ? 29.373 10.627 15.606 1.00 39.30 170 PHE B N 1
ATOM 2067 C CA . PHE B 1 170 ? 28.985 11.946 16.120 1.00 40.21 170 PHE B CA 1
ATOM 2068 C C . PHE B 1 170 ? 29.817 13.008 15.404 1.00 41.86 170 PHE B C 1
ATOM 2069 O O . PHE B 1 170 ? 30.943 12.744 14.981 1.00 37.7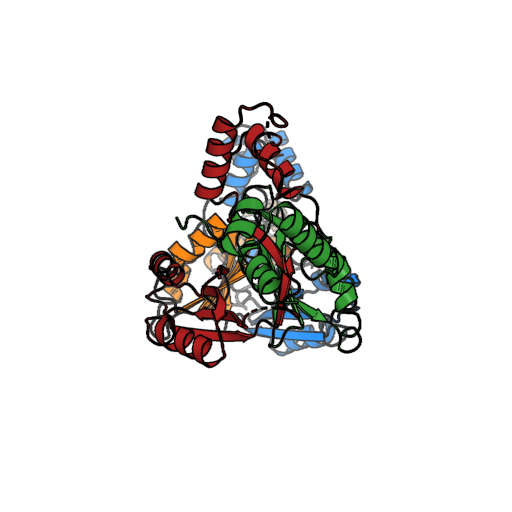4 170 PHE B O 1
ATOM 2077 N N . GLU B 1 171 ? 29.260 14.211 15.282 1.00 38.40 171 GLU B N 1
ATOM 2078 C CA . GLU B 1 171 ? 29.976 15.368 14.737 1.00 37.57 171 GLU B CA 1
ATOM 2079 C C . GLU B 1 171 ? 29.834 16.580 15.648 1.00 39.27 171 GLU B C 1
ATOM 2080 O O . GLU B 1 171 ? 28.749 16.854 16.157 1.00 40.20 171 GLU B O 1
ATOM 2086 N N . HIS B 1 172 ? 30.920 17.327 15.822 1.00 39.87 172 HIS B N 1
ATOM 2087 C CA . HIS B 1 172 ? 30.900 18.497 16.691 1.00 41.69 172 HIS B CA 1
ATOM 2088 C C . HIS B 1 172 ? 31.624 19.692 16.096 1.00 52.02 172 HIS B C 1
ATOM 2089 O O . HIS B 1 172 ? 32.519 19.545 15.264 1.00 53.90 172 HIS B O 1
ATOM 2096 N N . LEU B 1 173 ? 31.240 20.874 16.563 1.00 52.86 173 LEU B N 1
ATOM 2097 C CA . LEU B 1 173 ? 31.925 22.113 16.235 1.00 51.29 173 LEU B CA 1
ATOM 2098 C C . LEU B 1 173 ? 32.365 22.682 17.572 1.00 51.29 173 LEU B C 1
ATOM 2099 O O . LEU B 1 173 ? 31.810 22.321 18.606 1.00 52.34 173 LEU B O 1
ATOM 2101 N N . ARG B 1 174 ? 33.362 23.556 17.574 1.00 47.10 174 ARG B N 1
ATOM 2102 C CA . ARG B 1 174 ? 33.896 24.035 18.843 1.00 49.88 174 ARG B CA 1
ATOM 2103 C C . ARG B 1 174 ? 33.101 25.200 19.417 1.00 51.22 174 ARG B C 1
ATOM 2104 O O . ARG B 1 174 ? 32.845 26.189 18.730 1.00 50.85 174 ARG B O 1
ATOM 2106 N N . GLY B 1 175 ? 32.720 25.071 20.687 1.00 53.11 175 GLY B N 1
ATOM 2107 C CA . GLY B 1 175 ? 32.003 26.119 21.384 1.00 54.74 175 GLY B CA 1
ATOM 2108 C C . GLY B 1 175 ? 32.994 27.050 22.047 1.00 72.03 175 GLY B C 1
ATOM 2109 O O . GLY B 1 175 ? 33.013 27.198 23.269 1.00 75.51 175 GLY B O 1
ATOM 2110 N N . ALA B 1 176 ? 33.823 27.680 21.222 1.00 66.43 176 ALA B N 1
ATOM 2111 C CA . ALA B 1 176 ? 34.833 28.621 21.686 1.00 69.55 176 ALA B CA 1
ATOM 2112 C C . ALA B 1 176 ? 34.553 29.998 21.106 1.00 70.83 176 ALA B C 1
ATOM 2113 O O . ALA B 1 176 ? 34.180 30.121 19.939 1.00 70.54 176 ALA B O 1
ATOM 2115 N N . ALA B 1 177 ? 34.747 31.036 21.912 1.00 63.96 177 ALA B N 1
ATOM 2116 C CA . ALA B 1 177 ? 34.457 32.390 21.464 1.00 65.28 177 ALA B CA 1
ATOM 2117 C C . ALA B 1 177 ? 35.525 32.864 20.486 1.00 73.95 177 ALA B C 1
ATOM 2118 O O . ALA B 1 177 ? 36.675 33.084 20.861 1.00 72.34 177 ALA B O 1
ATOM 2120 N N . PRO B 1 178 ? 35.133 32.995 19.223 1.00 99.29 178 PRO B N 1
ATOM 2121 C CA . PRO B 1 178 ? 36.052 33.388 18.160 1.00 43.94 178 PRO B CA 1
ATOM 2122 C C . PRO B 1 178 ? 36.417 34.871 18.233 1.00 44.79 178 PRO B C 1
ATOM 2123 O O . PRO B 1 178 ? 37.294 35.343 17.507 1.00 45.61 178 PRO B O 1
ATOM 2125 N N . LEU C 1 32 ? 34.035 -41.882 18.947 1.00 97.08 32 LEU C N 1
ATOM 2126 C CA . LEU C 1 32 ? 34.071 -41.214 17.652 1.00 94.02 32 LEU C CA 1
ATOM 2127 C C . LEU C 1 32 ? 33.536 -42.105 16.535 1.00 94.97 32 LEU C C 1
ATOM 2128 O O . LEU C 1 32 ? 32.568 -41.749 15.888 1.00 92.98 32 LEU C O 1
ATOM 2130 N N . ASP C 1 33 ? 34.179 -43.247 16.300 1.00 74.52 33 ASP C N 1
ATOM 2131 C CA . ASP C 1 33 ? 33.733 -44.222 15.295 1.00 76.78 33 ASP C CA 1
ATOM 2132 C C . ASP C 1 33 ? 33.705 -43.659 13.860 1.00 79.32 33 ASP C C 1
ATOM 2133 O O . ASP C 1 33 ? 33.814 -42.451 13.648 1.00 71.53 33 ASP C O 1
ATOM 2138 N N . GLU C 1 34 ? 33.581 -44.544 12.875 1.00 81.45 34 GLU C N 1
ATOM 2139 C CA . GLU C 1 34 ? 33.455 -44.134 11.479 1.00 79.25 34 GLU C CA 1
ATOM 2140 C C . GLU C 1 34 ? 32.062 -43.572 11.207 1.00 74.71 34 GLU C C 1
ATOM 2141 O O . GLU C 1 34 ? 31.898 -42.595 10.472 1.00 69.90 34 GLU C O 1
ATOM 2143 N N . VAL C 1 35 ? 31.063 -44.213 11.809 1.00 75.56 35 VAL C N 1
ATOM 2144 C CA . VAL C 1 35 ? 29.661 -43.901 11.554 1.00 69.14 35 VAL C CA 1
ATOM 2145 C C . VAL C 1 35 ? 29.251 -42.536 12.097 1.00 66.16 35 VAL C C 1
ATOM 2146 O O . VAL C 1 35 ? 28.391 -41.868 11.526 1.00 66.89 35 VAL C O 1
ATOM 2148 N N . ASP C 1 36 ? 29.863 -42.128 13.204 1.00 74.16 36 ASP C N 1
ATOM 2149 C CA . ASP C 1 36 ? 29.538 -40.848 13.819 1.00 72.71 36 ASP C CA 1
ATOM 2150 C C . ASP C 1 36 ? 30.257 -39.740 13.064 1.00 72.90 36 ASP C C 1
ATOM 2151 O O . ASP C 1 36 ? 29.765 -38.622 12.980 1.00 72.97 36 ASP C O 1
ATOM 2156 N N . ARG C 1 37 ? 31.451 -40.043 12.563 1.00 67.14 37 ARG C N 1
ATOM 2157 C CA . ARG C 1 37 ? 32.187 -39.100 11.733 1.00 67.12 37 ARG C CA 1
ATOM 2158 C C . ARG C 1 37 ? 31.394 -38.843 10.458 1.00 67.89 37 ARG C C 1
ATOM 2159 O O . ARG C 1 37 ? 31.244 -37.702 10.017 1.00 68.28 37 ARG C O 1
ATOM 2161 N N . ARG C 1 38 ? 30.877 -39.922 9.879 1.00 56.63 38 ARG C N 1
ATOM 2162 C CA . ARG C 1 38 ? 30.067 -39.837 8.672 1.00 54.60 38 ARG C CA 1
ATOM 2163 C C . ARG C 1 38 ? 28.760 -39.085 8.918 1.00 52.62 38 ARG C C 1
ATOM 2164 O O . ARG C 1 38 ? 28.387 -38.200 8.144 1.00 51.56 38 ARG C O 1
ATOM 2172 N N . ILE C 1 39 ? 28.084 -39.427 10.013 1.00 45.96 39 ILE C N 1
ATOM 2173 C CA . ILE C 1 39 ? 26.825 -38.786 10.386 1.00 44.50 39 ILE C CA 1
ATOM 2174 C C . ILE C 1 39 ? 27.002 -37.300 10.672 1.00 38.31 39 ILE C C 1
ATOM 2175 O O . ILE C 1 39 ? 26.186 -36.479 10.258 1.00 34.85 39 ILE C O 1
ATOM 2177 N N . LEU C 1 40 ? 28.067 -36.960 11.388 1.00 36.22 40 LEU C N 1
ATOM 2178 C CA . LEU C 1 40 ? 28.354 -35.572 11.719 1.00 33.06 40 LEU C CA 1
ATOM 2179 C C . LEU C 1 40 ? 28.679 -34.813 10.449 1.00 31.74 40 LEU C C 1
ATOM 2180 O O . LEU C 1 40 ? 28.258 -33.673 10.277 1.00 29.04 40 LEU C O 1
ATOM 2182 N N . SER C 1 41 ? 29.424 -35.458 9.557 1.00 51.41 41 SER C N 1
ATOM 2183 C CA . SER C 1 41 ? 29.728 -34.870 8.259 1.00 52.00 41 SER C CA 1
ATOM 2184 C C . SER C 1 41 ? 28.435 -34.571 7.504 1.00 49.31 41 SER C C 1
ATOM 2185 O O . SER C 1 41 ? 28.316 -33.547 6.833 1.00 47.31 41 SER C O 1
ATOM 2187 N N . LEU C 1 42 ? 27.464 -35.470 7.635 1.00 53.99 42 LEU C N 1
ATOM 2188 C CA . LEU C 1 42 ? 26.169 -35.312 6.980 1.00 55.52 42 LEU C CA 1
ATOM 2189 C C . LEU C 1 42 ? 25.372 -34.145 7.577 1.00 57.34 42 LEU C C 1
ATOM 2190 O O . LEU C 1 42 ? 24.754 -33.358 6.859 1.00 58.22 42 LEU C O 1
ATOM 2195 N N . LEU C 1 43 ? 25.413 -34.045 8.901 1.00 34.87 43 LEU C N 1
ATOM 2196 C CA . LEU C 1 43 ? 24.608 -33.101 9.669 1.00 34.14 43 LEU C CA 1
ATOM 2197 C C . LEU C 1 43 ? 25.149 -31.674 9.672 1.00 41.15 43 LEU C C 1
ATOM 2198 O O . LEU C 1 43 ? 24.391 -30.718 9.808 1.00 40.27 43 LEU C O 1
ATOM 2203 N N . HIS C 1 44 ? 26.462 -31.545 9.510 1.00 65.14 44 HIS C N 1
ATOM 2204 C CA . HIS C 1 44 ? 27.157 -30.267 9.633 1.00 42.75 44 HIS C CA 1
ATOM 2205 C C . HIS C 1 44 ? 26.587 -29.213 8.683 1.00 40.43 44 HIS C C 1
ATOM 2206 O O . HIS C 1 44 ? 26.280 -28.091 9.09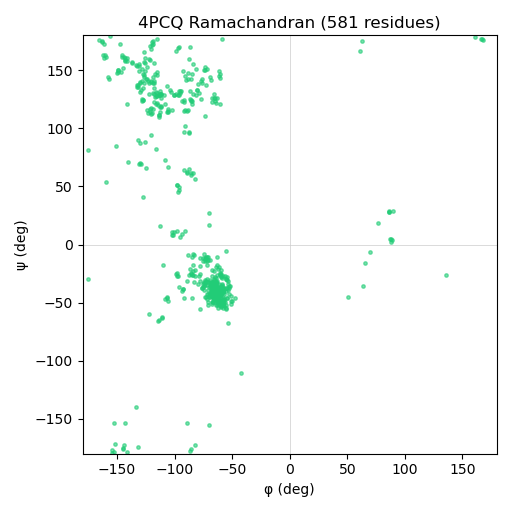5 1.00 45.70 44 HIS C O 1
ATOM 2213 N N . GLY C 1 45 ? 26.435 -29.586 7.418 1.00 60.06 45 GLY C N 1
ATOM 2214 C CA . GLY C 1 45 ? 25.865 -28.709 6.412 1.00 58.32 45 GLY C CA 1
ATOM 2215 C C . GLY C 1 45 ? 24.347 -28.674 6.359 1.00 56.78 45 GLY C C 1
ATOM 2216 O O . GLY C 1 45 ? 23.758 -27.653 6.002 1.00 57.94 45 GLY C O 1
ATOM 2217 N N . ASP C 1 46 ? 23.723 -29.806 6.682 1.00 59.76 46 ASP C N 1
ATOM 2218 C CA . ASP C 1 46 ? 22.272 -29.971 6.585 1.00 57.12 46 ASP C CA 1
ATOM 2219 C C . ASP C 1 46 ? 21.600 -30.439 7.877 1.00 53.18 46 ASP C C 1
ATOM 2220 O O . ASP C 1 46 ? 21.415 -31.636 8.090 1.00 52.80 46 ASP C O 1
ATOM 2225 N N . ALA C 1 47 ? 21.216 -29.494 8.725 1.00 47.11 47 ALA C N 1
ATOM 2226 C CA . ALA C 1 47 ? 20.562 -29.828 9.984 1.00 44.62 47 ALA C CA 1
ATOM 2227 C C . ALA C 1 47 ? 19.213 -30.518 9.810 1.00 44.35 47 ALA C C 1
ATOM 2228 O O . ALA C 1 47 ? 18.700 -31.133 10.752 1.00 44.89 47 ALA C O 1
ATOM 2230 N N . ARG C 1 48 ? 18.635 -30.403 8.619 1.00 36.59 48 ARG C N 1
ATOM 2231 C CA . ARG C 1 48 ? 17.276 -30.887 8.387 1.00 37.24 48 ARG C CA 1
ATOM 2232 C C . ARG C 1 48 ? 17.230 -32.215 7.641 1.00 40.60 48 ARG C C 1
ATOM 2233 O O . ARG C 1 48 ? 16.153 -32.666 7.236 1.00 43.21 48 ARG C O 1
ATOM 2241 N N . MET C 1 49 ? 18.397 -32.832 7.462 1.00 43.08 49 MET C N 1
ATOM 2242 C CA . MET C 1 49 ? 18.484 -34.129 6.809 1.00 45.46 49 MET C CA 1
ATOM 2243 C C . MET C 1 49 ? 17.778 -35.142 7.690 1.00 48.10 49 MET C C 1
ATOM 2244 O O . MET C 1 49 ? 18.086 -35.257 8.871 1.00 50.92 49 MET C O 1
ATOM 2249 N N . PRO C 1 50 ? 16.817 -35.880 7.118 1.00 54.58 50 PRO C N 1
ATOM 2250 C CA . PRO C 1 50 ? 16.004 -36.808 7.913 1.00 52.44 50 PRO C CA 1
ATOM 2251 C C . PRO C 1 50 ? 16.841 -37.885 8.589 1.00 53.67 50 PRO C C 1
ATOM 2252 O O . PRO C 1 50 ? 17.855 -38.313 8.038 1.00 56.77 50 PRO C O 1
ATOM 2256 N N . ASN C 1 51 ? 16.415 -38.313 9.774 1.00 46.52 51 ASN C N 1
ATOM 2257 C CA . ASN C 1 51 ? 17.176 -39.279 10.555 1.00 47.80 51 ASN C CA 1
ATOM 2258 C C . ASN C 1 51 ? 17.309 -40.618 9.833 1.00 52.25 51 ASN C C 1
ATOM 2259 O O . ASN C 1 51 ? 18.381 -41.230 9.831 1.00 52.70 51 ASN C O 1
ATOM 2264 N N . ASN C 1 52 ? 16.221 -41.060 9.207 1.00 61.31 52 ASN C N 1
ATOM 2265 C CA . ASN C 1 52 ? 16.226 -42.317 8.464 1.00 66.93 52 ASN C CA 1
ATOM 2266 C C . ASN C 1 52 ? 17.119 -42.226 7.231 1.00 63.37 52 ASN C C 1
ATOM 2267 O O . ASN C 1 52 ? 17.737 -43.208 6.829 1.00 64.09 52 ASN C O 1
ATOM 2272 N N . ALA C 1 53 ? 17.160 -41.045 6.623 1.00 43.99 53 ALA C N 1
ATOM 2273 C CA . ALA C 1 53 ? 18.010 -40.809 5.464 1.00 43.84 53 ALA C CA 1
ATOM 2274 C C . ALA C 1 53 ? 19.477 -40.926 5.855 1.00 43.32 53 ALA C C 1
ATOM 2275 O O . ALA C 1 53 ? 20.276 -41.535 5.139 1.00 45.01 53 ALA C O 1
ATOM 2277 N N . LEU C 1 54 ? 19.822 -40.346 7.001 1.00 49.34 54 LEU C N 1
ATOM 2278 C CA . LEU C 1 54 ? 21.183 -40.414 7.517 1.00 53.23 54 LEU C CA 1
ATOM 2279 C C . LEU C 1 54 ? 21.544 -41.853 7.859 1.00 60.26 54 LEU C C 1
ATOM 2280 O O . LEU C 1 54 ? 22.631 -42.330 7.523 1.00 59.77 54 LEU C O 1
ATOM 2282 N N . ALA C 1 55 ? 20.617 -42.538 8.522 1.00 70.32 55 ALA C N 1
ATOM 2283 C CA . ALA C 1 55 ? 20.819 -43.925 8.927 1.00 70.38 55 ALA C CA 1
ATOM 2284 C C . ALA C 1 55 ? 21.015 -44.829 7.717 1.00 65.25 55 ALA C C 1
ATOM 2285 O O . ALA C 1 55 ? 21.814 -45.760 7.750 1.00 60.36 55 ALA C O 1
ATOM 2287 N N . ASP C 1 56 ? 20.277 -44.542 6.652 1.00 61.25 56 ASP C N 1
ATOM 2288 C CA . ASP C 1 56 ? 20.383 -45.287 5.404 1.00 62.35 56 ASP C CA 1
ATOM 2289 C C . ASP C 1 56 ? 21.716 -45.009 4.720 1.00 62.25 56 ASP C C 1
ATOM 2290 O O . ASP C 1 56 ? 22.337 -45.916 4.168 1.00 64.49 56 ASP C O 1
ATOM 2295 N N . THR C 1 57 ? 22.140 -43.748 4.733 1.00 59.60 57 THR C N 1
ATOM 2296 C CA . THR C 1 57 ? 23.425 -43.388 4.142 1.00 61.29 57 THR C CA 1
ATOM 2297 C C . THR C 1 57 ? 24.591 -44.046 4.882 1.00 60.34 57 THR C C 1
ATOM 2298 O O . THR C 1 57 ? 25.568 -44.465 4.262 1.00 61.48 57 THR C O 1
ATOM 2302 N N . VAL C 1 58 ? 24.478 -44.158 6.203 1.00 51.78 58 VAL C N 1
ATOM 2303 C CA . VAL C 1 58 ? 25.527 -44.794 6.995 1.00 53.36 58 VAL C CA 1
ATOM 2304 C C . VAL C 1 58 ? 25.336 -46.304 7.080 1.00 57.10 58 VAL C C 1
ATOM 2305 O O . VAL C 1 58 ? 26.277 -47.039 7.369 1.00 59.97 58 VAL C O 1
ATOM 2309 N N . GLY C 1 59 ? 24.112 -46.759 6.836 1.00 61.27 59 GLY C N 1
ATOM 2310 C CA . GLY C 1 59 ? 23.810 -48.178 6.867 1.00 61.71 59 GLY C CA 1
ATOM 2311 C C . GLY C 1 59 ? 23.459 -48.698 8.247 1.00 62.95 59 GLY C C 1
ATOM 2312 O O . GLY C 1 59 ? 23.671 -49.873 8.543 1.00 67.11 59 GLY C O 1
ATOM 2313 N N . ILE C 1 60 ? 22.899 -47.832 9.085 1.00 59.96 60 ILE C N 1
ATOM 2314 C CA . ILE C 1 60 ? 22.524 -48.210 10.444 1.00 61.53 60 ILE C CA 1
ATOM 2315 C C . ILE C 1 60 ? 21.014 -48.133 10.628 1.00 61.38 60 ILE C C 1
ATOM 2316 O O . ILE C 1 60 ? 20.287 -47.743 9.715 1.00 59.83 60 ILE C O 1
ATOM 2318 N N . ALA C 1 61 ? 20.543 -48.517 11.809 1.00 101.50 61 ALA C N 1
ATOM 2319 C CA . ALA C 1 61 ? 19.116 -48.486 12.091 1.00 57.12 61 ALA C CA 1
ATOM 2320 C C . ALA C 1 61 ? 18.674 -47.112 12.585 1.00 66.62 61 ALA C C 1
ATOM 2321 O O . ALA C 1 61 ? 19.399 -46.452 13.333 1.00 70.59 61 ALA C O 1
ATOM 2323 N N . PRO C 1 62 ? 17.472 -46.683 12.166 1.00 78.76 62 PRO C N 1
ATOM 2324 C CA . PRO C 1 62 ? 16.892 -45.386 12.527 1.00 76.22 62 PRO C CA 1
ATOM 2325 C C . PRO C 1 62 ? 16.824 -45.163 14.032 1.00 76.79 62 PRO C C 1
ATOM 2326 O O . PRO C 1 62 ? 17.191 -44.085 14.481 1.00 74.18 62 PRO C O 1
ATOM 2330 N N . SER C 1 63 ? 16.355 -46.147 14.791 1.00 80.54 63 SER C N 1
ATOM 2331 C CA . SER C 1 63 ? 16.340 -46.039 16.245 1.00 83.30 63 SER C CA 1
ATOM 2332 C C . SER C 1 63 ? 17.766 -45.837 16.739 1.00 83.22 63 SER C C 1
ATOM 2333 O O . SER C 1 63 ? 18.073 -44.887 17.475 1.00 80.18 63 SER C O 1
ATOM 2335 N N . THR C 1 64 ? 18.634 -46.748 16.312 1.00 81.66 64 THR C N 1
ATOM 2336 C CA . THR C 1 64 ? 20.036 -46.726 16.690 1.00 81.16 64 THR C CA 1
ATOM 2337 C C . THR C 1 64 ? 20.690 -45.417 16.272 1.00 76.93 64 THR C C 1
ATOM 2338 O O . THR C 1 64 ? 21.515 -44.876 17.004 1.00 76.46 64 THR C O 1
ATOM 2342 N N . CYS C 1 65 ? 20.315 -44.908 15.102 1.00 74.35 65 CYS C N 1
ATOM 2343 C CA . CYS C 1 65 ? 20.876 -43.660 14.593 1.00 70.58 65 CYS C CA 1
ATOM 2344 C C . CYS C 1 65 ? 20.460 -42.485 15.469 1.00 69.32 65 CYS C C 1
ATOM 2345 O O . CYS C 1 65 ? 21.282 -41.630 15.809 1.00 67.72 65 CYS C O 1
ATOM 2348 N N . HIS C 1 66 ? 19.175 -42.451 15.821 1.00 70.43 66 HIS C N 1
ATOM 2349 C CA . HIS C 1 66 ? 18.653 -41.453 16.745 1.00 70.04 66 HIS C CA 1
ATOM 2350 C C . HIS C 1 66 ? 19.470 -41.490 18.030 1.00 71.83 66 HIS C C 1
ATOM 2351 O O . HIS C 1 66 ? 19.892 -40.451 18.540 1.00 70.62 66 HIS C O 1
ATOM 2353 N N . GLY C 1 67 ? 19.707 -42.696 18.540 1.00 75.14 67 GLY C N 1
ATOM 2354 C CA . GLY C 1 67 ? 20.520 -42.854 19.733 1.00 77.64 67 GLY C CA 1
ATOM 2355 C C . GLY C 1 67 ? 21.937 -42.323 19.580 1.00 75.92 67 GLY C C 1
ATOM 2356 O O . GLY C 1 67 ? 22.472 -41.678 20.488 1.00 76.79 67 GLY C O 1
ATOM 2357 N N . ARG C 1 68 ? 22.534 -42.570 18.418 1.00 77.05 68 ARG C N 1
ATOM 2358 C CA . ARG C 1 68 ? 23.891 -42.116 18.130 1.00 78.81 68 ARG C CA 1
ATOM 2359 C C . ARG C 1 68 ? 23.979 -40.594 18.123 1.00 78.84 68 ARG C C 1
ATOM 2360 O O . ARG C 1 68 ? 24.904 -40.008 18.699 1.00 78.73 68 ARG C O 1
ATOM 2362 N N . VAL C 1 69 ? 23.015 -39.962 17.461 1.00 73.56 69 VAL C N 1
ATOM 2363 C CA . VAL C 1 69 ? 22.931 -38.510 17.442 1.00 69.58 69 VAL C CA 1
ATOM 2364 C C . VAL C 1 69 ? 22.758 -37.982 18.861 1.00 72.08 69 VAL C C 1
ATOM 2365 O O . VAL C 1 69 ? 23.340 -36.960 19.223 1.00 72.50 69 VAL C O 1
ATOM 2367 N N . ARG C 1 70 ? 21.964 -38.689 19.663 1.00 72.40 70 ARG C N 1
ATOM 2368 C CA . ARG C 1 70 ? 21.735 -38.282 21.048 1.00 75.66 70 ARG C CA 1
ATOM 2369 C C . ARG C 1 70 ? 23.030 -38.297 21.855 1.00 79.69 70 ARG C C 1
ATOM 2370 O O . ARG C 1 70 ? 23.329 -37.341 22.580 1.00 80.78 70 ARG C O 1
ATOM 2372 N N . ARG C 1 71 ? 23.793 -39.382 21.730 1.00 88.39 71 ARG C N 1
ATOM 2373 C CA . ARG C 1 71 ? 25.086 -39.468 22.402 1.00 90.22 71 ARG C CA 1
ATOM 2374 C C . ARG C 1 71 ? 25.967 -38.314 21.947 1.00 89.58 71 ARG C C 1
ATOM 2375 O O . ARG C 1 71 ? 26.541 -37.599 22.775 1.00 93.26 71 ARG C O 1
ATOM 2383 N N . LEU C 1 72 ? 26.052 -38.130 20.631 1.00 72.43 72 LEU C N 1
ATOM 2384 C CA . LEU C 1 72 ? 26.854 -37.059 20.045 1.00 69.99 72 LEU C CA 1
ATOM 2385 C C . LEU C 1 72 ? 26.510 -35.694 20.647 1.00 69.69 72 LEU C C 1
ATOM 2386 O O . LEU C 1 72 ? 27.396 -34.897 20.960 1.00 70.44 72 LEU C O 1
ATOM 2388 N N . VAL C 1 73 ? 25.219 -35.437 20.823 1.00 70.91 73 VAL C N 1
ATOM 2389 C CA . VAL C 1 73 ? 24.773 -34.193 21.436 1.00 71.02 73 VAL C CA 1
ATOM 2390 C C . VAL C 1 73 ? 25.205 -34.122 22.901 1.00 75.63 73 VAL C C 1
ATOM 2391 O O . VAL C 1 73 ? 25.639 -33.072 23.376 1.00 76.55 73 VAL C O 1
ATOM 2395 N N . ASP C 1 74 ? 25.108 -35.249 23.604 1.00 83.88 74 ASP C N 1
ATOM 2396 C CA . ASP C 1 74 ? 25.475 -35.300 25.021 1.00 89.11 74 ASP C CA 1
ATOM 2397 C C . ASP C 1 74 ? 26.956 -35.023 25.289 1.00 91.13 74 ASP C C 1
ATOM 2398 O O . ASP C 1 74 ? 27.288 -34.298 26.230 1.00 94.41 74 ASP C O 1
ATOM 2403 N N . LEU C 1 75 ? 27.846 -35.586 24.475 1.00 142.03 75 LEU C N 1
ATOM 2404 C CA . LEU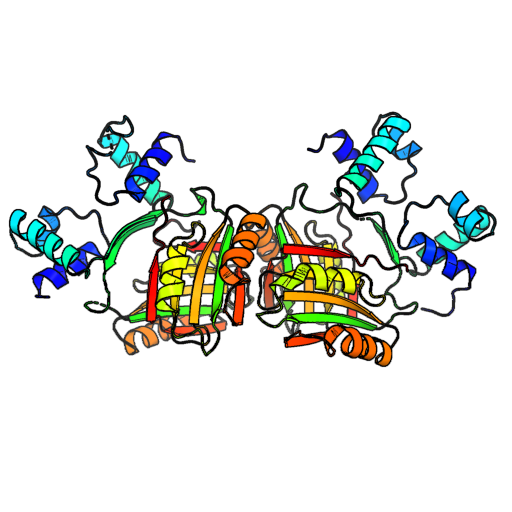 C 1 75 ? 29.273 -35.322 24.667 1.00 57.69 75 LEU C CA 1
ATOM 2405 C C . LEU C 1 75 ? 29.639 -33.890 24.279 1.00 52.00 75 LEU C C 1
ATOM 2406 O O . LEU C 1 75 ? 30.730 -33.414 24.594 1.00 66.02 75 LEU C O 1
ATOM 2411 N N . GLY C 1 76 ? 28.727 -33.210 23.592 1.00 74.86 76 GLY C N 1
ATOM 2412 C CA . GLY C 1 76 ? 28.953 -31.834 23.192 1.00 64.46 76 GLY C CA 1
ATOM 2413 C C . GLY C 1 76 ? 29.662 -31.682 21.861 1.00 62.50 76 GLY C C 1
ATOM 2414 O O . GLY C 1 76 ? 29.993 -30.567 21.452 1.00 65.09 76 GLY C O 1
ATOM 2415 N N . VAL C 1 77 ? 29.904 -32.801 21.183 1.00 52.29 77 VAL C N 1
ATOM 2416 C CA . VAL C 1 77 ? 30.536 -32.763 19.869 1.00 51.16 77 VAL C CA 1
ATOM 2417 C C . VAL C 1 77 ? 29.611 -32.078 18.863 1.00 50.15 77 VAL C C 1
ATOM 2418 O O . VAL C 1 77 ? 30.061 -31.559 17.843 1.00 48.59 77 VAL C O 1
ATOM 2422 N N . ILE C 1 78 ? 28.317 -32.077 19.169 1.00 52.89 78 ILE C N 1
ATOM 2423 C CA . ILE C 1 78 ? 27.332 -31.341 18.390 1.00 58.45 78 ILE C CA 1
ATOM 2424 C C . ILE C 1 78 ? 26.652 -30.333 19.309 1.00 63.62 78 ILE C C 1
ATOM 2425 O O . ILE C 1 78 ? 25.695 -30.670 20.003 1.00 66.59 78 ILE C O 1
ATOM 2427 N N . ARG C 1 79 ? 27.154 -29.101 19.321 1.00 62.80 79 ARG C N 1
ATOM 2428 C CA . ARG C 1 79 ? 26.665 -28.091 20.260 1.00 61.80 79 ARG C CA 1
ATOM 2429 C C . ARG C 1 79 ? 25.214 -27.681 20.038 1.00 57.23 79 ARG C C 1
ATOM 2430 O O . ARG C 1 79 ? 24.520 -27.319 20.986 1.00 61.56 79 ARG C O 1
ATOM 2438 N N . GLY C 1 80 ? 24.749 -27.746 18.796 1.00 46.09 80 GLY C N 1
ATOM 2439 C CA . GLY C 1 80 ? 23.359 -27.442 18.514 1.00 44.41 80 GLY C CA 1
ATOM 2440 C C . GLY C 1 80 ? 23.037 -27.277 17.044 1.00 43.98 80 GLY C C 1
ATOM 2441 O O . GLY C 1 80 ? 23.924 -27.321 16.188 1.00 44.31 80 GLY C O 1
ATOM 2442 N N . PHE C 1 81 ? 21.755 -27.072 16.758 1.00 51.43 81 PHE C N 1
ATOM 2443 C CA . PHE C 1 81 ? 21.286 -26.850 15.396 1.00 51.57 81 PHE C CA 1
ATOM 2444 C C . PHE C 1 81 ? 20.700 -25.450 15.265 1.00 52.93 81 PHE C C 1
ATOM 2445 O O . PHE C 1 81 ? 19.889 -25.029 16.091 1.00 57.10 81 PHE C O 1
ATOM 2453 N N . TYR C 1 82 ? 21.116 -24.725 14.232 1.00 34.67 82 TYR C N 1
ATOM 2454 C CA . TYR C 1 82 ? 20.629 -23.365 14.036 1.00 36.58 82 TYR C CA 1
ATOM 2455 C C . TYR C 1 82 ? 20.191 -23.087 12.597 1.00 33.59 82 TYR C C 1
ATOM 2456 O O . TYR C 1 82 ? 20.657 -23.733 11.656 1.00 33.45 82 TYR C O 1
ATOM 2465 N N . THR C 1 83 ? 19.288 -22.123 12.443 1.00 33.49 83 THR C N 1
ATOM 2466 C CA . THR C 1 83 ? 18.866 -21.664 11.126 1.00 33.14 83 THR C CA 1
ATOM 2467 C C . THR C 1 83 ? 19.563 -20.335 10.860 1.00 33.62 83 THR C C 1
ATOM 2468 O O . THR C 1 83 ? 19.557 -19.442 11.707 1.00 32.32 83 THR C O 1
ATOM 2472 N N . ASP C 1 84 ? 20.173 -20.205 9.687 1.00 32.11 84 ASP C N 1
ATOM 2473 C CA . ASP C 1 84 ? 20.908 -18.990 9.365 1.00 31.71 84 ASP C CA 1
ATOM 2474 C C . ASP C 1 84 ? 20.057 -17.949 8.651 1.00 31.65 84 ASP C C 1
ATOM 2475 O O . ASP C 1 84 ? 19.862 -18.021 7.438 1.00 32.95 84 ASP C O 1
ATOM 2480 N N . ILE C 1 85 ? 19.534 -16.999 9.421 1.00 31.52 85 ILE C N 1
ATOM 2481 C CA . ILE C 1 85 ? 18.667 -15.951 8.892 1.00 31.56 85 ILE C CA 1
ATOM 2482 C C . ILE C 1 85 ? 19.438 -14.657 8.644 1.00 31.30 85 ILE C C 1
ATOM 2483 O O . ILE C 1 85 ? 20.155 -14.183 9.523 1.00 31.40 85 ILE C O 1
ATOM 2488 N N . ASP C 1 86 ? 19.289 -14.090 7.450 1.00 31.47 86 ASP C N 1
ATOM 2489 C CA . ASP C 1 86 ? 19.904 -12.806 7.132 1.00 31.51 86 ASP C CA 1
ATOM 2490 C C . ASP C 1 86 ? 19.377 -11.739 8.078 1.00 32.37 86 ASP C C 1
ATOM 2491 O O . ASP C 1 86 ? 18.169 -11.507 8.141 1.00 32.19 86 ASP C O 1
ATOM 2496 N N . PRO C 1 87 ? 20.284 -11.099 8.831 1.00 31.37 87 PRO C N 1
ATOM 2497 C CA . PRO C 1 87 ? 19.942 -10.031 9.778 1.00 31.50 87 PRO C CA 1
ATOM 2498 C C . PRO C 1 87 ? 19.127 -8.917 9.131 1.00 44.33 87 PRO C C 1
ATOM 2499 O O . PRO C 1 87 ? 18.240 -8.360 9.779 1.00 46.80 87 PRO C O 1
ATOM 2503 N N . VAL C 1 88 ? 19.418 -8.606 7.872 1.00 31.81 88 VAL C N 1
ATOM 2504 C CA . VAL C 1 88 ? 18.715 -7.533 7.186 1.00 35.12 88 VAL C CA 1
ATOM 2505 C C . VAL C 1 88 ? 17.219 -7.813 7.145 1.00 32.21 88 VAL C C 1
ATOM 2506 O O . VAL C 1 88 ? 16.399 -6.910 7.315 1.00 32.52 88 VAL C O 1
ATOM 2510 N N . ALA C 1 89 ? 16.877 -9.081 6.948 1.00 37.48 89 ALA C N 1
ATOM 2511 C CA . ALA C 1 89 ? 15.486 -9.501 6.860 1.00 38.25 89 ALA C CA 1
ATOM 2512 C C . ALA C 1 89 ? 14.768 -9.472 8.205 1.00 39.33 89 ALA C C 1
ATOM 2513 O O . ALA C 1 89 ? 13.547 -9.629 8.258 1.00 41.22 89 ALA C O 1
ATOM 2515 N N . VAL C 1 90 ? 15.515 -9.292 9.293 1.00 32.46 90 VAL C N 1
ATOM 2516 C CA . VAL C 1 90 ? 14.898 -9.333 10.618 1.00 33.01 90 VAL C CA 1
ATOM 2517 C C . VAL C 1 90 ? 15.216 -8.117 11.486 1.00 33.24 90 VAL C C 1
ATOM 2518 O O . VAL C 1 90 ? 15.407 -8.241 12.695 1.00 33.68 90 VAL C O 1
ATOM 2522 N N . GLY C 1 91 ? 15.212 -6.939 10.871 1.00 38.44 91 GLY C N 1
ATOM 2523 C CA . GLY C 1 91 ? 15.377 -5.686 11.589 1.00 40.09 91 GLY C CA 1
ATOM 2524 C C . GLY C 1 91 ? 16.770 -5.286 12.056 1.00 40.72 91 GLY C C 1
ATOM 2525 O O . GLY C 1 91 ? 16.903 -4.426 12.925 1.00 41.95 91 GLY C O 1
ATOM 2526 N N . LEU C 1 92 ? 17.809 -5.886 11.484 1.00 32.90 92 LEU C N 1
ATOM 2527 C CA . LEU C 1 92 ? 19.177 -5.490 11.809 1.00 33.08 92 LEU C CA 1
ATOM 2528 C C . LEU C 1 92 ? 19.968 -5.259 10.527 1.00 35.73 92 LEU C C 1
ATOM 2529 O O . LEU C 1 92 ? 20.867 -6.030 10.204 1.00 32.73 92 LEU C O 1
ATOM 2534 N N . PRO C 1 93 ? 19.625 -4.191 9.789 1.00 56.08 93 PRO C N 1
ATOM 2535 C CA . PRO C 1 93 ? 20.174 -3.947 8.452 1.00 25.17 93 PRO C CA 1
ATOM 2536 C C . PRO C 1 93 ? 21.592 -3.383 8.455 1.00 30.77 93 PRO C C 1
ATOM 2537 O O . PRO C 1 93 ? 22.216 -3.346 7.393 1.00 41.72 93 PRO C O 1
ATOM 2541 N N . LEU C 1 94 ? 22.101 -2.952 9.607 1.00 39.97 94 LEU C N 1
ATOM 2542 C CA . LEU C 1 94 ? 23.419 -2.327 9.631 1.00 28.12 94 LEU C CA 1
ATOM 2543 C C . LEU C 1 94 ? 24.426 -3.331 10.140 1.00 28.34 94 LEU C C 1
ATOM 2544 O O . LEU C 1 94 ? 24.366 -3.741 11.284 1.00 26.65 94 LEU C O 1
ATOM 2549 N N . GLN C 1 95 ? 25.380 -3.706 9.300 1.00 25.89 95 GLN C N 1
ATOM 2550 C CA . GLN C 1 95 ? 26.318 -4.751 9.685 1.00 24.40 95 GLN C CA 1
ATOM 2551 C C . GLN C 1 95 ? 27.754 -4.254 9.712 1.00 24.32 95 GLN C C 1
ATOM 2552 O O . GLN C 1 95 ? 28.151 -3.427 8.894 1.00 24.88 95 GLN C O 1
ATOM 2558 N N . ALA C 1 96 ? 28.527 -4.765 10.664 1.00 27.79 96 ALA C N 1
ATOM 2559 C CA . ALA C 1 96 ? 29.917 -4.349 10.819 1.00 29.47 96 ALA C CA 1
ATOM 2560 C C . ALA C 1 96 ? 30.807 -5.495 11.290 1.00 29.70 96 ALA C C 1
ATOM 2561 O O . ALA C 1 96 ? 30.320 -6.515 11.785 1.00 29.90 96 ALA C O 1
ATOM 2563 N N . MET C 1 97 ? 32.112 -5.310 11.118 1.00 23.03 97 MET C N 1
ATOM 2564 C CA . MET C 1 97 ? 33.120 -6.259 11.566 1.00 22.49 97 MET C CA 1
ATOM 2565 C C . MET C 1 97 ? 34.030 -5.529 12.545 1.00 23.24 97 MET C C 1
ATOM 2566 O O . MET C 1 97 ? 34.684 -4.557 12.180 1.00 23.95 97 MET C O 1
ATOM 2571 N N . ILE C 1 98 ? 34.063 -5.984 13.791 1.00 23.28 98 ILE C N 1
ATOM 2572 C CA . ILE C 1 98 ? 34.843 -5.314 14.825 1.00 24.12 98 ILE C CA 1
ATOM 2573 C C . ILE C 1 98 ? 36.008 -6.170 15.319 1.00 27.34 98 ILE C C 1
ATOM 2574 O O . ILE C 1 98 ? 35.806 -7.175 15.986 1.00 29.15 98 ILE C O 1
ATOM 2579 N N . SER C 1 99 ? 37.231 -5.751 15.017 1.00 25.72 99 SER C N 1
ATOM 2580 C CA . SER C 1 99 ? 38.406 -6.481 15.471 1.00 26.89 99 SER C CA 1
ATOM 2581 C C . SER C 1 99 ? 38.742 -6.026 16.878 1.00 30.92 99 SER C C 1
ATOM 2582 O O . SER C 1 99 ? 38.949 -4.842 17.115 1.00 28.41 99 SER C O 1
ATOM 2585 N N . VAL C 1 100 ? 38.793 -6.963 17.814 1.00 25.42 100 VAL C N 1
ATOM 2586 C CA . VAL C 1 100 ? 39.015 -6.608 19.208 1.00 26.44 100 VAL C CA 1
ATOM 2587 C C . VAL C 1 100 ? 40.347 -7.122 19.736 1.00 27.03 100 VAL C C 1
ATOM 2588 O O . VAL C 1 100 ? 40.679 -8.298 19.575 1.00 26.67 100 VAL C O 1
ATOM 2592 N N . ASN C 1 101 ? 41.114 -6.220 20.341 1.00 28.10 101 ASN C N 1
ATOM 2593 C CA . ASN C 1 101 ? 42.305 -6.607 21.077 1.00 40.63 101 ASN C CA 1
ATOM 2594 C C . ASN C 1 101 ? 42.105 -6.357 22.567 1.00 40.91 101 ASN C C 1
ATOM 2595 O O . ASN C 1 101 ? 41.726 -5.256 22.981 1.00 42.84 101 ASN C O 1
ATOM 2600 N N . LEU C 1 102 ? 42.399 -7.381 23.362 1.00 30.55 102 LEU C N 1
ATOM 2601 C CA . LEU C 1 102 ? 42.253 -7.324 24.807 1.00 31.85 102 LEU C CA 1
ATOM 2602 C C . LEU C 1 102 ? 43.604 -6.977 25.404 1.00 33.13 102 LEU C C 1
ATOM 2603 O O . LEU C 1 102 ? 44.621 -6.986 24.711 1.00 33.01 102 LEU C O 1
ATOM 2608 N N . GLN C 1 103 ? 43.614 -6.675 26.694 1.00 34.56 103 GLN C N 1
ATOM 2609 C CA . GLN C 1 103 ? 44.852 -6.368 27.388 1.00 36.00 103 GLN C CA 1
ATOM 2610 C C . GLN C 1 103 ? 45.648 -7.656 27.553 1.00 36.34 103 GLN C C 1
ATOM 2611 O O . GLN C 1 103 ? 45.062 -8.729 27.652 1.00 36.00 103 GLN C O 1
ATOM 2617 N N . SER C 1 104 ? 46.974 -7.550 27.592 1.00 37.24 104 SER C N 1
ATOM 2618 C CA . SER C 1 104 ? 47.841 -8.728 27.660 1.00 37.80 104 SER C CA 1
ATOM 2619 C C . SER C 1 104 ? 47.558 -9.557 28.912 1.00 41.60 104 SER C C 1
ATOM 2620 O O . SER C 1 104 ? 47.814 -10.759 28.945 1.00 39.33 104 SER C O 1
ATOM 2623 N N . SER C 1 105 ? 47.037 -8.898 29.940 1.00 47.17 105 SER C N 1
ATOM 2624 C CA . SER C 1 105 ? 46.688 -9.552 31.194 1.00 41.47 105 SER C CA 1
ATOM 2625 C C . SER C 1 105 ? 45.263 -10.099 31.144 1.00 40.71 105 SER C C 1
ATOM 2626 O O . SER C 1 105 ? 44.929 -11.053 31.842 1.00 41.75 105 SER C O 1
ATOM 2629 N N . ALA C 1 106 ? 44.428 -9.489 30.310 1.00 43.23 106 ALA C N 1
ATOM 2630 C CA . ALA C 1 106 ? 43.021 -9.868 30.221 1.00 42.64 106 ALA C CA 1
ATOM 2631 C C . ALA C 1 106 ? 42.794 -11.055 29.297 1.00 39.91 106 ALA C C 1
ATOM 2632 O O . ALA C 1 106 ? 41.684 -11.587 29.221 1.00 40.01 106 ALA C O 1
ATOM 2634 N N . ARG C 1 107 ? 43.846 -11.460 28.591 1.00 37.62 107 ARG C N 1
ATOM 2635 C CA . ARG C 1 107 ? 43.746 -12.511 27.583 1.00 35.54 107 ARG C CA 1
ATOM 2636 C C . ARG C 1 107 ? 43.234 -13.793 28.222 1.00 36.53 107 ARG C C 1
ATOM 2637 O O . ARG C 1 107 ? 42.494 -14.559 27.608 1.00 35.69 107 ARG C O 1
ATOM 2645 N N . GLY C 1 108 ? 43.617 -14.004 29.477 1.00 46.37 108 GLY C N 1
ATOM 2646 C CA . GLY C 1 108 ? 43.222 -15.188 30.213 1.00 46.81 108 GLY C CA 1
ATOM 2647 C C . GLY C 1 108 ? 41.718 -15.348 30.315 1.00 49.01 108 GLY C C 1
ATOM 2648 O O . GLY C 1 108 ? 41.216 -16.462 30.463 1.00 55.19 108 GLY C O 1
ATOM 2649 N N . LYS C 1 109 ? 40.995 -14.235 30.258 1.00 39.48 109 LYS C N 1
ATOM 2650 C CA . LYS C 1 109 ? 39.547 -14.268 30.403 1.00 42.64 109 LYS C CA 1
ATOM 2651 C C . LYS C 1 109 ? 38.816 -14.358 29.062 1.00 36.95 109 LYS C C 1
ATOM 2652 O O . LYS C 1 109 ? 37.584 -14.252 29.021 1.00 36.84 109 LYS C O 1
ATOM 2654 N N . ILE C 1 110 ? 39.571 -14.581 27.983 1.00 35.48 110 ILE C N 1
ATOM 2655 C CA . ILE C 1 110 ? 38.999 -14.581 26.631 1.00 34.07 110 ILE C CA 1
ATOM 2656 C C . ILE C 1 110 ? 37.774 -15.484 26.494 1.00 36.29 110 ILE C C 1
ATOM 2657 O O . ILE C 1 110 ? 36.709 -15.044 26.048 1.00 34.00 110 ILE C O 1
ATOM 2662 N N . ARG C 1 111 ? 37.927 -16.730 26.927 1.00 51.41 111 ARG C N 1
ATOM 2663 C CA . ARG C 1 111 ? 36.877 -17.726 26.824 1.00 51.91 111 ARG C CA 1
ATOM 2664 C C . ARG C 1 111 ? 35.630 -17.274 27.564 1.00 49.20 111 ARG C C 1
ATOM 2665 O O . ARG C 1 111 ? 34.514 -17.548 27.129 1.00 47.51 111 ARG C O 1
ATOM 2673 N N . SER C 1 112 ? 35.818 -16.570 28.675 1.00 37.86 112 SER C N 1
ATOM 2674 C CA . SER C 1 112 ? 34.679 -16.052 29.411 1.00 38.72 112 SER C CA 1
ATOM 2675 C C . SER C 1 112 ? 34.064 -14.893 28.644 1.00 37.06 112 SER C C 1
ATOM 2676 O O . SER C 1 112 ? 32.843 -14.839 28.464 1.00 37.15 112 SER C O 1
ATOM 2679 N N . PHE C 1 113 ? 34.922 -13.997 28.154 1.00 35.72 113 PHE C N 1
ATOM 2680 C CA . PHE C 1 113 ? 34.470 -12.768 27.507 1.00 34.49 113 PHE C CA 1
ATOM 2681 C C . PHE C 1 113 ? 33.565 -13.106 26.334 1.00 33.05 113 PHE C C 1
ATOM 2682 O O . PHE C 1 113 ? 32.415 -12.658 26.267 1.00 33.23 113 PHE C O 1
ATOM 2690 N N . ILE C 1 114 ? 34.070 -13.973 25.463 1.00 34.35 114 ILE C N 1
ATOM 2691 C CA . ILE C 1 114 ? 33.322 -14.434 24.309 1.00 30.64 114 ILE C CA 1
ATOM 2692 C C . ILE C 1 114 ? 32.023 -15.056 24.779 1.00 31.83 114 ILE C C 1
ATOM 2693 O O . ILE C 1 114 ? 30.943 -14.714 24.282 1.00 32.51 114 ILE C O 1
ATOM 2698 N N . GLN C 1 115 ? 32.136 -15.912 25.793 1.00 35.87 115 GLN C N 1
ATOM 2699 C CA . GLN C 1 115 ? 30.996 -16.642 26.330 1.00 38.09 115 GLN C CA 1
ATOM 2700 C C . GLN C 1 115 ? 29.870 -15.692 26.709 1.00 35.97 115 GLN C C 1
ATOM 2701 O O . GLN C 1 115 ? 28.693 -16.022 26.559 1.00 36.57 115 GLN C O 1
ATOM 2707 N N . GLN C 1 116 ? 30.228 -14.498 27.169 1.00 36.09 116 GLN C N 1
ATOM 2708 C CA . GLN C 1 116 ? 29.200 -13.543 27.536 1.00 37.02 116 GLN C CA 1
ATOM 2709 C C . GLN C 1 116 ? 28.746 -12.765 26.309 1.00 35.15 116 GLN C C 1
ATOM 2710 O O . GLN C 1 116 ? 27.545 -12.601 26.069 1.00 35.56 116 GLN C O 1
ATOM 2712 N N . ILE C 1 117 ? 29.715 -12.302 25.525 1.00 33.31 117 ILE C N 1
ATOM 2713 C CA . ILE C 1 117 ? 29.422 -11.424 24.393 1.00 33.39 117 ILE C CA 1
ATOM 2714 C C . ILE C 1 117 ? 28.563 -12.090 23.315 1.00 35.95 117 ILE C C 1
ATOM 2715 O O . ILE C 1 117 ? 27.858 -11.410 22.573 1.00 36.83 117 ILE C O 1
ATOM 2720 N N . ARG C 1 118 ? 28.631 -13.417 23.228 1.00 30.98 118 ARG C N 1
ATOM 2721 C CA . ARG C 1 118 ? 27.810 -14.163 22.276 1.00 32.03 118 ARG C CA 1
ATOM 2722 C C . ARG C 1 118 ? 26.329 -14.011 22.594 1.00 37.16 118 ARG C C 1
ATOM 2723 O O . ARG C 1 118 ? 25.489 -14.081 21.700 1.00 38.88 118 ARG C O 1
ATOM 2731 N N . ARG C 1 119 ? 26.006 -13.808 23.867 1.00 50.32 119 ARG C N 1
ATOM 2732 C CA . ARG C 1 119 ? 24.607 -13.707 24.256 1.00 51.09 119 ARG C CA 1
ATOM 2733 C C . ARG C 1 119 ? 23.975 -12.372 23.864 1.00 49.58 119 ARG C C 1
ATOM 2734 O O . ARG C 1 119 ? 22.756 -12.222 23.914 1.00 58.07 119 ARG C O 1
ATOM 2742 N N . LYS C 1 120 ? 24.796 -11.413 23.452 1.00 33.71 120 LYS C N 1
ATOM 2743 C CA . LYS C 1 120 ? 24.286 -10.095 23.082 1.00 33.73 120 LYS C CA 1
ATOM 2744 C C . LYS C 1 120 ? 23.622 -10.157 21.709 1.00 32.47 120 LYS C C 1
ATOM 2745 O O . LYS C 1 120 ? 24.099 -10.857 20.815 1.00 30.82 120 LYS C O 1
ATOM 2751 N N . ARG C 1 121 ? 22.524 -9.422 21.548 1.00 33.44 121 ARG C N 1
ATOM 2752 C CA . ARG C 1 121 ? 21.680 -9.530 20.357 1.00 32.75 121 ARG C CA 1
ATOM 2753 C C . ARG C 1 121 ? 22.373 -9.132 19.055 1.00 30.65 121 ARG C C 1
ATOM 2754 O O . ARG C 1 121 ? 22.097 -9.701 18.004 1.00 29.61 121 ARG C O 1
ATOM 2756 N N . GLN C 1 122 ? 23.264 -8.151 19.124 1.00 30.25 122 GLN C N 1
ATOM 2757 C CA . GLN C 1 122 ? 23.905 -7.626 17.922 1.00 28.71 122 GLN C CA 1
ATOM 2758 C C . GLN C 1 122 ? 24.951 -8.566 17.313 1.00 26.99 122 GLN C C 1
ATOM 2759 O O . GLN C 1 122 ? 25.159 -8.574 16.098 1.00 25.82 122 GLN C O 1
ATOM 2765 N N . VAL C 1 123 ? 25.612 -9.345 18.162 1.00 30.29 123 VAL C N 1
ATOM 2766 C CA . VAL C 1 123 ? 26.658 -10.256 17.712 1.00 29.87 123 VAL C CA 1
ATOM 2767 C C . VAL C 1 123 ? 26.085 -11.352 16.823 1.00 31.29 123 VAL C C 1
ATOM 2768 O O . VAL C 1 123 ? 25.141 -12.027 17.211 1.00 32.58 123 VAL C O 1
ATOM 2772 N N . MET C 1 124 ? 26.641 -11.522 15.627 1.00 23.80 124 MET C N 1
ATOM 2773 C CA . MET C 1 124 ? 26.230 -12.628 14.766 1.00 23.24 124 MET C CA 1
ATOM 2774 C C . MET C 1 124 ? 27.283 -13.727 14.716 1.00 22.67 124 MET C C 1
ATOM 2775 O O . MET C 1 124 ? 26.972 -14.906 14.874 1.00 23.00 124 MET C O 1
ATOM 2780 N N . ASP C 1 125 ? 28.532 -13.343 14.487 1.00 23.29 125 ASP C N 1
ATOM 2781 C CA . ASP C 1 125 ? 29.599 -14.333 14.405 1.00 21.70 125 ASP C CA 1
ATOM 2782 C C . ASP C 1 125 ? 30.803 -13.917 15.228 1.00 21.96 125 ASP C C 1
ATOM 2783 O O . ASP C 1 125 ? 31.017 -12.735 15.467 1.00 22.07 125 ASP C O 1
ATOM 2788 N N . VAL C 1 126 ? 31.575 -14.893 15.683 1.00 22.25 126 VAL C N 1
ATOM 2789 C CA . VAL C 1 126 ? 32.848 -14.609 16.331 1.00 23.83 126 VAL C CA 1
ATOM 2790 C C . VAL C 1 126 ? 33.945 -15.424 15.652 1.00 22.23 126 VAL C C 1
ATOM 2791 O O . VAL C 1 126 ? 33.843 -16.644 15.554 1.00 25.71 126 VAL C O 1
ATOM 2795 N N . TYR C 1 127 ? 34.990 -14.755 15.179 1.00 21.93 127 TYR C N 1
ATOM 2796 C CA . TYR C 1 127 ? 36.080 -15.454 14.508 1.00 21.89 127 TYR C CA 1
ATOM 2797 C C . TYR C 1 127 ? 37.375 -15.299 15.289 1.00 22.63 127 TYR C C 1
ATOM 2798 O O . TYR C 1 127 ? 37.755 -14.194 15.635 1.00 22.76 127 TYR C O 1
ATOM 2807 N N . PHE C 1 128 ? 38.039 -16.405 15.596 1.00 23.29 128 PHE C N 1
ATOM 2808 C CA . PHE C 1 128 ? 39.388 -16.326 16.139 1.00 24.12 128 PHE C CA 1
ATOM 2809 C C . PHE C 1 128 ? 40.346 -16.616 14.996 1.00 24.11 128 PHE C C 1
ATOM 2810 O O . PHE C 1 128 ? 40.214 -17.632 14.313 1.00 24.09 128 PHE C O 1
ATOM 2818 N N . LEU C 1 129 ? 41.323 -15.743 14.791 1.00 30.04 129 LEU C N 1
ATOM 2819 C CA . LEU C 1 129 ? 42.228 -15.920 13.668 1.00 28.76 129 LEU C CA 1
ATOM 2820 C C . LEU C 1 129 ? 43.665 -16.085 14.117 1.00 32.11 129 LEU C C 1
ATOM 2821 O O . LEU C 1 129 ? 44.001 -15.887 15.284 1.00 34.28 129 LEU C O 1
ATOM 2826 N N . ALA C 1 130 ? 44.517 -16.422 13.161 1.00 35.15 130 ALA C N 1
ATOM 2827 C CA . ALA C 1 130 ? 45.933 -16.540 13.424 1.00 34.01 130 ALA C CA 1
ATOM 2828 C C . ALA C 1 130 ? 46.553 -15.311 12.793 1.00 36.01 130 ALA C C 1
ATOM 2829 O O . ALA C 1 130 ? 47.270 -15.396 11.797 1.00 39.09 130 ALA C O 1
ATOM 2831 N N . GLY C 1 131 ? 46.220 -14.162 13.374 1.00 39.49 131 GLY C N 1
ATOM 2832 C CA . GLY C 1 131 ? 46.691 -12.873 12.911 1.00 32.84 131 GLY C CA 1
ATOM 2833 C C . GLY C 1 131 ? 46.967 -11.933 14.068 1.00 34.08 131 GLY C C 1
ATOM 2834 O O . GLY C 1 131 ? 47.259 -12.368 15.181 1.00 38.39 131 GLY C O 1
ATOM 2835 N N . ALA C 1 132 ? 46.876 -10.636 13.801 1.00 29.98 132 ALA C N 1
ATOM 2836 C CA . ALA C 1 132 ? 47.191 -9.613 14.795 1.00 37.19 132 ALA C CA 1
ATOM 2837 C C . ALA C 1 132 ? 46.152 -9.458 15.912 1.00 40.49 132 ALA C C 1
ATOM 2838 O O . ALA C 1 132 ? 46.496 -9.102 17.033 1.00 42.72 132 ALA C O 1
ATOM 2840 N N . ASP C 1 133 ? 44.883 -9.690 15.592 1.00 56.23 133 ASP C N 1
ATOM 2841 C CA . ASP C 1 133 ? 43.785 -9.512 16.550 1.00 55.13 133 ASP C CA 1
ATOM 2842 C C . ASP C 1 133 ? 43.396 -10.769 17.336 1.00 49.73 133 ASP C C 1
ATOM 2843 O O . ASP C 1 133 ? 43.531 -11.885 16.839 1.00 50.82 133 ASP C O 1
ATOM 2848 N N . ASP C 1 134 ? 42.917 -10.577 18.566 1.00 44.34 134 ASP C N 1
ATOM 2849 C CA . ASP C 1 134 ? 42.500 -11.693 19.420 1.00 32.43 134 ASP C CA 1
ATOM 2850 C C . ASP C 1 134 ? 41.245 -12.384 18.899 1.00 30.39 134 ASP C C 1
ATOM 2851 O O . ASP C 1 134 ? 41.163 -13.613 18.879 1.00 33.91 134 ASP C O 1
ATOM 2856 N N . PHE C 1 135 ? 40.265 -11.587 18.487 1.00 25.27 135 PHE C N 1
ATOM 2857 C CA . PHE C 1 135 ? 39.072 -12.121 17.849 1.00 24.38 135 PHE C CA 1
ATOM 2858 C C . PHE C 1 135 ? 38.398 -11.012 17.060 1.00 23.76 135 PHE C C 1
ATOM 2859 O O . PHE C 1 135 ? 38.657 -9.833 17.288 1.00 24.68 135 PHE C O 1
ATOM 2867 N N . ILE C 1 136 ? 37.538 -11.399 16.129 1.00 22.95 136 ILE C N 1
ATOM 2868 C CA . ILE C 1 136 ? 36.775 -10.458 15.331 1.00 22.50 136 ILE C CA 1
ATOM 2869 C C . ILE C 1 136 ? 35.285 -10.738 15.476 1.00 22.22 136 ILE C C 1
ATOM 2870 O O . ILE C 1 136 ? 34.866 -11.892 15.525 1.00 22.04 136 ILE C O 1
ATOM 2875 N N . LEU C 1 137 ? 34.490 -9.676 15.549 1.00 22.42 137 LEU C N 1
ATOM 2876 C CA . LEU C 1 137 ? 33.064 -9.795 15.789 1.00 22.49 137 LEU C CA 1
ATOM 2877 C C . LEU C 1 137 ? 32.281 -9.383 14.561 1.00 27.07 137 LEU C C 1
ATOM 2878 O O . LEU C 1 137 ? 32.375 -8.246 14.118 1.00 27.70 137 LEU C O 1
ATOM 2883 N N . HIS C 1 138 ? 31.497 -10.300 14.014 1.00 21.53 138 HIS C N 1
ATOM 2884 C CA . HIS C 1 138 ? 30.536 -9.931 12.992 1.00 21.30 138 HIS C CA 1
ATOM 2885 C C . HIS C 1 138 ? 29.266 -9.540 13.715 1.00 22.03 138 HIS C C 1
ATOM 2886 O O . HIS C 1 138 ? 28.643 -10.381 14.374 1.00 22.33 138 HIS C O 1
ATOM 2893 N N . VAL C 1 139 ? 28.879 -8.274 13.582 1.00 22.57 139 VAL C N 1
ATOM 2894 C CA . VAL C 1 139 ? 27.733 -7.747 14.313 1.00 30.65 139 VAL C CA 1
ATOM 2895 C C . VAL C 1 139 ? 26.681 -7.130 13.391 1.00 28.47 139 VAL C C 1
ATOM 2896 O O . VAL C 1 139 ? 26.990 -6.660 12.288 1.00 23.53 139 VAL C O 1
ATOM 2900 N N . ALA C 1 140 ? 25.436 -7.149 13.861 1.00 28.14 140 ALA C N 1
ATOM 2901 C CA . ALA C 1 140 ? 24.319 -6.500 13.181 1.00 27.25 140 ALA C CA 1
ATOM 2902 C C . ALA C 1 140 ? 23.541 -5.628 14.162 1.00 27.13 140 ALA C C 1
ATOM 2903 O O . ALA C 1 140 ? 23.310 -6.010 15.305 1.00 27.83 140 ALA C O 1
ATOM 2905 N N . ALA C 1 141 ? 23.128 -4.460 13.696 1.00 28.00 141 ALA C N 1
ATOM 2906 C CA . ALA C 1 141 ? 22.414 -3.496 14.512 1.00 29.84 141 ALA C CA 1
ATOM 2907 C C . ALA C 1 141 ? 21.326 -2.823 13.693 1.00 30.87 141 ALA C C 1
ATOM 2908 O O . ALA C 1 141 ? 21.364 -2.842 12.452 1.00 30.14 141 ALA C O 1
ATOM 2910 N N . ARG C 1 142 ? 20.359 -2.230 14.393 1.00 33.37 142 ARG C N 1
ATOM 2911 C CA . ARG C 1 142 ? 19.218 -1.608 13.731 1.00 41.45 142 ARG C CA 1
ATOM 2912 C C . ARG C 1 142 ? 19.659 -0.339 13.028 1.00 42.95 142 ARG C C 1
ATOM 2913 O O . ARG C 1 142 ? 19.356 -0.125 11.856 1.00 42.78 142 ARG C O 1
ATOM 2921 N N . ASP C 1 143 ? 20.379 0.500 13.760 1.00 53.05 143 ASP C N 1
ATOM 2922 C CA . ASP C 1 143 ? 20.867 1.761 13.238 1.00 42.19 143 ASP C CA 1
ATOM 2923 C C . ASP C 1 143 ? 22.237 2.082 13.821 1.00 38.93 143 ASP C C 1
ATOM 2924 O O . ASP C 1 143 ? 22.810 1.283 14.570 1.00 38.60 143 ASP C O 1
ATOM 2929 N N . THR C 1 144 ? 22.746 3.263 13.483 1.00 38.49 144 THR C N 1
ATOM 2930 C CA . THR C 1 144 ? 24.043 3.715 13.962 1.00 36.50 144 THR C CA 1
ATOM 2931 C C . THR C 1 144 ? 24.022 3.929 15.465 1.00 37.54 144 THR C C 1
ATOM 2932 O O . THR C 1 144 ? 25.035 3.744 16.140 1.00 36.90 144 THR C O 1
ATOM 2936 N N . GLU C 1 145 ? 22.864 4.307 15.993 1.00 46.33 145 GLU C N 1
ATOM 2937 C CA . GLU C 1 145 ? 22.737 4.504 17.426 1.00 48.93 145 GLU C CA 1
ATOM 2938 C C . GLU C 1 145 ? 22.851 3.149 18.107 1.00 48.49 145 GLU C C 1
ATOM 2939 O O . GLU C 1 145 ? 23.437 3.035 19.180 1.00 49.80 145 GLU C O 1
ATOM 2941 N N . ASP C 1 146 ? 22.301 2.121 17.467 1.00 37.90 146 ASP C N 1
ATOM 2942 C CA . ASP C 1 146 ? 22.361 0.762 17.997 1.00 36.65 146 ASP C CA 1
ATOM 2943 C C . ASP C 1 146 ? 23.792 0.223 17.975 1.00 34.81 146 ASP C C 1
ATOM 2944 O O . ASP C 1 146 ? 24.249 -0.398 18.938 1.00 34.56 146 ASP C O 1
ATOM 2949 N N . LEU C 1 147 ? 24.489 0.460 16.867 1.00 33.64 147 LEU C N 1
ATOM 2950 C CA . LEU C 1 147 ? 25.874 0.025 16.718 1.00 32.10 147 LEU C CA 1
ATOM 2951 C C . LEU C 1 147 ? 26.769 0.710 17.744 1.00 32.98 147 LEU C C 1
ATOM 2952 O O . LEU C 1 147 ? 27.587 0.060 18.410 1.00 32.28 147 LEU C O 1
ATOM 2957 N N . ARG C 1 148 ? 26.603 2.024 17.873 1.00 34.70 148 ARG C N 1
ATOM 2958 C CA . ARG C 1 148 ? 27.355 2.798 18.847 1.00 35.88 148 ARG C CA 1
ATOM 2959 C C . ARG C 1 148 ? 27.062 2.282 20.244 1.00 36.62 148 ARG C C 1
ATOM 2960 O O . ARG C 1 148 ? 27.966 2.149 21.071 1.00 36.54 148 ARG C O 1
ATOM 2962 N N . SER C 1 149 ? 25.790 1.990 20.494 1.00 37.32 149 SER C N 1
ATOM 2963 C CA . SER C 1 149 ? 25.362 1.474 21.784 1.00 38.34 149 SER C CA 1
ATOM 2964 C C . SER C 1 149 ? 26.109 0.191 22.098 1.00 36.74 149 SER C C 1
ATOM 2965 O O . SER C 1 149 ? 26.672 0.043 23.182 1.00 37.36 149 SER C O 1
ATOM 2967 N N . PHE C 1 150 ? 26.129 -0.729 21.140 1.00 34.85 150 PHE C N 1
ATOM 2968 C CA . PHE C 1 150 ? 26.811 -1.997 21.350 1.00 33.47 150 PHE C CA 1
ATOM 2969 C C . PHE C 1 150 ? 28.306 -1.835 21.602 1.00 32.90 150 PHE C C 1
ATOM 2970 O O . PHE C 1 150 ? 28.836 -2.392 22.561 1.00 33.16 150 PHE C O 1
ATOM 2978 N N . VAL C 1 151 ? 28.985 -1.079 20.745 1.00 32.36 151 VAL C N 1
ATOM 2979 C CA . VAL C 1 151 ? 30.428 -0.914 20.895 1.00 31.97 151 VAL C CA 1
ATOM 2980 C C . VAL C 1 151 ? 30.775 -0.265 22.230 1.00 33.65 151 VAL C C 1
ATOM 2981 O O . VAL C 1 151 ? 31.658 -0.736 22.943 1.00 39.94 151 VAL C O 1
ATOM 2985 N N . VAL C 1 152 ? 30.075 0.814 22.565 1.00 35.34 152 VAL C N 1
ATOM 2986 C CA . VAL C 1 152 ? 30.329 1.523 23.816 1.00 37.23 152 VAL C CA 1
ATOM 2987 C C . VAL C 1 152 ? 30.036 0.671 25.054 1.00 37.93 152 VAL C C 1
ATOM 2988 O O . VAL C 1 152 ? 30.891 0.518 25.923 1.00 38.37 152 VAL C O 1
ATOM 2992 N N . GLU C 1 153 ? 28.843 0.094 25.122 1.00 38.19 153 GLU C N 1
ATOM 2993 C CA . GLU C 1 153 ? 28.441 -0.631 26.322 1.00 41.39 153 GLU C CA 1
ATOM 2994 C C . GLU C 1 153 ? 29.121 -1.989 26.498 1.00 41.67 153 GLU C C 1
ATOM 2995 O O . GLU C 1 153 ? 29.419 -2.397 27.619 1.00 45.62 153 GLU C O 1
ATOM 3001 N N . ASN C 1 154 ? 29.379 -2.680 25.394 1.00 42.42 154 ASN C N 1
ATOM 3002 C CA . ASN C 1 154 ? 29.928 -4.032 25.469 1.00 34.95 154 ASN C CA 1
ATOM 3003 C C . ASN C 1 154 ? 31.442 -4.138 25.290 1.00 33.90 154 ASN C C 1
ATOM 3004 O O . ASN C 1 154 ? 32.058 -5.095 25.757 1.00 33.76 154 ASN C O 1
ATOM 3009 N N . LEU C 1 155 ? 32.040 -3.165 24.611 1.00 33.41 155 LEU C N 1
ATOM 3010 C CA . LEU C 1 155 ? 33.485 -3.170 24.399 1.00 32.70 155 LEU C CA 1
ATOM 3011 C C . LEU C 1 155 ? 34.197 -2.065 25.177 1.00 34.14 155 LEU C C 1
ATOM 3012 O O . LEU C 1 155 ? 35.019 -2.354 26.042 1.00 34.77 155 LEU C O 1
ATOM 3017 N N . ASN C 1 156 ? 33.875 -0.811 24.876 1.00 44.57 156 ASN C N 1
ATOM 3018 C CA . ASN C 1 156 ? 34.592 0.329 25.449 1.00 40.00 156 ASN C CA 1
ATOM 3019 C C . ASN C 1 156 ? 34.683 0.352 26.974 1.00 50.85 156 ASN C C 1
ATOM 3020 O O . ASN C 1 156 ? 35.656 0.854 27.530 1.00 53.25 156 ASN C O 1
ATOM 3025 N N . ALA C 1 157 ? 33.675 -0.190 27.646 1.00 38.74 157 ALA C N 1
ATOM 3026 C CA . ALA C 1 157 ? 33.647 -0.193 29.104 1.00 40.74 157 ALA C CA 1
ATOM 3027 C C . ALA C 1 157 ? 34.134 -1.508 29.699 1.00 44.41 157 ALA C C 1
ATOM 3028 O O . ALA C 1 157 ? 33.458 -2.097 30.541 1.00 48.51 157 ALA C O 1
ATOM 3030 N N . ASP C 1 158 ? 35.304 -1.970 29.269 1.00 39.17 158 ASP C N 1
ATOM 3031 C CA . ASP C 1 158 ? 35.829 -3.230 29.779 1.00 39.49 158 ASP C CA 1
ATOM 3032 C C . ASP C 1 158 ? 37.354 -3.276 29.692 1.00 41.11 158 ASP C C 1
ATOM 3033 O O . ASP C 1 158 ? 37.993 -2.302 29.291 1.00 40.94 158 ASP C O 1
ATOM 3038 N N . ALA C 1 159 ? 37.928 -4.414 30.078 1.00 61.46 159 ALA C N 1
ATOM 3039 C CA . ALA C 1 159 ? 39.371 -4.626 30.026 1.00 58.84 159 ALA C CA 1
ATOM 3040 C C . ALA C 1 159 ? 39.808 -5.079 28.639 1.00 57.13 159 ALA C C 1
ATOM 3041 O O . ALA C 1 159 ? 40.346 -6.174 28.474 1.00 55.08 159 ALA C O 1
ATOM 3043 N N . ASP C 1 160 ? 39.573 -4.233 27.642 1.00 56.45 160 ASP C N 1
ATOM 3044 C CA . ASP C 1 160 ? 40.068 -4.493 26.296 1.00 51.59 160 ASP C CA 1
ATOM 3045 C C . ASP C 1 160 ? 40.794 -3.296 25.695 1.00 46.58 160 ASP C C 1
ATOM 3046 O O . ASP C 1 160 ? 40.292 -2.171 25.702 1.00 37.99 160 ASP C O 1
ATOM 3051 N N . VAL C 1 161 ? 41.976 -3.570 25.155 1.00 36.03 161 VAL C N 1
ATOM 3052 C CA . VAL C 1 161 ? 42.881 -2.538 24.684 1.00 34.16 161 VAL C CA 1
ATOM 3053 C C . VAL C 1 161 ? 42.268 -1.680 23.589 1.00 33.59 161 VAL C C 1
ATOM 3054 O O . VAL C 1 161 ? 42.238 -0.453 23.704 1.00 34.64 161 VAL C O 1
ATOM 3056 N N . ALA C 1 162 ? 41.755 -2.317 22.541 1.00 32.98 162 ALA C N 1
ATOM 3057 C CA . ALA C 1 162 ? 41.235 -1.543 21.416 1.00 44.69 162 ALA C CA 1
ATOM 3058 C C . ALA C 1 162 ? 40.295 -2.314 20.505 1.00 37.92 162 ALA C C 1
ATOM 3059 O O . ALA C 1 162 ? 40.110 -3.521 20.648 1.00 38.82 162 ALA C O 1
ATOM 3061 N N . GLY C 1 163 ? 39.698 -1.591 19.568 1.00 31.20 163 GLY C N 1
ATOM 3062 C CA . GLY C 1 163 ? 38.832 -2.183 18.573 1.00 28.79 163 GLY C CA 1
ATOM 3063 C C . GLY C 1 163 ? 38.880 -1.408 17.272 1.00 28.90 163 GLY C C 1
ATOM 3064 O O . GLY C 1 163 ? 39.096 -0.195 17.266 1.00 30.12 163 GLY C O 1
ATOM 3065 N N . THR C 1 164 ? 38.695 -2.117 16.164 1.00 27.83 164 THR C N 1
ATOM 3066 C CA . THR C 1 164 ? 38.610 -1.498 14.849 1.00 28.03 164 THR C CA 1
ATOM 3067 C C . THR C 1 164 ? 37.303 -1.891 14.181 1.00 27.11 164 THR C C 1
ATOM 3068 O O . THR C 1 164 ? 37.079 -3.069 13.903 1.00 25.96 164 THR C O 1
ATOM 3072 N N . GLN C 1 165 ? 36.433 -0.915 13.937 1.00 27.78 165 GLN C N 1
ATOM 3073 C CA . GLN C 1 165 ? 35.155 -1.198 13.286 1.00 29.37 165 GLN C CA 1
ATOM 3074 C C . GLN C 1 165 ? 35.208 -0.950 11.776 1.00 27.27 165 GLN C C 1
ATOM 3075 O O . GLN C 1 165 ? 35.725 0.062 11.313 1.00 28.53 165 GLN C O 1
ATOM 3077 N N . THR C 1 166 ? 34.708 -1.913 11.012 1.00 46.49 166 THR C N 1
ATOM 3078 C CA . THR C 1 166 ? 34.666 -1.821 9.554 1.00 51.32 166 THR C CA 1
ATOM 3079 C C . THR C 1 166 ? 33.251 -2.070 9.047 1.00 51.82 166 THR C C 1
ATOM 3080 O O . THR C 1 166 ? 32.526 -2.892 9.603 1.00 52.45 166 THR C O 1
ATOM 3084 N N . SER C 1 167 ? 32.861 -1.367 7.987 1.00 30.36 167 SER C N 1
ATOM 3085 C CA . SER C 1 167 ? 31.492 -1.452 7.499 1.00 28.33 167 SER C CA 1
ATOM 3086 C C . SER C 1 167 ? 31.305 -2.690 6.633 1.00 29.94 167 SER C C 1
ATOM 3087 O O . SER C 1 167 ? 32.061 -2.926 5.689 1.00 25.59 167 SER C O 1
ATOM 3090 N N . LEU C 1 168 ? 30.284 -3.475 6.949 1.00 48.48 168 LEU C N 1
ATOM 3091 C CA . LEU C 1 168 ? 29.884 -4.558 6.072 1.00 21.51 168 LEU C CA 1
ATOM 3092 C C . LEU C 1 168 ? 28.816 -4.012 5.143 1.00 20.50 168 LEU C C 1
ATOM 3093 O O . LEU C 1 168 ? 27.815 -3.446 5.578 1.00 26.58 168 LEU C O 1
ATOM 3098 N N . ILE C 1 169 ? 29.068 -4.144 3.856 1.00 43.49 169 ILE C N 1
ATOM 3099 C CA . ILE C 1 169 ? 28.148 -3.691 2.849 1.00 38.67 169 ILE C CA 1
ATOM 3100 C C . ILE C 1 169 ? 27.186 -4.800 2.406 1.00 31.61 169 ILE C C 1
ATOM 3101 O O . ILE C 1 169 ? 26.003 -4.536 2.163 1.00 32.91 169 ILE C O 1
ATOM 3106 N N . PHE C 1 170 ? 27.688 -6.030 2.310 1.00 31.17 170 PHE C N 1
ATOM 3107 C CA . PHE C 1 170 ? 26.838 -7.196 2.032 1.00 31.70 170 PHE C CA 1
ATOM 3108 C C . PHE C 1 170 ? 27.541 -8.472 2.518 1.00 29.84 170 PHE C C 1
ATOM 3109 O O . PHE C 1 170 ? 28.755 -8.541 2.476 1.00 29.65 170 PHE C O 1
ATOM 3111 N N . GLU C 1 171 ? 26.802 -9.450 3.043 1.00 28.53 171 GLU C N 1
ATOM 3112 C CA . GLU C 1 171 ? 27.341 -10.794 3.297 1.00 27.44 171 GLU C CA 1
ATOM 3113 C C . GLU C 1 171 ? 26.649 -11.901 2.497 1.00 29.09 171 GLU C C 1
ATOM 3114 O O . GLU C 1 171 ? 25.493 -11.754 2.108 1.00 30.42 171 GLU C O 1
ATOM 3120 N N . HIS C 1 172 ? 27.360 -13.014 2.299 1.00 29.06 172 HIS C N 1
ATOM 3121 C CA . HIS C 1 172 ? 26.824 -14.169 1.582 1.00 30.48 172 HIS C CA 1
ATOM 3122 C C . HIS C 1 172 ? 27.093 -15.484 2.327 1.00 36.59 172 HIS C C 1
ATOM 3123 O O . HIS C 1 172 ? 28.190 -15.693 2.832 1.00 32.49 172 HIS C O 1
ATOM 3130 N N . LEU C 1 173 ? 26.087 -16.356 2.409 1.00 28.41 173 LEU C N 1
ATOM 3131 C CA . LEU C 1 173 ? 26.250 -17.656 3.051 1.00 30.97 173 LEU C CA 1
ATOM 3132 C C . LEU C 1 173 ? 25.904 -18.757 2.048 1.00 37.18 173 LEU C C 1
ATOM 3133 O O . LEU C 1 173 ? 26.719 -19.637 1.768 1.00 43.12 173 LEU C O 1
ATOM 3138 N N . ARG C 1 174 ? 24.671 -18.730 1.550 1.00 30.28 174 ARG C N 1
ATOM 3139 C CA . ARG C 1 174 ? 24.217 -19.666 0.521 1.00 32.53 174 ARG C CA 1
ATOM 3140 C C . ARG C 1 174 ? 22.988 -19.112 -0.219 1.00 36.97 174 ARG C C 1
ATOM 3141 O O . ARG C 1 174 ? 21.951 -19.777 -0.314 1.00 35.29 174 ARG C O 1
ATOM 3143 N N . GLY C 1 175 ? 23.117 -17.894 -0.745 1.00 54.35 175 GLY C N 1
ATOM 3144 C CA . GLY C 1 175 ? 21.966 -17.132 -1.228 1.00 54.32 175 GLY C CA 1
ATOM 3145 C C . GLY C 1 175 ? 22.146 -16.519 -2.619 1.00 60.02 175 GLY C C 1
ATOM 3146 O O . GLY C 1 175 ? 23.143 -16.759 -3.297 1.00 65.73 175 GLY C O 1
ATOM 3147 N N . ALA C 1 176 ? 21.165 -15.715 -3.027 1.00 56.16 176 ALA C N 1
ATOM 3148 C CA . ALA C 1 176 ? 21.183 -15.046 -4.327 1.00 56.57 176 ALA C CA 1
ATOM 3149 C C . ALA C 1 176 ? 22.125 -13.839 -4.329 1.00 61.16 176 ALA C C 1
ATOM 3150 O O . ALA C 1 176 ? 22.204 -13.096 -3.348 1.00 59.90 176 ALA C O 1
ATOM 3152 N N . ALA C 1 177 ? 22.836 -13.652 -5.439 1.00 73.84 177 ALA C N 1
ATOM 3153 C CA . ALA C 1 177 ? 23.837 -12.591 -5.560 1.00 77.41 177 ALA C CA 1
ATOM 3154 C C . ALA C 1 177 ? 23.269 -11.194 -5.811 1.00 90.36 177 ALA C C 1
ATOM 3155 O O . ALA C 1 177 ? 23.571 -10.258 -5.066 1.00 87.81 177 ALA C O 1
ATOM 3157 N N . PRO C 1 178 ? 22.468 -11.066 -6.868 1.00 97.38 178 PRO C N 1
ATOM 3158 C CA . PRO C 1 178 ? 21.915 -9.782 -7.318 1.00 47.84 178 PRO C CA 1
ATOM 3159 C C . PRO C 1 178 ? 23.015 -8.826 -7.776 1.00 47.57 178 PRO C C 1
ATOM 3160 O O . PRO C 1 178 ? 23.410 -8.834 -8.945 1.00 49.32 178 PRO C O 1
ATOM 3162 N N . GLU D 1 31 ? 9.205 -8.031 2.079 1.00 71.80 31 GLU D N 1
ATOM 3163 C CA . GLU D 1 31 ? 8.662 -9.156 1.326 1.00 68.96 31 GLU D CA 1
ATOM 3164 C C . GLU D 1 31 ? 8.246 -10.286 2.262 1.00 68.03 31 GLU D C 1
ATOM 3165 O O . GLU D 1 31 ? 8.075 -11.430 1.838 1.00 68.57 31 GLU D O 1
ATOM 3167 N N . LEU D 1 32 ? 8.086 -9.953 3.539 1.00 65.39 32 LEU D N 1
ATOM 3168 C CA . LEU D 1 32 ? 7.710 -10.930 4.556 1.00 61.72 32 LEU D CA 1
ATOM 3169 C C . LEU D 1 32 ? 6.366 -10.611 5.208 1.00 60.04 32 LEU D C 1
ATOM 3170 O O . LEU D 1 32 ? 6.186 -9.539 5.785 1.00 58.42 32 LEU D O 1
ATOM 3175 N N . ASP D 1 33 ? 5.428 -11.549 5.128 1.00 45.24 33 ASP D N 1
ATOM 3176 C CA . ASP D 1 33 ? 4.150 -11.403 5.815 1.00 47.99 33 ASP D CA 1
ATOM 3177 C C . ASP D 1 33 ? 4.276 -11.914 7.247 1.00 47.21 33 ASP D C 1
ATOM 3178 O O . ASP D 1 33 ? 5.366 -12.282 7.680 1.00 44.67 33 ASP D O 1
ATOM 3183 N N . GLU D 1 34 ? 3.172 -11.922 7.986 1.00 58.94 34 GLU D N 1
ATOM 3184 C CA . GLU D 1 34 ? 3.194 -12.402 9.364 1.00 58.47 34 GLU D CA 1
ATOM 3185 C C . GLU D 1 34 ? 3.527 -13.896 9.416 1.00 54.15 34 GLU D C 1
ATOM 3186 O O . GLU D 1 34 ? 4.220 -14.366 10.327 1.00 53.21 34 GLU D O 1
ATOM 3188 N N . VAL D 1 35 ? 3.053 -14.632 8.417 1.00 47.35 35 VAL D N 1
ATOM 3189 C CA . VAL D 1 35 ? 3.277 -16.072 8.357 1.00 46.07 35 VAL D CA 1
ATOM 3190 C C . VAL D 1 35 ? 4.759 -16.414 8.178 1.00 44.77 35 VAL D C 1
ATOM 3191 O O . VAL D 1 35 ? 5.291 -17.282 8.881 1.00 41.32 35 VAL D O 1
ATOM 3195 N N . ASP D 1 36 ? 5.427 -15.714 7.262 1.00 51.61 36 ASP D N 1
ATOM 3196 C CA . ASP D 1 36 ? 6.851 -15.929 7.025 1.00 50.01 36 ASP D CA 1
ATOM 3197 C C . ASP D 1 36 ? 7.677 -15.633 8.270 1.00 49.75 36 ASP D C 1
ATOM 3198 O O . ASP D 1 36 ? 8.606 -16.371 8.597 1.00 51.00 36 ASP D O 1
ATOM 3203 N N . ARG D 1 37 ? 7.324 -14.560 8.970 1.00 51.76 37 ARG D N 1
ATOM 3204 C CA . ARG D 1 37 ? 8.030 -14.176 10.183 1.00 52.18 37 ARG D CA 1
ATOM 3205 C C . ARG D 1 37 ? 7.840 -15.215 11.279 1.00 51.42 37 ARG D C 1
ATOM 3206 O O . ARG D 1 37 ? 8.792 -15.569 11.980 1.00 52.23 37 ARG D O 1
ATOM 3214 N N . ARG D 1 38 ? 6.609 -15.702 11.424 1.00 48.19 38 ARG D N 1
ATOM 3215 C CA . ARG D 1 38 ? 6.324 -16.741 12.409 1.00 47.19 38 ARG D CA 1
ATOM 3216 C C . ARG D 1 38 ? 7.142 -17.997 12.099 1.00 41.11 38 ARG D C 1
ATOM 3217 O O . ARG D 1 38 ? 7.713 -18.633 13.000 1.00 38.82 38 ARG D O 1
ATOM 3219 N N . ILE D 1 39 ? 7.215 -18.327 10.811 1.00 38.29 39 ILE D N 1
ATOM 3220 C CA . ILE D 1 39 ? 8.011 -19.455 10.344 1.00 36.54 39 ILE D CA 1
ATOM 3221 C C . ILE D 1 39 ? 9.474 -19.272 10.736 1.00 34.53 39 ILE D C 1
ATOM 3222 O O . ILE D 1 39 ? 10.104 -20.186 11.270 1.00 33.92 39 ILE D O 1
ATOM 3227 N N . LEU D 1 40 ? 10.001 -18.078 10.484 1.00 33.89 40 LEU D N 1
ATOM 3228 C CA . LEU D 1 40 ? 11.397 -17.783 10.778 1.00 32.26 40 LEU D CA 1
ATOM 3229 C C . LEU D 1 40 ? 11.694 -17.861 12.268 1.00 32.84 40 LEU D C 1
ATOM 3230 O O . LEU D 1 40 ? 12.762 -18.317 12.663 1.00 31.76 40 LEU D O 1
ATOM 3235 N N . SER D 1 41 ? 10.753 -17.412 13.091 1.00 34.85 41 SER D N 1
ATOM 3236 C CA . SER D 1 41 ? 10.939 -17.451 14.537 1.00 35.94 41 SER D CA 1
ATOM 3237 C C . SER D 1 41 ? 10.985 -18.892 15.025 1.00 35.94 41 SER D C 1
ATOM 3238 O O . SER D 1 41 ? 11.906 -19.298 15.758 1.00 35.56 41 SER D O 1
ATOM 3241 N N . LEU D 1 42 ? 9.998 -19.671 14.590 1.00 36.66 42 LEU D N 1
ATOM 3242 C CA . LEU D 1 42 ? 9.920 -21.065 14.998 1.00 37.15 42 LEU D CA 1
ATOM 3243 C C . LEU D 1 42 ? 11.151 -21.837 14.545 1.00 35.23 42 LEU D C 1
ATOM 3244 O O . LEU D 1 42 ? 11.693 -22.645 15.298 1.00 35.56 42 LEU D O 1
ATOM 3249 N N . LEU D 1 43 ? 11.613 -21.555 13.330 1.00 38.77 43 LEU D N 1
ATOM 3250 C CA . LEU D 1 43 ? 12.742 -22.284 12.767 1.00 38.83 43 LEU D CA 1
ATOM 3251 C C . LEU D 1 43 ? 14.042 -21.846 13.425 1.00 44.89 43 LEU D C 1
ATOM 3252 O O . LEU D 1 43 ? 14.968 -22.642 13.572 1.00 44.65 43 LEU D O 1
ATOM 3257 N N . HIS D 1 44 ? 14.105 -20.578 13.819 1.00 40.36 44 HIS D N 1
ATOM 3258 C CA . HIS D 1 44 ? 15.246 -20.074 14.565 1.00 43.01 44 HIS D CA 1
ATOM 3259 C C . HIS D 1 44 ? 15.364 -20.826 15.874 1.00 45.89 44 HIS D C 1
ATOM 3260 O O . HIS D 1 44 ? 16.459 -21.217 16.274 1.00 45.52 44 HIS D O 1
ATOM 3267 N N . GLY D 1 45 ? 14.234 -21.026 16.546 1.00 49.64 45 GLY D N 1
ATOM 3268 C CA . GLY D 1 45 ? 14.276 -21.723 17.817 1.00 49.18 45 GLY D CA 1
ATOM 3269 C C . GLY D 1 45 ? 14.456 -23.222 17.666 1.00 48.17 45 GLY D C 1
ATOM 3270 O O . GLY D 1 45 ? 15.148 -23.849 18.466 1.00 49.53 45 GLY D O 1
ATOM 3271 N N . ASP D 1 46 ? 13.836 -23.800 16.642 1.00 50.51 46 ASP D N 1
ATOM 3272 C CA . ASP D 1 46 ? 13.960 -25.231 16.375 1.00 47.66 46 ASP D CA 1
ATOM 3273 C C . ASP D 1 46 ? 14.288 -25.498 14.907 1.00 43.67 46 ASP D C 1
ATOM 3274 O O . ASP D 1 46 ? 13.383 -25.652 14.088 1.00 43.81 46 ASP D O 1
ATOM 3279 N N . ALA D 1 47 ? 15.571 -25.542 14.567 1.00 40.79 47 ALA D N 1
ATOM 3280 C CA . ALA D 1 47 ? 15.965 -25.826 13.191 1.00 37.60 47 ALA D CA 1
ATOM 3281 C C . ALA D 1 47 ? 15.504 -27.216 12.747 1.00 37.30 47 ALA D C 1
ATOM 3282 O O . ALA D 1 47 ? 15.369 -27.481 11.553 1.00 37.79 47 ALA D O 1
ATOM 3284 N N . ARG D 1 48 ? 15.232 -28.091 13.710 1.00 42.12 48 ARG D N 1
ATOM 3285 C CA . ARG D 1 48 ? 14.913 -29.478 13.401 1.00 43.49 48 ARG D CA 1
ATOM 3286 C C . ARG D 1 48 ? 13.419 -29.744 13.490 1.00 46.59 48 ARG D C 1
ATOM 3287 O O . ARG D 1 48 ? 12.984 -30.892 13.452 1.00 49.67 48 ARG D O 1
ATOM 3295 N N . MET D 1 49 ? 12.634 -28.682 13.610 1.00 42.10 49 MET D N 1
ATOM 3296 C CA . MET D 1 49 ? 11.187 -28.822 13.728 1.00 44.84 49 MET D CA 1
ATOM 3297 C C . MET D 1 49 ? 10.564 -29.445 12.487 1.00 47.19 49 MET D C 1
ATOM 3298 O O . MET D 1 49 ? 10.758 -28.951 11.383 1.00 49.62 49 MET D O 1
ATOM 3303 N N . PRO D 1 50 ? 9.801 -30.532 12.672 1.00 47.51 50 PRO D N 1
ATOM 3304 C CA . PRO D 1 50 ? 9.172 -31.243 11.553 1.00 46.92 50 PRO D CA 1
ATOM 3305 C C . PRO D 1 50 ? 8.210 -30.321 10.819 1.00 46.60 50 PRO D C 1
ATOM 3306 O O . PRO D 1 50 ? 7.564 -29.493 11.458 1.00 48.94 50 PRO D O 1
ATOM 3310 N N . ASN D 1 51 ? 8.104 -30.474 9.504 1.00 43.38 51 ASN D N 1
ATOM 3311 C CA . ASN D 1 51 ? 7.301 -29.565 8.693 1.00 43.22 51 ASN D CA 1
ATOM 3312 C C . ASN D 1 51 ? 5.820 -29.533 9.034 1.00 46.08 51 ASN D C 1
ATOM 3313 O O . ASN D 1 51 ? 5.207 -28.465 9.046 1.00 47.07 51 ASN D O 1
ATOM 3318 N N . ASN D 1 52 ? 5.242 -30.697 9.309 1.00 54.53 52 ASN D N 1
ATOM 3319 C CA . ASN D 1 52 ? 3.826 -30.758 9.633 1.00 55.31 52 ASN D CA 1
ATOM 3320 C C . ASN D 1 52 ? 3.540 -30.051 10.949 1.00 58.17 52 ASN D C 1
ATOM 3321 O O . ASN D 1 52 ? 2.538 -29.350 11.079 1.00 63.64 52 ASN D O 1
ATOM 3326 N N . ALA D 1 53 ? 4.435 -30.220 11.917 1.00 55.11 53 ALA D N 1
ATOM 3327 C CA . ALA D 1 53 ? 4.304 -29.537 13.196 1.00 53.55 53 ALA D CA 1
ATOM 3328 C C . ALA D 1 53 ? 4.489 -28.042 12.988 1.00 51.43 53 ALA D C 1
ATOM 3329 O O . ALA D 1 53 ? 3.804 -27.224 13.600 1.00 54.39 53 ALA D O 1
ATOM 3331 N N . LEU D 1 54 ? 5.416 -27.696 12.102 1.00 45.32 54 LEU D N 1
ATOM 3332 C CA . LEU D 1 54 ? 5.704 -26.305 11.792 1.00 43.42 54 LEU D CA 1
ATOM 3333 C C . LEU D 1 54 ? 4.548 -25.688 11.018 1.00 44.66 54 LEU D C 1
ATOM 3334 O O . LEU D 1 54 ? 3.669 -25.059 11.602 1.00 46.19 54 LEU D O 1
ATOM 3339 N N . ASP D 1 56 ? 1.382 -25.804 10.474 1.00 58.01 56 ASP D N 1
ATOM 3340 C CA . ASP D 1 56 ? 0.228 -25.983 11.347 1.00 59.52 56 ASP D CA 1
ATOM 3341 C C . ASP D 1 56 ? 0.286 -25.018 12.522 1.00 59.09 56 ASP D C 1
ATOM 3342 O O . ASP D 1 56 ? -0.717 -24.399 12.875 1.00 62.41 56 ASP D O 1
ATOM 3347 N N . THR D 1 57 ? 1.463 -24.899 13.130 1.00 52.57 57 THR D N 1
ATOM 3348 C CA . THR D 1 57 ? 1.670 -23.965 14.232 1.00 53.67 57 THR D CA 1
ATOM 3349 C C . THR D 1 57 ? 1.480 -22.545 13.714 1.00 53.09 57 THR D C 1
ATOM 3350 O O . THR D 1 57 ? 1.032 -21.653 14.433 1.00 54.21 57 THR D O 1
ATOM 3354 N N . VAL D 1 58 ? 1.834 -22.359 12.448 1.00 59.37 58 VAL D N 1
ATOM 3355 C CA . VAL D 1 58 ? 1.677 -21.087 11.754 1.00 58.87 58 VAL D CA 1
ATOM 3356 C C . VAL D 1 58 ? 0.260 -20.938 11.204 1.00 60.57 58 VAL D C 1
ATOM 3357 O O . VAL D 1 58 ? -0.188 -19.834 10.889 1.00 62.83 58 VAL D O 1
ATOM 3361 N N . GLY D 1 59 ? -0.448 -22.059 11.113 1.00 53.76 59 GLY D N 1
ATOM 3362 C CA . GLY D 1 59 ? -1.809 -22.077 10.607 1.00 56.90 59 GLY D CA 1
ATOM 3363 C C . GLY D 1 59 ? -1.893 -22.282 9.108 1.00 58.87 59 GLY D C 1
ATOM 3364 O O . GLY D 1 59 ? -2.823 -21.820 8.454 1.00 58.99 59 GLY D O 1
ATOM 3365 N N . ILE D 1 60 ? -0.907 -22.976 8.555 1.00 61.42 60 ILE D N 1
ATOM 3366 C CA . ILE D 1 60 ? -0.911 -23.280 7.132 1.00 62.67 60 ILE D CA 1
ATOM 3367 C C . ILE D 1 60 ? -0.921 -24.789 6.907 1.00 68.96 60 ILE D C 1
ATOM 3368 O O . ILE D 1 60 ? -0.835 -25.572 7.854 1.00 68.36 60 ILE D O 1
ATOM 3370 N N . ALA D 1 61 ? -1.045 -25.186 5.646 1.00 76.12 61 ALA D N 1
ATOM 3371 C CA . ALA D 1 61 ? -0.947 -26.586 5.260 1.00 56.88 61 ALA D CA 1
ATOM 3372 C C . ALA D 1 61 ? 0.524 -26.898 4.995 1.00 53.77 61 ALA D C 1
ATOM 3373 O O . ALA D 1 61 ? 1.270 -26.019 4.563 1.00 51.50 61 ALA D O 1
ATOM 3375 N N . PRO D 1 62 ? 0.952 -28.139 5.274 1.00 57.54 62 PRO D N 1
ATOM 3376 C CA . PRO D 1 62 ? 2.353 -28.536 5.088 1.00 54.19 62 PRO D CA 1
ATOM 3377 C C . PRO D 1 62 ? 2.913 -28.244 3.688 1.00 54.74 62 PRO D C 1
ATOM 3378 O O . PRO D 1 62 ? 4.079 -27.862 3.576 1.00 56.87 62 PRO D O 1
ATOM 3382 N N . SER D 1 63 ? 2.107 -28.420 2.645 1.00 53.02 63 SER D N 1
ATOM 3383 C CA . SER D 1 63 ? 2.558 -28.132 1.284 1.00 52.73 63 SER D CA 1
ATOM 3384 C C . SER D 1 63 ? 2.891 -26.652 1.104 1.00 53.07 63 SER D C 1
ATOM 3385 O O . SER D 1 63 ? 3.943 -26.291 0.557 1.00 48.59 63 SER D O 1
ATOM 3388 N N . THR D 1 64 ? 1.991 -25.798 1.581 1.00 64.58 64 THR D N 1
ATOM 3389 C CA . THR D 1 64 ? 2.167 -24.358 1.460 1.00 65.21 64 THR D CA 1
ATOM 3390 C C . THR D 1 64 ? 3.382 -23.957 2.283 1.00 60.16 64 THR D C 1
ATOM 3391 O O . THR D 1 64 ? 4.113 -23.036 1.922 1.00 57.85 64 THR D O 1
ATOM 3395 N N . CYS D 1 65 ? 3.587 -24.661 3.392 1.00 46.10 65 CYS D N 1
ATOM 3396 C CA . CYS D 1 65 ? 4.729 -24.422 4.261 1.00 43.32 65 CYS D CA 1
ATOM 3397 C C . CYS D 1 65 ? 6.014 -24.732 3.499 1.00 42.65 65 CYS D C 1
ATOM 3398 O O . CYS D 1 65 ? 6.993 -23.989 3.585 1.00 40.24 65 CYS D O 1
ATOM 3401 N N . HIS D 1 66 ? 6.002 -25.834 2.753 1.00 49.68 66 HIS D N 1
ATOM 3402 C CA . HIS D 1 66 ? 7.143 -26.202 1.924 1.00 47.54 66 HIS D CA 1
ATOM 3403 C C . HIS D 1 66 ? 7.425 -25.128 0.883 1.00 46.84 66 HIS D C 1
ATOM 3404 O O . HIS D 1 66 ? 8.579 -24.758 0.660 1.00 46.56 66 HIS D O 1
ATOM 3411 N N . GLY D 1 67 ? 6.367 -24.622 0.255 1.00 50.59 67 GLY D N 1
ATOM 3412 C CA . GLY D 1 67 ? 6.524 -23.570 -0.734 1.00 51.92 67 GLY D CA 1
ATOM 3413 C C . GLY D 1 67 ? 7.113 -22.303 -0.144 1.00 51.55 67 GLY D C 1
ATOM 3414 O O . GLY D 1 67 ? 7.966 -21.650 -0.754 1.00 51.79 67 GLY D O 1
ATOM 3415 N N . ARG D 1 68 ? 6.667 -21.964 1.061 1.00 40.32 68 ARG D N 1
ATOM 3416 C CA . ARG D 1 68 ? 7.131 -20.759 1.734 1.00 42.07 68 ARG D CA 1
ATOM 3417 C C . ARG D 1 68 ? 8.580 -20.857 2.196 1.00 40.17 68 ARG D C 1
ATOM 3418 O O . ARG D 1 68 ? 9.352 -19.919 2.021 1.00 42.56 68 ARG D O 1
ATOM 3426 N N . VAL D 1 69 ? 8.946 -21.982 2.798 1.00 35.50 69 VAL D N 1
ATOM 3427 C CA . VAL D 1 69 ? 10.321 -22.172 3.234 1.00 33.36 69 VAL D CA 1
ATOM 3428 C C . VAL D 1 69 ? 11.252 -22.239 2.023 1.00 32.73 69 VAL D C 1
ATOM 3429 O O . VAL D 1 69 ? 12.345 -21.670 2.036 1.00 31.12 69 VAL D O 1
ATOM 3433 N N . ARG D 1 70 ? 10.808 -22.919 0.971 1.00 35.59 70 ARG D N 1
ATOM 3434 C CA . ARG D 1 70 ? 11.587 -22.987 -0.260 1.00 34.91 70 ARG D CA 1
ATOM 3435 C C . ARG D 1 70 ? 11.796 -21.580 -0.809 1.00 34.78 70 ARG D C 1
ATOM 3436 O O . ARG D 1 70 ? 12.888 -21.242 -1.274 1.00 32.78 70 ARG D O 1
ATOM 3444 N N . ARG D 1 71 ? 10.752 -20.756 -0.730 1.00 36.90 71 ARG D N 1
ATOM 3445 C CA . ARG D 1 71 ? 10.856 -19.358 -1.137 1.00 34.91 71 ARG D CA 1
ATOM 3446 C C . ARG D 1 71 ? 11.898 -18.640 -0.293 1.00 32.76 71 ARG D C 1
ATOM 3447 O O . ARG D 1 71 ? 12.754 -17.950 -0.824 1.00 32.16 71 ARG D O 1
ATOM 3455 N N . LEU D 1 72 ? 11.809 -18.804 1.023 1.00 31.93 72 LEU D N 1
ATOM 3456 C CA . LEU D 1 72 ? 12.702 -18.126 1.955 1.00 39.02 72 LEU D CA 1
ATOM 3457 C C . LEU D 1 72 ? 14.164 -18.459 1.684 1.00 35.38 72 LEU D C 1
ATOM 3458 O O . LEU D 1 72 ? 15.038 -17.590 1.753 1.00 30.92 72 LEU D O 1
ATOM 3463 N N . VAL D 1 73 ? 14.426 -19.726 1.383 1.00 28.68 73 VAL D N 1
ATOM 3464 C CA . VAL D 1 73 ? 15.774 -20.141 1.031 1.00 27.66 73 VAL D CA 1
ATOM 3465 C C . VAL D 1 73 ? 16.172 -19.542 -0.318 1.00 28.14 73 VAL D C 1
ATOM 3466 O O . VAL D 1 73 ? 17.308 -19.099 -0.491 1.00 27.29 73 VAL D O 1
ATOM 3470 N N . ASP D 1 74 ? 15.234 -19.498 -1.261 1.00 37.77 74 ASP D N 1
ATOM 3471 C CA . ASP D 1 74 ? 15.526 -18.940 -2.581 1.00 42.74 74 ASP D CA 1
ATOM 3472 C C . ASP D 1 74 ? 15.897 -17.460 -2.513 1.00 42.54 74 ASP D C 1
ATOM 3473 O O . ASP D 1 74 ? 16.838 -17.017 -3.169 1.00 44.95 74 ASP D O 1
ATOM 3478 N N . LEU D 1 75 ? 15.150 -16.708 -1.713 1.00 58.74 75 LEU D N 1
ATOM 3479 C CA . LEU D 1 75 ? 15.350 -15.272 -1.547 1.00 28.79 75 LEU D CA 1
ATOM 3480 C C . LEU D 1 75 ? 16.587 -14.944 -0.717 1.00 31.48 75 LEU D C 1
ATOM 3481 O O . LEU D 1 75 ? 17.038 -13.797 -0.686 1.00 35.65 75 LEU D O 1
ATOM 3486 N N . GLY D 1 76 ? 17.119 -15.952 -0.034 1.00 41.42 76 GLY D N 1
ATOM 3487 C CA . GLY D 1 76 ? 18.281 -15.769 0.811 1.00 32.50 76 GLY D CA 1
ATOM 3488 C C . GLY D 1 76 ? 17.932 -15.364 2.229 1.00 32.25 76 GLY D C 1
ATOM 3489 O O . GLY D 1 76 ? 18.822 -15.101 3.038 1.00 33.44 76 GLY D O 1
ATOM 3490 N N . VAL D 1 77 ? 16.639 -15.308 2.533 1.00 32.33 77 VAL D N 1
ATOM 3491 C CA . VAL D 1 77 ? 16.189 -14.973 3.880 1.00 32.71 77 VAL D CA 1
ATOM 3492 C C . VAL D 1 77 ? 16.627 -16.058 4.850 1.00 32.95 77 VAL D C 1
ATOM 3493 O O . VAL D 1 77 ? 17.068 -15.776 5.963 1.00 33.69 77 VAL D O 1
ATOM 3497 N N . ILE D 1 78 ? 16.515 -17.304 4.405 1.00 34.01 78 ILE D N 1
ATOM 3498 C CA . ILE D 1 78 ? 17.109 -18.420 5.117 1.00 35.05 78 ILE D CA 1
ATOM 3499 C C . ILE D 1 78 ? 18.316 -18.829 4.304 1.00 32.66 78 ILE D C 1
ATOM 3500 O O . ILE D 1 78 ? 18.192 -19.276 3.165 1.00 39.47 78 ILE D O 1
ATOM 3505 N N . ARG D 1 79 ? 19.490 -18.642 4.884 1.00 33.19 79 ARG D N 1
ATOM 3506 C CA . ARG D 1 79 ? 20.723 -18.906 4.170 1.00 39.10 79 ARG D CA 1
ATOM 3507 C C . ARG D 1 79 ? 21.087 -20.382 4.256 1.00 38.43 79 ARG D C 1
ATOM 3508 O O . ARG D 1 79 ? 21.765 -20.914 3.382 1.00 39.42 79 ARG D O 1
ATOM 3516 N N . GLY D 1 80 ? 20.630 -21.039 5.317 1.00 33.90 80 GLY D N 1
ATOM 3517 C CA . GLY D 1 80 ? 20.823 -22.471 5.459 1.00 34.34 80 GLY D CA 1
ATOM 3518 C C . GLY D 1 80 ? 20.519 -22.987 6.851 1.00 35.22 80 GLY D C 1
ATOM 3519 O O . GLY D 1 80 ? 20.196 -22.217 7.753 1.00 35.54 80 GLY D O 1
ATOM 3520 N N . PHE D 1 81 ? 20.613 -24.300 7.021 1.00 35.83 81 PHE D N 1
ATOM 3521 C CA . PHE D 1 81 ? 20.442 -24.918 8.327 1.00 36.98 81 PHE D CA 1
ATOM 3522 C C . PHE D 1 81 ? 21.756 -25.595 8.679 1.00 37.95 81 PHE D C 1
ATOM 3523 O O . PHE D 1 81 ? 22.278 -26.370 7.886 1.00 37.94 81 PHE D O 1
ATOM 3531 N N . TYR D 1 82 ? 22.284 -25.330 9.868 1.00 44.43 82 TYR D N 1
ATOM 3532 C CA . TYR D 1 82 ? 23.595 -25.864 10.225 1.00 47.13 82 TYR D CA 1
ATOM 3533 C C . TYR D 1 82 ? 23.625 -26.550 11.585 1.00 42.69 82 TYR D C 1
ATOM 3534 O O . TYR D 1 82 ? 22.806 -26.269 12.461 1.00 43.15 82 TYR D O 1
ATOM 3543 N N . THR D 1 83 ? 24.574 -27.466 11.737 1.00 47.67 83 THR D N 1
ATOM 3544 C CA . THR D 1 83 ? 24.841 -28.120 13.008 1.00 54.10 83 THR D CA 1
ATOM 3545 C C . THR D 1 83 ? 26.138 -27.563 13.585 1.00 58.79 83 THR D C 1
ATOM 3546 O O . THR D 1 83 ? 27.117 -27.383 12.860 1.00 56.50 83 THR D O 1
ATOM 3550 N N . ASP D 1 84 ? 26.140 -27.271 14.882 1.00 74.31 84 ASP D N 1
ATOM 3551 C CA . ASP D 1 84 ? 27.331 -26.746 15.536 1.00 77.57 84 ASP D CA 1
ATOM 3552 C C . ASP D 1 84 ? 28.216 -27.886 16.026 1.00 83.47 84 ASP D C 1
ATOM 3553 O O . ASP D 1 84 ? 27.997 -28.428 17.109 1.00 86.91 84 ASP D O 1
ATOM 3558 N N . ILE D 1 85 ? 29.209 -28.249 15.219 1.00 79.30 85 ILE D N 1
ATOM 3559 C CA . ILE D 1 85 ? 30.162 -29.291 15.590 1.00 79.84 85 ILE D CA 1
ATOM 3560 C C . ILE D 1 85 ? 31.281 -28.707 16.447 1.00 80.60 85 ILE D C 1
ATOM 3561 O O . ILE D 1 85 ? 31.576 -27.515 16.363 1.00 79.99 85 ILE D O 1
ATOM 3563 N N . ASP D 1 86 ? 31.909 -29.551 17.261 1.00 82.09 86 ASP D N 1
ATOM 3564 C CA . ASP D 1 86 ? 32.981 -29.107 18.150 1.00 82.78 86 ASP D CA 1
ATOM 3565 C C . ASP D 1 86 ? 34.266 -28.782 17.397 1.00 80.70 86 ASP D C 1
ATOM 3566 O O . ASP D 1 86 ? 35.149 -28.111 17.933 1.00 79.93 86 ASP D O 1
ATOM 3568 N N . PRO D 1 87 ? 34.370 -29.276 16.165 1.00 79.79 87 PRO D N 1
ATOM 3569 C CA . PRO D 1 87 ? 35.561 -29.107 15.325 1.00 77.89 87 PRO D CA 1
ATOM 3570 C C . PRO D 1 87 ? 36.837 -29.760 15.865 1.00 79.87 87 PRO D C 1
ATOM 3571 O O . PRO D 1 87 ? 37.652 -30.259 15.089 1.00 82.07 87 PRO D O 1
ATOM 3573 N N . VAL D 1 88 ? 37.013 -29.761 17.184 1.00 76.81 88 VAL D N 1
ATOM 3574 C CA . VAL D 1 88 ? 38.197 -30.365 17.790 1.00 76.92 88 VAL D CA 1
ATOM 3575 C C . VAL D 1 88 ? 38.157 -31.886 17.686 1.00 78.15 88 VAL D C 1
ATOM 3576 O O . VAL D 1 88 ? 39.156 -32.560 17.946 1.00 80.42 88 VAL D O 1
ATOM 3578 N N . ALA D 1 89 ? 37.001 -32.405 17.279 1.00 82.58 89 ALA D N 1
ATOM 3579 C CA . ALA D 1 89 ? 36.784 -33.836 17.090 1.00 86.18 89 ALA D CA 1
ATOM 3580 C C . ALA D 1 89 ? 35.394 -34.107 16.511 1.00 85.85 89 ALA D C 1
ATOM 3581 O O . ALA D 1 89 ? 34.471 -34.437 17.257 1.00 87.38 89 ALA D O 1
ATOM 3583 N N . VAL D 1 90 ? 35.224 -33.959 15.196 1.00 74.61 90 VAL D N 1
ATOM 3584 C CA . VAL D 1 90 ? 36.258 -33.475 14.285 1.00 72.44 90 VAL D CA 1
ATOM 3585 C C . VAL D 1 90 ? 35.592 -32.698 13.156 1.00 69.31 90 VAL D C 1
ATOM 3586 O O . VAL D 1 90 ? 34.493 -33.046 12.719 1.00 66.15 90 VAL D O 1
ATOM 3588 N N . PRO D 1 93 ? 38.180 -29.690 9.177 1.00 85.02 93 PRO D N 1
ATOM 3589 C CA . PRO D 1 93 ? 38.841 -29.150 7.996 1.00 34.08 93 PRO D CA 1
ATOM 3590 C C . PRO D 1 93 ? 39.792 -28.011 8.367 1.00 37.16 93 PRO D C 1
ATOM 3591 O O . PRO D 1 93 ? 40.052 -27.764 9.547 1.00 44.78 93 PRO D O 1
ATOM 3593 N N . LEU D 1 94 ? 40.318 -27.330 7.352 1.00 43.82 94 LEU D N 1
ATOM 3594 C CA . LEU D 1 94 ? 41.176 -26.173 7.572 1.00 38.25 94 LEU D CA 1
ATOM 3595 C C . LEU D 1 94 ? 40.426 -24.949 7.094 1.00 36.86 94 LEU D C 1
ATOM 3596 O O . LEU D 1 94 ? 39.933 -24.930 5.982 1.00 36.56 94 LEU D O 1
ATOM 3601 N N . GLN D 1 95 ? 40.286 -23.944 7.946 1.00 45.72 95 GLN D N 1
ATOM 3602 C CA . GLN D 1 95 ? 39.522 -22.767 7.557 1.00 44.64 95 GLN D CA 1
ATOM 3603 C C . GLN D 1 95 ? 40.407 -21.533 7.496 1.00 43.17 95 GLN D C 1
ATOM 3604 O O . GLN D 1 95 ? 41.368 -21.423 8.246 1.00 43.20 95 GLN D O 1
ATOM 3610 N N . ALA D 1 96 ? 40.103 -20.629 6.568 1.00 32.59 96 ALA D N 1
ATOM 3611 C CA . ALA D 1 96 ? 40.878 -19.401 6.404 1.00 31.45 96 ALA D CA 1
ATOM 3612 C C . ALA D 1 96 ? 40.014 -18.208 5.984 1.00 30.73 96 ALA D C 1
ATOM 3613 O O . ALA D 1 96 ? 38.900 -18.372 5.487 1.00 30.92 96 ALA D O 1
ATOM 3615 N N . MET D 1 97 ? 40.560 -17.014 6.189 1.00 30.12 97 MET D N 1
ATOM 3616 C CA . MET D 1 97 ? 39.947 -15.754 5.812 1.00 29.56 97 MET D CA 1
ATOM 3617 C C . MET D 1 97 ? 40.887 -15.035 4.860 1.00 28.81 97 MET D C 1
ATOM 3618 O O . MET D 1 97 ? 41.989 -14.658 5.242 1.00 28.84 97 MET D O 1
ATOM 3623 N N . ILE D 1 98 ? 40.453 -14.824 3.627 1.00 28.36 98 ILE D N 1
ATOM 3624 C CA . ILE D 1 98 ? 41.310 -14.196 2.635 1.00 27.96 98 ILE D CA 1
ATOM 3625 C C . ILE D 1 98 ? 40.771 -12.827 2.267 1.00 27.63 98 ILE D C 1
ATOM 3626 O O . ILE D 1 98 ? 39.699 -12.727 1.691 1.00 27.49 98 ILE D O 1
ATOM 3631 N N . SER D 1 99 ? 41.501 -11.770 2.603 1.00 27.72 99 SER D N 1
ATOM 3632 C CA . SER D 1 99 ? 41.078 -10.426 2.232 1.00 27.67 99 SER D CA 1
ATOM 3633 C C . SER D 1 99 ? 41.577 -10.127 0.830 1.00 27.57 99 SER D C 1
ATOM 3634 O O . SER D 1 99 ? 42.770 -10.205 0.571 1.00 27.88 99 SER D O 1
ATOM 3637 N N . VAL D 1 100 ? 40.669 -9.775 -0.071 1.00 27.35 100 VAL D N 1
ATOM 3638 C CA . VAL D 1 100 ? 41.039 -9.578 -1.467 1.00 27.45 100 VAL D CA 1
ATOM 3639 C C . VAL D 1 100 ? 40.936 -8.119 -1.898 1.00 28.30 100 VAL D C 1
ATOM 3640 O O . VAL D 1 100 ? 39.924 -7.457 -1.677 1.00 28.54 100 VAL D O 1
ATOM 3644 N N . ASN D 1 101 ? 42.012 -7.634 -2.509 1.00 50.68 101 ASN D N 1
ATOM 3645 C CA . ASN D 1 101 ? 42.068 -6.307 -3.099 1.00 51.05 101 ASN D CA 1
ATOM 3646 C C . ASN D 1 101 ? 42.088 -6.409 -4.617 1.00 47.31 101 ASN D C 1
ATOM 3647 O O . ASN D 1 101 ? 42.938 -7.106 -5.178 1.00 49.61 101 ASN D O 1
ATOM 3652 N N . LEU D 1 102 ? 41.193 -5.679 -5.279 1.00 30.96 102 LEU D N 1
ATOM 3653 C CA . LEU D 1 102 ? 41.093 -5.716 -6.737 1.00 31.39 102 LEU D CA 1
ATOM 3654 C C . LEU D 1 102 ? 41.810 -4.531 -7.370 1.00 32.84 102 LEU D C 1
ATOM 3655 O O . LEU D 1 102 ? 42.141 -3.560 -6.690 1.00 33.61 102 LEU D O 1
ATOM 3660 N N . GLN D 1 103 ? 42.027 -4.612 -8.680 1.00 33.42 103 GLN D N 1
ATOM 3661 C CA . GLN D 1 103 ? 42.604 -3.508 -9.441 1.00 35.00 103 GLN D CA 1
ATOM 3662 C C . GLN D 1 103 ? 41.572 -2.409 -9.609 1.00 35.74 103 GLN D C 1
ATOM 3663 O O . GLN D 1 103 ? 40.374 -2.682 -9.661 1.00 35.12 103 GLN D O 1
ATOM 3669 N N . SER D 1 104 ? 42.042 -1.169 -9.699 1.00 37.28 104 SER D N 1
ATOM 3670 C CA . SER D 1 104 ? 41.159 -0.013 -9.824 1.00 50.00 104 SER D CA 1
ATOM 3671 C C . SER D 1 104 ? 40.213 -0.139 -11.016 1.00 48.33 104 SER D C 1
ATOM 3672 O O . SER D 1 104 ? 39.093 0.370 -10.988 1.00 48.50 104 SER D O 1
ATOM 3674 N N . SER D 1 105 ? 40.664 -0.836 -12.053 1.00 68.09 105 SER D N 1
ATOM 3675 C CA . SER D 1 105 ? 39.889 -0.985 -13.275 1.00 43.29 105 SER D CA 1
ATOM 3676 C C . SER D 1 105 ? 38.898 -2.142 -13.192 1.00 48.24 105 SER D C 1
ATOM 3677 O O . SER D 1 105 ? 37.869 -2.133 -13.868 1.00 55.66 105 SER D O 1
ATOM 3680 N N . ALA D 1 106 ? 39.204 -3.133 -12.361 1.00 57.86 106 ALA D N 1
ATOM 3681 C CA . ALA D 1 106 ? 38.363 -4.323 -12.260 1.00 54.06 106 ALA D CA 1
ATOM 3682 C C . ALA D 1 106 ? 37.185 -4.153 -11.300 1.00 51.32 106 ALA D C 1
ATOM 3683 O O . ALA D 1 106 ? 36.279 -4.990 -11.267 1.00 51.08 106 ALA D O 1
ATOM 3685 N N . ARG D 1 107 ? 37.193 -3.065 -10.533 1.00 56.40 107 ARG D N 1
ATOM 3686 C CA . ARG D 1 107 ? 36.171 -2.837 -9.513 1.00 51.19 107 ARG D CA 1
ATOM 3687 C C . ARG D 1 107 ? 34.758 -2.795 -10.082 1.00 51.57 107 ARG D C 1
ATOM 3688 O O . ARG D 1 107 ? 33.823 -3.302 -9.462 1.00 52.04 107 ARG D O 1
ATOM 3696 N N . GLY D 1 108 ? 34.615 -2.238 -11.281 1.00 41.03 108 GLY D N 1
ATOM 3697 C CA . GLY D 1 108 ? 33.319 -2.157 -11.925 1.00 42.41 108 GLY D CA 1
ATOM 3698 C C . GLY D 1 108 ? 32.714 -3.529 -12.164 1.00 44.20 108 GLY D C 1
ATOM 3699 O O . GLY D 1 108 ? 31.495 -3.670 -12.260 1.00 46.49 108 GLY D O 1
ATOM 3700 N N . LYS D 1 109 ? 33.567 -4.545 -12.253 1.00 47.88 109 LYS D N 1
ATOM 3701 C CA . LYS D 1 109 ? 33.108 -5.905 -12.510 1.00 46.83 109 LYS D CA 1
ATOM 3702 C C . LYS D 1 109 ? 32.987 -6.741 -11.237 1.00 44.01 109 LYS D C 1
ATOM 3703 O O . LYS D 1 109 ? 32.812 -7.962 -11.319 1.00 44.93 109 LYS D O 1
ATOM 3709 N N . ILE D 1 110 ? 33.074 -6.089 -10.074 1.00 30.75 110 ILE D N 1
ATOM 3710 C CA . ILE D 1 110 ? 33.135 -6.807 -8.798 1.00 30.49 110 ILE D CA 1
ATOM 3711 C C . ILE D 1 110 ? 32.074 -7.899 -8.669 1.00 32.24 110 ILE D C 1
ATOM 3712 O O . ILE D 1 110 ? 32.394 -9.039 -8.312 1.00 31.66 110 ILE D O 1
ATOM 3717 N N . ARG D 1 111 ? 30.836 -7.570 -9.030 1.00 32.77 111 ARG D N 1
ATOM 3718 C CA . ARG D 1 111 ? 29.732 -8.509 -8.914 1.00 33.23 111 ARG D CA 1
ATOM 3719 C C . ARG D 1 111 ? 30.086 -9.783 -9.665 1.00 35.51 111 ARG D C 1
ATOM 3720 O O . ARG D 1 111 ? 30.105 -10.875 -9.079 1.00 35.70 111 ARG D O 1
ATOM 3722 N N . SER D 1 112 ? 30.421 -9.620 -10.944 1.00 34.71 112 SER D N 1
ATOM 3723 C CA . SER D 1 112 ? 30.789 -10.741 -11.796 1.00 36.07 112 SER D CA 1
ATOM 3724 C C . SER D 1 112 ? 31.843 -11.584 -11.100 1.00 35.17 112 SER D C 1
ATOM 3725 O O . SER D 1 112 ? 31.698 -12.807 -10.985 1.00 33.23 112 SER D O 1
ATOM 3727 N N . PHE D 1 113 ? 32.872 -10.914 -10.586 1.00 36.99 113 PHE D N 1
ATOM 3728 C CA . PHE D 1 113 ? 33.984 -11.620 -9.974 1.00 36.98 113 PHE D CA 1
ATOM 3729 C C . PHE D 1 113 ? 33.483 -12.508 -8.853 1.00 38.44 113 PHE D C 1
ATOM 3730 O O . PHE D 1 113 ? 33.789 -13.706 -8.808 1.00 40.50 113 PHE D O 1
ATOM 3738 N N . ILE D 1 114 ? 32.663 -11.924 -7.984 1.00 33.46 114 ILE D N 1
ATOM 3739 C CA . ILE D 1 114 ? 32.116 -12.660 -6.857 1.00 29.04 114 ILE D CA 1
ATOM 3740 C C . ILE D 1 114 ? 31.353 -13.863 -7.364 1.00 29.80 114 ILE D C 1
ATOM 3741 O O . ILE D 1 114 ? 31.531 -14.972 -6.856 1.00 30.99 114 ILE D O 1
ATOM 3746 N N . GLN D 1 115 ? 30.536 -13.644 -8.391 1.00 30.68 115 GLN D N 1
ATOM 3747 C CA . GLN D 1 115 ? 29.724 -14.716 -8.939 1.00 33.14 115 GLN D CA 1
ATOM 3748 C C . GLN D 1 115 ? 30.596 -15.896 -9.334 1.00 32.06 115 GLN D C 1
ATOM 3749 O O . GLN D 1 115 ? 30.217 -17.045 -9.124 1.00 34.16 115 GLN D O 1
ATOM 3755 N N . GLN D 1 116 ? 31.780 -15.615 -9.869 1.00 32.68 116 GLN D N 1
ATOM 3756 C CA . GLN D 1 116 ? 32.649 -16.699 -10.291 1.00 34.36 116 GLN D CA 1
ATOM 3757 C C . GLN D 1 116 ? 33.308 -17.358 -9.087 1.00 38.58 116 GLN D C 1
ATOM 3758 O O . GLN D 1 116 ? 33.421 -18.585 -9.025 1.00 39.26 116 GLN D O 1
ATOM 3764 N N . ILE D 1 117 ? 33.676 -16.556 -8.093 1.00 31.06 117 ILE D N 1
ATOM 3765 C CA . ILE D 1 117 ? 34.463 -17.089 -6.990 1.00 30.24 117 ILE D CA 1
ATOM 3766 C C . ILE D 1 117 ? 33.589 -17.989 -6.130 1.00 29.62 117 ILE D C 1
ATOM 3767 O O . ILE D 1 117 ? 34.069 -18.962 -5.546 1.00 29.95 117 ILE D O 1
ATOM 3772 N N . ARG D 1 118 ? 32.295 -17.687 -6.100 1.00 37.51 118 ARG D N 1
ATOM 3773 C CA . ARG D 1 118 ? 31.346 -18.483 -5.339 1.00 38.88 118 ARG D CA 1
ATOM 3774 C C . ARG D 1 118 ? 31.197 -19.871 -5.950 1.00 43.77 118 ARG D C 1
ATOM 3775 O O . ARG D 1 118 ? 30.784 -20.810 -5.268 1.00 45.91 118 ARG D O 1
ATOM 3783 N N . ARG D 1 119 ? 31.530 -20.003 -7.233 1.00 42.71 119 ARG D N 1
ATOM 3784 C CA . ARG D 1 119 ? 31.394 -21.290 -7.912 1.00 44.95 119 ARG D CA 1
ATOM 3785 C C . ARG D 1 119 ? 32.415 -22.302 -7.384 1.00 35.95 119 ARG D C 1
ATOM 3786 O O . ARG D 1 119 ? 32.306 -23.501 -7.641 1.00 38.03 119 ARG D O 1
ATOM 3794 N N . LYS D 1 120 ? 33.406 -21.811 -6.647 1.00 34.37 120 LYS D N 1
ATOM 3795 C CA . LYS D 1 120 ? 34.396 -22.675 -6.017 1.00 34.89 120 LYS D CA 1
ATOM 3796 C C . LYS D 1 120 ? 33.844 -23.292 -4.737 1.00 33.98 120 LYS D C 1
ATOM 3797 O O . LYS D 1 120 ? 33.181 -22.619 -3.951 1.00 32.07 120 LYS D O 1
ATOM 3803 N N . ARG D 1 121 ? 34.125 -24.575 -4.533 1.00 55.41 121 ARG D N 1
ATOM 3804 C CA . ARG D 1 121 ? 33.568 -25.319 -3.406 1.00 53.12 121 ARG D CA 1
ATOM 3805 C C . ARG D 1 121 ? 34.101 -24.796 -2.075 1.00 47.58 121 ARG D C 1
ATOM 3806 O O . ARG D 1 121 ? 33.403 -24.806 -1.063 1.00 45.94 121 ARG D O 1
ATOM 3808 N N . GLN D 1 122 ? 35.340 -24.321 -2.095 1.00 35.33 122 GLN D N 1
ATOM 3809 C CA . GLN D 1 122 ? 36.027 -23.923 -0.877 1.00 33.80 122 GLN D CA 1
ATOM 3810 C C . GLN D 1 122 ? 35.427 -22.675 -0.236 1.00 32.58 122 GLN D C 1
ATOM 3811 O O . GLN D 1 122 ? 35.405 -22.555 0.988 1.00 32.84 122 GLN D O 1
ATOM 3817 N N . VAL D 1 123 ? 34.939 -21.754 -1.061 1.00 33.53 123 VAL D N 1
ATOM 3818 C CA . VAL D 1 123 ? 34.380 -20.500 -0.561 1.00 33.01 123 VAL D CA 1
ATOM 3819 C C . VAL D 1 123 ? 33.090 -20.751 0.211 1.00 34.21 123 VAL D C 1
ATOM 3820 O O . VAL D 1 123 ? 32.136 -21.303 -0.333 1.00 35.11 123 VAL D O 1
ATOM 3824 N N . MET D 1 124 ? 33.043 -20.319 1.468 1.00 34.05 124 MET D N 1
ATOM 3825 C CA . MET D 1 124 ? 31.821 -20.463 2.252 1.00 32.72 124 MET D CA 1
ATOM 3826 C C . MET D 1 124 ? 31.143 -19.107 2.425 1.00 31.98 124 MET D C 1
ATOM 3827 O O . MET D 1 124 ? 29.929 -18.996 2.248 1.00 33.78 124 MET D O 1
ATOM 3832 N N . ASP D 1 125 ? 31.920 -18.073 2.753 1.00 23.40 125 ASP D N 1
ATOM 3833 C CA . ASP D 1 125 ? 31.332 -16.746 2.963 1.00 22.57 125 ASP D CA 1
ATOM 3834 C C . ASP D 1 125 ? 31.993 -15.682 2.102 1.00 22.15 125 ASP D C 1
ATOM 3835 O O . ASP D 1 125 ? 33.180 -15.770 1.790 1.00 22.47 125 ASP D O 1
ATOM 3840 N N . VAL D 1 126 ? 31.212 -14.675 1.722 1.00 21.78 126 VAL D N 1
ATOM 3841 C CA . VAL D 1 126 ? 31.753 -13.486 1.070 1.00 24.27 126 VAL D CA 1
ATOM 3842 C C . VAL D 1 126 ? 31.265 -12.229 1.787 1.00 21.17 126 VAL D C 1
ATOM 3843 O O . VAL D 1 126 ? 30.063 -12.001 1.908 1.00 24.81 126 VAL D O 1
ATOM 3847 N N . TYR D 1 127 ? 32.204 -11.406 2.238 1.00 21.16 127 TYR D N 1
ATOM 3848 C CA . TYR D 1 127 ? 31.877 -10.148 2.900 1.00 21.20 127 TYR D CA 1
ATOM 3849 C C . TYR D 1 127 ? 32.317 -9.004 2.013 1.00 21.43 127 TYR D C 1
ATOM 3850 O O . TYR D 1 127 ? 33.459 -8.968 1.587 1.00 21.75 127 TYR D O 1
ATOM 3859 N N . PHE D 1 128 ? 31.415 -8.067 1.744 1.00 24.19 128 PHE D N 1
ATOM 3860 C CA . PHE D 1 128 ? 31.780 -6.859 1.016 1.00 7.45 128 PHE D CA 1
ATOM 3861 C C . PHE D 1 128 ? 32.078 -5.750 2.009 1.00 10.91 128 PHE D C 1
ATOM 3862 O O . PHE D 1 128 ? 31.316 -5.511 2.944 1.00 22.74 128 PHE D O 1
ATOM 3870 N N . LEU D 1 129 ? 33.199 -5.074 1.794 1.00 57.39 129 LEU D N 1
ATOM 3871 C CA . LEU D 1 129 ? 33.694 -4.108 2.756 1.00 56.62 129 LEU D CA 1
ATOM 3872 C C . LEU D 1 129 ? 33.779 -2.712 2.168 1.00 58.72 129 LEU D C 1
ATOM 3873 O O . LEU D 1 129 ? 33.570 -2.512 0.971 1.00 61.78 129 LEU D O 1
ATOM 3878 N N . ALA D 1 130 ? 34.084 -1.748 3.027 1.00 45.24 130 ALA D N 1
ATOM 3879 C CA . ALA D 1 130 ? 34.231 -0.364 2.613 1.00 47.67 130 ALA D CA 1
ATOM 3880 C C . ALA D 1 130 ? 35.687 0.078 2.694 1.00 48.12 130 ALA D C 1
ATOM 3881 O O . ALA D 1 130 ? 36.072 1.075 2.085 1.00 49.83 130 ALA D O 1
ATOM 3883 N N . GLY D 1 131 ? 36.490 -0.678 3.440 1.00 46.92 131 GLY D N 1
ATOM 3884 C CA . GLY D 1 131 ? 37.894 -0.362 3.653 1.00 47.73 131 GLY D CA 1
ATOM 3885 C C . GLY D 1 131 ? 38.810 -0.527 2.454 1.00 46.66 131 GLY D C 1
ATOM 3886 O O . GLY D 1 131 ? 38.372 -0.475 1.306 1.00 46.06 131 GLY D O 1
ATOM 3887 N N . ALA D 1 132 ? 40.091 -0.751 2.727 1.00 56.13 132 ALA D N 1
ATOM 3888 C CA . ALA D 1 132 ? 41.090 -0.837 1.667 1.00 58.83 132 ALA D CA 1
ATOM 3889 C C . ALA D 1 132 ? 40.897 -2.093 0.831 1.00 60.92 132 ALA D C 1
ATOM 3890 O O . ALA D 1 132 ? 41.155 -2.092 -0.375 1.00 63.03 132 ALA D O 1
ATOM 3892 N N . ASP D 1 133 ? 40.438 -3.163 1.470 1.00 58.62 133 ASP D N 1
ATOM 3893 C CA . ASP D 1 133 ? 40.201 -4.407 0.758 1.00 57.36 133 ASP D CA 1
ATOM 3894 C C . ASP D 1 133 ? 38.773 -4.421 0.235 1.00 52.29 133 ASP D C 1
ATOM 3895 O O . ASP D 1 133 ? 37.846 -3.970 0.908 1.00 53.43 133 ASP D O 1
ATOM 3900 N N . ASP D 1 134 ? 38.601 -4.949 -0.969 1.00 38.24 134 ASP D N 1
ATOM 3901 C CA . ASP D 1 134 ? 37.295 -4.980 -1.607 1.00 38.17 134 ASP D CA 1
ATOM 3902 C C . ASP D 1 134 ? 36.329 -5.975 -0.972 1.00 36.84 134 ASP D C 1
ATOM 3903 O O . ASP D 1 134 ? 35.152 -5.662 -0.773 1.00 37.48 134 ASP D O 1
ATOM 3908 N N . PHE D 1 135 ? 36.828 -7.163 -0.640 1.00 35.39 135 PHE D N 1
ATOM 3909 C CA . PHE D 1 135 ? 36.002 -8.171 0.020 1.00 34.39 135 PHE D CA 1
ATOM 3910 C C . PHE D 1 135 ? 36.819 -9.243 0.740 1.00 33.30 135 PHE D C 1
ATOM 3911 O O . PHE D 1 135 ? 38.005 -9.411 0.475 1.00 33.21 135 PHE D O 1
ATOM 3919 N N . ILE D 1 136 ? 36.166 -9.979 1.637 1.00 32.83 136 ILE D N 1
ATOM 3920 C CA . ILE D 1 136 ? 36.807 -11.070 2.367 1.00 32.10 136 ILE D CA 1
ATOM 3921 C C . ILE D 1 136 ? 36.120 -12.395 2.063 1.00 31.37 136 ILE D C 1
ATOM 3922 O O . ILE D 1 136 ? 34.892 -12.474 1.991 1.00 31.64 136 ILE D O 1
ATOM 3927 N N . LEU D 1 137 ? 36.929 -13.433 1.890 1.00 30.85 137 LEU D N 1
ATOM 3928 C CA . LEU D 1 137 ? 36.446 -14.746 1.522 1.00 30.57 137 LEU D CA 1
ATOM 3929 C C . LEU D 1 137 ? 36.693 -15.678 2.694 1.00 30.47 137 LEU D C 1
ATOM 3930 O O . LEU D 1 137 ? 37.836 -15.886 3.084 1.00 30.55 137 LEU D O 1
ATOM 3935 N N . HIS D 1 138 ? 35.632 -16.236 3.266 1.00 30.69 138 HIS D N 1
ATOM 3936 C CA . HIS D 1 138 ? 35.796 -17.276 4.273 1.00 30.94 138 HIS D CA 1
ATOM 3937 C C . HIS D 1 138 ? 35.766 -18.615 3.550 1.00 31.02 138 HIS D C 1
ATOM 3938 O O . HIS D 1 138 ? 34.740 -19.007 2.977 1.00 31.39 138 HIS D O 1
ATOM 3945 N N . VAL D 1 139 ? 36.904 -19.306 3.594 1.00 31.13 139 VAL D N 1
ATOM 3946 C CA . VAL D 1 139 ? 37.122 -20.525 2.821 1.00 31.68 139 VAL D CA 1
ATOM 3947 C C . VAL D 1 139 ? 37.561 -21.726 3.659 1.00 32.46 139 VAL D C 1
ATOM 3948 O O . VAL D 1 139 ? 38.050 -21.584 4.782 1.00 32.59 139 VAL D O 1
ATOM 3952 N N . ALA D 1 140 ? 37.373 -22.911 3.085 1.00 33.39 140 ALA D N 1
ATOM 3953 C CA . ALA D 1 140 ? 37.813 -24.163 3.688 1.00 34.58 140 ALA D CA 1
ATOM 3954 C C . ALA D 1 140 ? 38.705 -24.935 2.720 1.00 35.73 140 ALA D C 1
ATOM 3955 O O . ALA D 1 140 ? 38.481 -24.922 1.522 1.00 36.07 140 ALA D O 1
ATOM 3957 N N . ALA D 1 141 ? 39.736 -25.580 3.250 1.00 36.77 141 ALA D N 1
ATOM 3958 C CA . ALA D 1 141 ? 40.673 -26.362 2.456 1.00 38.47 141 ALA D CA 1
ATOM 3959 C C . ALA D 1 141 ? 41.061 -27.621 3.221 1.00 40.28 141 ALA D C 1
ATOM 3960 O O . ALA D 1 141 ? 40.932 -27.676 4.454 1.00 40.10 141 ALA D O 1
ATOM 3962 N N . ARG D 1 142 ? 41.529 -28.634 2.495 1.00 60.56 142 ARG D N 1
ATOM 3963 C CA . ARG D 1 142 ? 41.896 -29.894 3.130 1.00 67.83 142 ARG D CA 1
ATOM 3964 C C . ARG D 1 142 ? 43.177 -29.730 3.933 1.00 68.96 142 ARG D C 1
ATOM 3965 O O . ARG D 1 142 ? 43.266 -30.176 5.075 1.00 68.70 142 ARG D O 1
ATOM 3973 N N . ASP D 1 143 ? 44.172 -29.100 3.321 1.00 57.37 143 ASP D N 1
ATOM 3974 C CA . ASP D 1 143 ? 45.446 -28.848 3.980 1.00 39.85 143 ASP D CA 1
ATOM 3975 C C . ASP D 1 143 ? 46.015 -27.503 3.544 1.00 36.80 143 ASP D C 1
ATOM 3976 O O . ASP D 1 143 ? 45.346 -26.737 2.853 1.00 39.70 143 ASP D O 1
ATOM 3981 N N . THR D 1 144 ? 47.245 -27.218 3.956 1.00 48.04 144 THR D N 1
ATOM 3982 C CA . THR D 1 144 ? 47.895 -25.964 3.601 1.00 42.67 144 THR D CA 1
ATOM 3983 C C . THR D 1 144 ? 48.140 -25.909 2.096 1.00 37.02 144 THR D C 1
ATOM 3984 O O . THR D 1 144 ? 48.080 -24.845 1.482 1.00 36.73 144 THR D O 1
ATOM 3988 N N . GLU D 1 145 ? 48.380 -27.069 1.494 1.00 36.47 145 GLU D N 1
ATOM 3989 C CA . GLU D 1 145 ? 48.629 -27.132 0.060 1.00 38.29 145 GLU D CA 1
ATOM 3990 C C . GLU D 1 145 ? 47.355 -26.828 -0.716 1.00 38.53 145 GLU D C 1
ATOM 3991 O O . GLU D 1 145 ? 47.390 -26.171 -1.755 1.00 39.58 145 GLU D O 1
ATOM 3993 N N . ASP D 1 146 ? 46.230 -27.296 -0.188 1.00 36.65 146 ASP D N 1
ATOM 3994 C CA . ASP D 1 146 ? 44.940 -27.082 -0.820 1.00 36.77 146 ASP D CA 1
ATOM 3995 C C . ASP D 1 146 ? 44.626 -25.588 -0.805 1.00 35.87 146 ASP D C 1
ATOM 3996 O O . ASP D 1 146 ? 44.171 -25.026 -1.805 1.00 36.23 146 ASP D O 1
ATOM 4001 N N . LEU D 1 147 ? 44.894 -24.952 0.334 1.00 34.93 147 LEU D N 1
ATOM 4002 C CA . LEU D 1 147 ? 44.702 -23.513 0.502 1.00 34.22 147 LEU D CA 1
ATOM 4003 C C . LEU D 1 147 ? 45.600 -22.716 -0.444 1.00 34.48 147 LEU D C 1
ATOM 4004 O O . LEU D 1 147 ? 45.134 -21.822 -1.149 1.00 34.53 147 LEU D O 1
ATOM 4009 N N . ARG D 1 148 ? 46.886 -23.058 -0.453 1.00 34.82 148 ARG D N 1
ATOM 4010 C CA . ARG D 1 148 ? 47.879 -22.393 -1.288 1.00 35.29 148 ARG D CA 1
ATOM 4011 C C . ARG D 1 148 ? 47.488 -22.474 -2.750 1.00 36.13 148 ARG D C 1
ATOM 4012 O O . ARG D 1 148 ? 47.576 -21.490 -3.492 1.00 36.35 148 ARG D O 1
ATOM 4020 N N . SER D 1 149 ? 47.022 -23.653 -3.143 1.00 36.79 149 SER D N 1
ATOM 4021 C CA . SER D 1 149 ? 46.624 -23.905 -4.514 1.00 38.38 149 SER D CA 1
ATOM 4022 C C . SER D 1 149 ? 45.393 -23.080 -4.835 1.00 37.73 149 SER D C 1
ATOM 4023 O O . SER D 1 149 ? 45.269 -22.548 -5.934 1.00 38.53 149 SER D O 1
ATOM 4026 N N . PHE D 1 150 ? 44.481 -22.979 -3.873 1.00 36.83 150 PHE D N 1
ATOM 4027 C CA . PHE D 1 150 ? 43.289 -22.164 -4.063 1.00 36.73 150 PHE D CA 1
ATOM 4028 C C . PHE D 1 150 ? 43.658 -20.707 -4.315 1.00 36.42 150 PHE D C 1
ATOM 4029 O O . PHE D 1 150 ? 43.204 -20.107 -5.287 1.00 37.15 150 PHE D O 1
ATOM 4037 N N . VAL D 1 151 ? 44.478 -20.146 -3.429 1.00 53.95 151 VAL D N 1
ATOM 4038 C CA . VAL D 1 151 ? 44.887 -18.747 -3.533 1.00 55.48 151 VAL D CA 1
ATOM 4039 C C . VAL D 1 151 ? 45.616 -18.475 -4.845 1.00 55.17 151 VAL D C 1
ATOM 4040 O O . VAL D 1 151 ? 45.387 -17.449 -5.489 1.00 36.77 151 VAL D O 1
ATOM 4042 N N . VAL D 1 152 ? 46.483 -19.403 -5.243 1.00 36.98 152 VAL D N 1
ATOM 4043 C CA . VAL D 1 152 ? 47.224 -19.257 -6.495 1.00 44.85 152 VAL D CA 1
ATOM 4044 C C . VAL D 1 152 ? 46.339 -19.350 -7.741 1.00 39.35 152 VAL D C 1
ATOM 4045 O O . VAL D 1 152 ? 46.392 -18.478 -8.607 1.00 40.10 152 VAL D O 1
ATOM 4049 N N . GLU D 1 153 ? 45.524 -20.397 -7.830 1.00 44.78 153 GLU D N 1
ATOM 4050 C CA . GLU D 1 153 ? 44.714 -20.614 -9.029 1.00 48.00 153 GLU D CA 1
ATOM 4051 C C . GLU D 1 153 ? 43.506 -19.685 -9.171 1.00 48.18 153 GLU D C 1
ATOM 4052 O O . GLU D 1 153 ? 43.151 -19.278 -10.277 1.00 51.97 153 GLU D O 1
ATOM 4058 N N . ASN D 1 154 ? 42.875 -19.351 -8.054 1.00 49.37 154 ASN D N 1
ATOM 4059 C CA . ASN D 1 154 ? 41.634 -18.587 -8.100 1.00 40.68 154 ASN D CA 1
ATOM 4060 C C . ASN D 1 154 ? 41.786 -17.086 -7.867 1.00 40.12 154 ASN D C 1
ATOM 4061 O O . ASN D 1 154 ? 40.961 -16.292 -8.330 1.00 40.78 154 ASN D O 1
ATOM 4066 N N . LEU D 1 155 ? 42.829 -16.701 -7.138 1.00 38.37 155 LEU D N 1
ATOM 4067 C CA . LEU D 1 155 ? 43.059 -15.289 -6.857 1.00 38.01 155 LEU D CA 1
ATOM 4068 C C . LEU D 1 155 ? 44.339 -14.739 -7.485 1.00 38.52 155 LEU D C 1
ATOM 4069 O O . LEU D 1 155 ? 44.281 -13.901 -8.381 1.00 39.47 155 LEU D O 1
ATOM 4074 N N . ASN D 1 156 ? 45.487 -15.236 -7.030 1.00 38.08 156 ASN D N 1
ATOM 4075 C CA . ASN D 1 156 ? 46.786 -14.701 -7.438 1.00 38.62 156 ASN D CA 1
ATOM 4076 C C . ASN D 1 156 ? 47.002 -14.660 -8.946 1.00 40.18 156 ASN D C 1
ATOM 4077 O O . ASN D 1 156 ? 47.716 -13.797 -9.453 1.00 40.91 156 ASN D O 1
ATOM 4082 N N . ALA D 1 157 ? 46.390 -15.598 -9.658 1.00 48.52 157 ALA D N 1
ATOM 4083 C CA . ALA D 1 157 ? 46.510 -15.660 -11.108 1.00 51.17 157 ALA D CA 1
ATOM 4084 C C . ALA D 1 157 ? 45.313 -15.016 -11.795 1.00 54.97 157 ALA D C 1
ATOM 4085 O O . ALA D 1 157 ? 44.705 -15.618 -12.677 1.00 58.88 157 ALA D O 1
ATOM 4087 N N . ASP D 1 158 ? 44.978 -13.792 -11.401 1.00 50.50 158 ASP D N 1
ATOM 4088 C CA . ASP D 1 158 ? 43.821 -13.110 -11.967 1.00 52.18 158 ASP D CA 1
ATOM 4089 C C . ASP D 1 158 ? 44.005 -11.594 -11.913 1.00 53.53 158 ASP D C 1
ATOM 4090 O O . ASP D 1 158 ? 45.045 -11.106 -11.470 1.00 53.77 158 ASP D O 1
ATOM 4095 N N . ALA D 1 159 ? 43.000 -10.854 -12.373 1.00 59.62 159 ALA D N 1
ATOM 4096 C CA . ALA D 1 159 ? 43.046 -9.396 -12.342 1.00 57.54 159 ALA D CA 1
ATOM 4097 C C . ALA D 1 159 ? 42.567 -8.832 -11.001 1.00 56.13 159 ALA D C 1
ATOM 4098 O O . ALA D 1 159 ? 41.593 -8.076 -10.939 1.00 53.39 159 ALA D O 1
ATOM 4100 N N . ASP D 1 160 ? 43.259 -9.213 -9.930 1.00 57.11 160 ASP D N 1
ATOM 4101 C CA . ASP D 1 160 ? 43.061 -8.608 -8.617 1.00 51.83 160 ASP D CA 1
ATOM 4102 C C . ASP D 1 160 ? 44.415 -8.240 -8.021 1.00 46.85 160 ASP D C 1
ATOM 4103 O O . ASP D 1 160 ? 45.375 -9.005 -8.125 1.00 44.44 160 ASP D O 1
ATOM 4108 N N . VAL D 1 161 ? 44.492 -7.056 -7.424 1.00 40.69 161 VAL D N 1
ATOM 4109 C CA . VAL D 1 161 ? 45.758 -6.504 -6.962 1.00 40.70 161 VAL D CA 1
ATOM 4110 C C . VAL D 1 161 ? 46.480 -7.401 -5.958 1.00 39.56 161 VAL D C 1
ATOM 4111 O O . VAL D 1 161 ? 47.659 -7.702 -6.143 1.00 39.77 161 VAL D O 1
ATOM 4113 N N . ALA D 1 162 ? 45.788 -7.835 -4.907 1.00 38.53 162 ALA D N 1
ATOM 4114 C CA . ALA D 1 162 ? 46.453 -8.637 -3.875 1.00 39.47 162 ALA D CA 1
ATOM 4115 C C . ALA D 1 162 ? 45.499 -9.404 -2.969 1.00 36.64 162 ALA D C 1
ATOM 4116 O O . ALA D 1 162 ? 44.285 -9.285 -3.087 1.00 36.67 162 ALA D O 1
ATOM 4118 N N . GLY D 1 163 ? 46.065 -10.225 -2.089 1.00 37.94 163 GLY D N 1
ATOM 4119 C CA . GLY D 1 163 ? 45.289 -10.931 -1.087 1.00 35.85 163 GLY D CA 1
ATOM 4120 C C . GLY D 1 163 ? 46.066 -11.206 0.186 1.00 35.69 163 GLY D C 1
ATOM 4121 O O . GLY D 1 163 ? 47.279 -11.405 0.150 1.00 35.68 163 GLY D O 1
ATOM 4122 N N . THR D 1 164 ? 45.368 -11.218 1.315 1.00 34.42 164 THR D N 1
ATOM 4123 C CA . THR D 1 164 ? 45.980 -11.567 2.587 1.00 34.25 164 THR D CA 1
ATOM 4124 C C . THR D 1 164 ? 45.238 -12.731 3.228 1.00 33.62 164 THR D C 1
ATOM 4125 O O . THR D 1 164 ? 44.076 -12.577 3.641 1.00 33.55 164 THR D O 1
ATOM 4129 N N . GLN D 1 165 ? 45.901 -13.881 3.335 1.00 33.34 165 GLN D N 1
ATOM 4130 C CA . GLN D 1 165 ? 45.263 -15.050 3.914 1.00 32.89 165 GLN D CA 1
ATOM 4131 C C . GLN D 1 165 ? 45.626 -15.198 5.378 1.00 33.00 165 GLN D C 1
ATOM 4132 O O . GLN D 1 165 ? 46.801 -15.155 5.768 1.00 33.35 165 GLN D O 1
ATOM 4134 N N . THR D 1 166 ? 44.604 -15.348 6.198 1.00 35.83 166 THR D N 1
ATOM 4135 C CA . THR D 1 166 ? 44.794 -15.475 7.623 1.00 40.18 166 THR D CA 1
ATOM 4136 C C . THR D 1 166 ? 44.139 -16.766 8.052 1.00 41.44 166 THR D C 1
ATOM 4137 O O . THR D 1 166 ? 43.075 -17.116 7.524 1.00 42.49 166 THR D O 1
ATOM 4141 N N . SER D 1 167 ? 44.749 -17.480 8.995 1.00 38.68 167 SER D N 1
ATOM 4142 C CA . SER D 1 167 ? 44.205 -18.777 9.379 1.00 36.55 167 SER D CA 1
ATOM 4143 C C . SER D 1 167 ? 43.040 -18.630 10.348 1.00 38.13 167 SER D C 1
ATOM 4144 O O . SER D 1 167 ? 43.140 -17.906 11.349 1.00 34.06 167 SER D O 1
ATOM 4147 N N . LEU D 1 168 ? 41.949 -19.345 10.075 1.00 54.97 168 LEU D N 1
ATOM 4148 C CA . LEU D 1 168 ? 40.847 -19.415 11.037 1.00 27.13 168 LEU D CA 1
ATOM 4149 C C . LEU D 1 168 ? 41.103 -20.490 12.059 1.00 26.00 168 LEU D C 1
ATOM 4150 O O . LEU D 1 168 ? 41.239 -21.674 11.749 1.00 32.51 168 LEU D O 1
ATOM 4155 N N . ILE D 1 169 ? 41.134 -20.031 13.298 1.00 31.62 169 ILE D N 1
ATOM 4156 C CA . ILE D 1 169 ? 41.365 -20.862 14.453 1.00 33.87 169 ILE D CA 1
ATOM 4157 C C . ILE D 1 169 ? 40.054 -21.341 15.051 1.00 35.55 169 ILE D C 1
ATOM 4158 O O . ILE D 1 169 ? 39.929 -22.492 15.459 1.00 37.13 169 ILE D O 1
ATOM 4163 N N . PHE D 1 170 ? 39.061 -20.464 15.053 1.00 42.35 170 PHE D N 1
ATOM 4164 C CA . PHE D 1 170 ? 37.782 -20.773 15.665 1.00 37.06 170 PHE D CA 1
ATOM 4165 C C . PHE D 1 170 ? 36.671 -20.039 14.915 1.00 35.93 170 PHE D C 1
ATOM 4166 O O . PHE D 1 170 ? 36.893 -18.957 14.372 1.00 34.56 170 PHE D O 1
ATOM 4174 N N . GLU D 1 171 ? 35.481 -20.629 14.898 1.00 36.84 171 GLU D N 1
ATOM 4175 C CA . GLU D 1 171 ? 34.275 -19.979 14.401 1.00 36.51 171 GLU D CA 1
ATOM 4176 C C . GLU D 1 171 ? 33.158 -20.185 15.406 1.00 38.83 171 GLU D C 1
ATOM 4177 O O . GLU D 1 171 ? 32.974 -21.291 15.911 1.00 40.37 171 GLU D O 1
ATOM 4183 N N . HIS D 1 172 ? 32.390 -19.129 15.653 1.00 39.29 172 HIS D N 1
ATOM 4184 C CA . HIS D 1 172 ? 31.276 -19.175 16.590 1.00 41.56 172 HIS D CA 1
ATOM 4185 C C . HIS D 1 172 ? 30.058 -18.464 16.037 1.00 47.21 172 HIS D C 1
ATOM 4186 O O . HIS D 1 172 ? 30.166 -17.597 15.170 1.00 46.74 172 HIS D O 1
ATOM 4193 N N . LEU D 1 173 ? 28.898 -18.835 16.562 1.00 43.40 173 LEU D N 1
ATOM 4194 C CA . LEU D 1 173 ? 27.651 -18.162 16.252 1.00 43.98 173 LEU D CA 1
ATOM 4195 C C . LEU D 1 173 ? 27.086 -17.678 17.578 1.00 46.32 173 LEU D C 1
ATOM 4196 O O . LEU D 1 173 ? 27.483 -18.166 18.633 1.00 47.69 173 LEU D O 1
ATOM 4198 N N . ARG D 1 174 ? 26.192 -16.698 17.534 1.00 57.77 174 ARG D N 1
ATOM 4199 C CA . ARG D 1 174 ? 25.652 -16.115 18.761 1.00 60.14 174 ARG D CA 1
ATOM 4200 C C . ARG D 1 174 ? 24.442 -16.867 19.310 1.00 62.37 174 ARG D C 1
ATOM 4201 O O . ARG D 1 174 ? 23.505 -17.177 18.575 1.00 62.41 174 ARG D O 1
ATOM 4203 N N . GLY D 1 175 ? 24.468 -17.156 20.607 1.00 53.80 175 GLY D N 1
ATOM 4204 C CA . GLY D 1 175 ? 23.352 -17.811 21.258 1.00 56.30 175 GLY D CA 1
ATOM 4205 C C . GLY D 1 175 ? 22.364 -16.780 21.767 1.00 85.30 175 GLY D C 1
ATOM 4206 O O . GLY D 1 175 ? 22.124 -16.669 22.970 1.00 85.76 175 GLY D O 1
ATOM 4207 N N . ALA D 1 176 ? 21.794 -16.013 20.842 1.00 57.18 176 ALA D N 1
ATOM 4208 C CA . ALA D 1 176 ? 20.802 -15.003 21.187 1.00 59.05 176 ALA D CA 1
ATOM 4209 C C . ALA D 1 176 ? 19.478 -15.335 20.515 1.00 61.17 176 ALA D C 1
ATOM 4210 O O . ALA D 1 176 ? 19.450 -15.733 19.352 1.00 59.49 176 ALA D O 1
ATOM 4212 N N . ALA D 1 177 ? 18.382 -15.162 21.246 1.00 62.54 177 ALA D N 1
ATOM 4213 C CA . ALA D 1 177 ? 17.060 -15.497 20.728 1.00 66.84 177 ALA D CA 1
ATOM 4214 C C . ALA D 1 177 ? 16.550 -14.440 19.752 1.00 76.66 177 ALA D C 1
ATOM 4215 O O . ALA D 1 177 ? 16.490 -13.255 20.078 1.00 76.18 177 ALA D O 1
ATOM 4217 N N . PRO D 1 178 ? 16.185 -14.880 18.552 1.00 106.40 178 PRO D N 1
ATOM 4218 C CA . PRO D 1 178 ? 15.725 -13.975 17.505 1.00 54.43 178 PRO D CA 1
ATOM 4219 C C . PRO D 1 178 ? 14.438 -14.474 16.858 1.00 56.27 178 PRO D C 1
ATOM 4220 O O . PRO D 1 178 ? 14.388 -14.703 15.648 1.00 59.47 178 PRO D O 1
#

InterPro domains:
  IPR000485 AsnC-type HTH domain [PR00033] (32-48)
  IPR000485 AsnC-type HTH domain [PR00033] (48-59)
  IPR000485 AsnC-type HTH domain [PR00033] (59-78)
  IPR000485 AsnC-type HTH domain [PS50956] (32-93)
  IPR011008 Dimeric alpha-beta barrel [SSF54909] (92-173)
  IPR011991 ArsR-like helix-turn-helix domain [cd00090] (33-79)
  IPR019887 Transcription regulator AsnC/Lrp, ligand binding domain [PF01037] (95-172)
  IPR019888 Transcription regulator AsnC-like [SM00344] (32-141)
  IPR036388 Winged helix-like DNA-binding domain superfamily [G3DSA:1.10.10.10] (35-84)
  IPR036390 Winged helix DNA-binding domain superfamily [SSF46785] (32-91)

Nearest PDB structures (foldseek):
  4pcq-assembly2_D  TM=1.007E+00  e=3.121E-29  Mycobacterium tuberculosis H37Rv
  4pcq-assembly1_B  TM=8.634E-01  e=7.761E-25  Mycobacterium tuberculosis H37Rv
  4pcq-assembly2_C  TM=7.716E-01  e=9.372E-25  Mycobacterium tuberculosis H37Rv
  3i4p-assembly1_A  TM=6.897E-01  e=1.147E-10  Agrobacterium fabrum str. C58
  2w29-assembly1_B  TM=7.029E-01  e=2.831E-09  Mycobacterium tuberculosis H37Rv

Organism: Mycobacterium tuberculosis (strain ATCC 25618 / H37Rv) (NCBI:txid83332)

Radius of gyration: 28.83 Å; Cα contacts (8 Å, |Δi|>4): 1071; chains: 4; bounding box: 56×102×45 Å

GO terms:
  GO:0005829 cytosol (C, TAS)